Protein AF-A0A931WTR2-F1 (afdb_monomer_lite)

Secondary structure (DSSP, 8-state):
------TTSB-TTSPBPPPP---PPPEEEEEES--HHHHHHHHHHHHTTPPPPP-EEEEES-HHHHHHHHHHHHTT-EEEEEE-----------EEEEETTEEEEEPPPHHHHHHHS---TTTHHHHHHHHHHHHHHHHHHEEEEEEEEEEE-TTTHHHHHHHHHHHH-GGGEEEEEEEE-TT----S-SS----EEEEEEEESSSS------EEEEEEEEEEE-EEEETTTTEEEE-B-TTSPBPEEEEEEEE--SEEE-PPPPTT-SSS--S-TTPPPHHHHHHHHHHH--TTPEEEESS-TTTHHHHHHHHTT-EEEEEES-HHHHHHHHHHHHHTTPPSEEEEE-HHHHHHHHHHHHH-S-HHHHHHHHHHHHHHHTT-EE--S-SS--EEETTEEEEE--SSSPBPHHHHHHHHHHHHHHTT-STT--SSSEEEEEES-B-TTTTTHHHHHHHHTT-EEEEEEPPGGGG-HHHHHTT----EEPPEEEEEEEEETTEEEEEEEEEE--GGGS-HHHHHH--SGGGTEEEEEEESS--SSSEE--EEEE--SS--SPP-EEEEE-SS-EEEEEEEEEEETTS-EEEEEEEEEE-

Sequence (598 aa):
MAELVWDGKYDKEGKKVAPLRVALPFQTVETVNESAQERQMGLDAWARGRTTEWRNRLIWGDKKYVLPSLLPEFAGKVDLIYIDPPFDTGADFSFQVQVDGEGFTKEPSIIEQKAYRDTWGGGLDSYLHWFYETAVILREMLAETGSIYVHLDWHVGHYAKTVLDEVFGTSSFTNEIIWYYYNKFQGNINRFASNHDVILYYRKSGDFTFYRQKQQREAPTRQLKRAWDKEVGRIVNAKDAEGHVMYQDVVDQTVDDVWRIPMLQPADQTENVRYPTQKREAILERIVNASSNEDDLVLDCFVGSGTTAAVAERLGRRWIACDLGRFAIHTTRKRLLAIGAKPFIVQNLGKYERQLWQAAEFGDEATAKVQAYRSFILELYHATPISGYAWLHGVKAGRMVHVGAVDSPVSPGDITQIAAEFRRAVGTGKDAPTTNGVDVLGWDFAFELNEVAKQHAEQANINLRFLRIPREVLEKKAVEQGDIRFFELAALSVDVATKGRAVTLTLTDFVIPPDDVPEDVRQAIKHWAQWVDYWAVDWDNKGDTFHNQWQAYRTRKSPDLQKSIAHTYDAPGEYAVVVKVIDILGNDTTKTLKVTVR

Radius of gyration: 27.95 Å; chains: 1; bounding box: 72×60×105 Å

Foldseek 3Di:
DDADDFPQCADPVRHGDAADQDAFDWAFFEWPPDDPVLVVVQVVCVVVVHDRPDFFEEEADACSHVLSNCLVPQFQAAAEEEEEFAAQPQDFQWFFFDFPNDTDTHGDDVLRCVRHHPPVVSRPRVVLVVLLNVLLSVLRRHHQQHKYKYWYAPRCVVVSVSSNCVRQNPVQWDDKAWAFAPPDDDPDDPDDDPRTTIITMGHNHPHYFFDFDKDFDPDWDKDFDWDQDPVVRGIDGDADPVGHTDIDTDGMDTDDSYHHDHADDPPDLDQDQRQPPDDDLVVLLNRCVTGHDAQREYEYQDCQQQSNVLSCQVRRYRYYYYDNALVSSVNNVVSCVVSVGDIHTYIYSQLPLLVVLLCVPQNDDVPSSVLVVLVLLCVLVVFAADDPADAFGTDDPLATEGEDDSRDAAELVSLVRVLVRLVVQDPDDPRRRPDLEYEYETCHHQQACQPPSCVVSVVSVHHYFYWYQDPCSSPPVCVVVSVGDIFTAKHWDWDWDADAQKIKIFTDAIGGGPVSDDPVRVVSDPGRCSFFAKKFKDWADPSGHHYGPDMWGAGSVRRDTDGMDMDGDPDFDKGWMKMWTATSSSDIDIHIDIDGHD

Structure (mmCIF, N/CA/C/O backbone):
data_AF-A0A931WTR2-F1
#
_entry.id   AF-A0A931WTR2-F1
#
loop_
_atom_site.group_PDB
_atom_site.id
_atom_site.type_symbol
_atom_site.label_atom_id
_atom_site.label_alt_id
_atom_site.label_comp_id
_atom_site.label_asym_id
_atom_site.label_entity_id
_atom_site.label_seq_id
_atom_site.pdbx_PDB_ins_code
_atom_site.Cartn_x
_atom_site.Cartn_y
_atom_site.Cartn_z
_atom_site.occupancy
_atom_site.B_iso_or_equiv
_atom_site.auth_seq_id
_atom_site.auth_comp_id
_atom_site.auth_asym_id
_atom_site.auth_atom_id
_atom_site.pdbx_PDB_model_num
ATOM 1 N N . MET A 1 1 ? 37.438 6.885 -7.683 1.00 66.88 1 MET A N 1
ATOM 2 C CA . MET A 1 1 ? 36.033 6.550 -7.994 1.00 66.88 1 MET A CA 1
ATOM 3 C C . MET A 1 1 ? 35.225 7.794 -7.675 1.00 66.88 1 MET A C 1
ATOM 5 O O . MET A 1 1 ? 35.498 8.383 -6.638 1.00 66.88 1 MET A O 1
ATOM 9 N N . ALA A 1 2 ? 34.371 8.266 -8.582 1.00 84.88 2 ALA A N 1
ATOM 10 C CA . ALA A 1 2 ? 33.496 9.402 -8.288 1.00 84.88 2 ALA A CA 1
ATOM 11 C C . ALA A 1 2 ? 32.339 8.923 -7.400 1.00 84.88 2 ALA A C 1
ATOM 13 O O . ALA A 1 2 ? 31.869 7.802 -7.584 1.00 84.88 2 ALA A O 1
ATOM 14 N N . GLU A 1 3 ? 31.910 9.743 -6.446 1.00 89.06 3 GLU A N 1
ATOM 15 C CA . GLU A 1 3 ? 30.839 9.416 -5.504 1.00 89.06 3 GLU A CA 1
ATOM 16 C C . GLU A 1 3 ? 29.974 10.657 -5.256 1.00 89.06 3 GLU A C 1
ATOM 18 O O . GLU A 1 3 ? 30.503 11.760 -5.106 1.00 89.06 3 GLU A O 1
ATOM 23 N N . LEU A 1 4 ? 28.653 10.469 -5.205 1.00 92.06 4 LEU A N 1
ATOM 24 C CA . LEU A 1 4 ? 27.715 11.483 -4.730 1.00 92.06 4 LEU A CA 1
ATOM 25 C C . LEU A 1 4 ? 27.678 11.452 -3.196 1.00 92.06 4 LEU A C 1
ATOM 27 O O . LEU A 1 4 ? 27.449 10.395 -2.609 1.00 92.06 4 LEU A O 1
ATOM 31 N N . VAL A 1 5 ? 27.896 12.593 -2.545 1.00 93.06 5 VAL A N 1
ATOM 32 C CA . VAL A 1 5 ? 27.898 12.721 -1.079 1.00 93.06 5 VAL A CA 1
ATOM 33 C C . VAL A 1 5 ? 26.745 13.626 -0.654 1.00 93.06 5 VAL A C 1
ATOM 35 O O . VAL A 1 5 ? 26.520 14.651 -1.290 1.00 93.06 5 VAL A O 1
ATOM 38 N N . TRP A 1 6 ? 26.047 13.235 0.410 1.00 91.19 6 TRP A N 1
ATOM 39 C CA . TRP A 1 6 ? 24.958 13.981 1.046 1.00 91.19 6 TRP A CA 1
ATOM 40 C C . TRP A 1 6 ? 25.107 13.929 2.570 1.00 91.19 6 TRP A C 1
ATOM 42 O O . TRP A 1 6 ? 25.829 13.069 3.100 1.00 91.19 6 TRP A O 1
ATOM 52 N N . ASP A 1 7 ? 24.440 14.839 3.277 1.00 87.88 7 ASP A N 1
ATOM 53 C CA . ASP A 1 7 ? 24.462 14.844 4.742 1.00 87.88 7 ASP A CA 1
ATOM 54 C C . ASP A 1 7 ? 23.820 13.570 5.323 1.00 87.88 7 ASP A C 1
ATOM 56 O O . ASP A 1 7 ? 22.790 13.088 4.857 1.00 87.88 7 ASP A O 1
ATOM 60 N N . GLY A 1 8 ? 24.461 12.972 6.326 1.00 84.81 8 GLY A N 1
ATOM 61 C CA . GLY A 1 8 ? 24.034 11.690 6.898 1.00 84.81 8 GLY A CA 1
ATOM 62 C C . GLY A 1 8 ? 24.365 10.447 6.060 1.00 84.81 8 GLY A C 1
ATOM 63 O O . GLY A 1 8 ? 23.975 9.343 6.443 1.00 84.81 8 GLY A O 1
ATOM 64 N N . LYS A 1 9 ? 25.103 10.562 4.944 1.00 91.56 9 LYS A N 1
ATOM 65 C CA . LYS A 1 9 ? 25.630 9.380 4.229 1.00 91.56 9 LYS A CA 1
ATOM 66 C C . LYS A 1 9 ? 26.661 8.610 5.060 1.00 91.56 9 LYS A C 1
ATOM 68 O O . LYS A 1 9 ? 26.718 7.380 5.008 1.00 91.56 9 LYS A O 1
ATOM 73 N N . TYR A 1 10 ? 27.474 9.343 5.814 1.00 93.50 10 TYR A N 1
ATOM 74 C CA . TYR A 1 10 ? 28.551 8.820 6.645 1.00 93.50 10 TYR A CA 1
ATOM 75 C C . TYR A 1 10 ? 28.323 9.180 8.115 1.00 93.50 10 TYR A C 1
ATOM 77 O O . TYR A 1 10 ? 27.848 10.271 8.426 1.00 93.50 10 TYR A O 1
ATOM 85 N N . ASP A 1 11 ? 28.667 8.267 9.019 1.00 90.81 11 ASP A N 1
ATOM 86 C CA . ASP A 1 11 ? 28.675 8.530 10.455 1.00 90.81 11 ASP A CA 1
ATOM 87 C C . ASP A 1 11 ? 29.903 9.363 10.879 1.00 90.81 11 ASP A C 1
ATOM 89 O O . ASP A 1 11 ? 30.776 9.709 10.079 1.00 90.81 11 ASP A O 1
ATOM 93 N N . LYS A 1 12 ? 29.991 9.681 12.176 1.00 89.44 12 LYS A N 1
ATOM 94 C CA . LYS A 1 12 ? 31.110 10.456 12.745 1.00 89.44 12 LYS A CA 1
ATOM 95 C C . LYS A 1 12 ? 32.468 9.752 12.620 1.00 89.44 12 LYS A C 1
ATOM 97 O O . LYS A 1 12 ? 33.496 10.405 12.776 1.00 89.44 12 LYS A O 1
ATOM 102 N N . GLU A 1 13 ? 32.477 8.444 12.369 1.00 90.56 13 GLU A N 1
ATOM 103 C CA . GLU A 1 13 ? 33.674 7.622 12.172 1.00 90.56 13 GLU A CA 1
ATOM 104 C C . GLU A 1 13 ? 34.041 7.487 10.682 1.00 90.56 13 GLU A C 1
ATOM 106 O O . GLU A 1 13 ? 35.031 6.833 10.348 1.00 90.56 13 GLU A O 1
ATOM 111 N N . GLY A 1 14 ? 33.265 8.099 9.780 1.00 89.44 14 GLY A N 1
ATOM 112 C CA . GLY A 1 14 ? 33.463 8.028 8.335 1.00 89.44 14 GLY A CA 1
ATOM 113 C C . GLY A 1 14 ? 32.987 6.718 7.703 1.00 89.44 14 GLY A C 1
ATOM 114 O O . GLY A 1 14 ? 33.374 6.416 6.572 1.00 89.44 14 GLY A O 1
ATOM 115 N N . LYS A 1 15 ? 32.162 5.919 8.391 1.00 90.88 15 LYS A N 1
ATOM 116 C CA . LYS A 1 15 ? 31.548 4.706 7.826 1.00 90.88 15 LYS A CA 1
ATOM 117 C C . LYS A 1 15 ? 30.199 5.038 7.204 1.00 90.88 15 LYS A C 1
ATOM 119 O O . LYS A 1 15 ? 29.470 5.884 7.710 1.00 90.88 15 LYS A O 1
ATOM 124 N N . LYS A 1 16 ? 29.853 4.358 6.106 1.00 89.94 16 LYS A N 1
ATOM 125 C CA . LYS A 1 16 ? 28.534 4.512 5.477 1.00 89.94 16 LYS A CA 1
ATOM 126 C C . LYS A 1 16 ? 27.443 4.105 6.459 1.00 89.94 16 LYS A C 1
ATOM 128 O O . LYS A 1 16 ? 27.517 3.020 7.039 1.00 89.94 16 LYS A O 1
ATOM 133 N N . VAL A 1 17 ? 26.434 4.953 6.607 1.00 88.31 17 VAL A N 1
ATOM 134 C CA . VAL A 1 17 ? 25.268 4.649 7.435 1.00 88.31 17 VAL A CA 1
ATOM 135 C C . VAL A 1 17 ? 24.504 3.498 6.782 1.00 88.31 17 VAL A C 1
ATOM 137 O O . VAL A 1 17 ? 24.154 3.548 5.601 1.00 88.31 17 VAL A O 1
ATOM 140 N N . ALA A 1 18 ? 24.309 2.418 7.536 1.00 86.31 18 ALA A N 1
ATOM 141 C CA . ALA A 1 18 ? 23.549 1.265 7.078 1.00 86.31 18 ALA A CA 1
ATOM 142 C C . ALA A 1 18 ? 22.043 1.541 7.209 1.00 86.31 18 ALA A C 1
ATOM 144 O O . ALA A 1 18 ? 21.641 2.187 8.179 1.00 86.31 18 ALA A O 1
ATOM 145 N N . PRO A 1 19 ? 21.211 1.011 6.293 1.00 87.31 19 PRO A N 1
ATOM 146 C CA . PRO A 1 19 ? 19.769 1.130 6.428 1.00 87.31 19 PRO A CA 1
ATOM 147 C C . PRO A 1 19 ? 19.277 0.462 7.712 1.00 87.31 19 PRO A C 1
ATOM 149 O O . PRO A 1 19 ? 19.888 -0.493 8.209 1.00 87.31 19 PRO A O 1
ATOM 152 N N . LEU A 1 20 ? 18.128 0.913 8.214 1.00 82.56 20 LEU A N 1
ATOM 153 C CA . LEU A 1 20 ? 17.436 0.229 9.304 1.00 82.56 20 LEU A CA 1
ATOM 154 C C . LEU A 1 20 ? 17.168 -1.244 8.938 1.00 82.56 20 LEU A C 1
ATOM 156 O O . LEU A 1 20 ? 16.583 -1.544 7.901 1.00 82.56 20 LEU A O 1
ATOM 160 N N . ARG A 1 21 ? 17.555 -2.175 9.817 1.00 86.06 21 ARG A N 1
ATOM 161 C CA . ARG A 1 21 ? 17.393 -3.628 9.619 1.00 86.06 21 ARG A CA 1
ATOM 162 C C . ARG A 1 21 ? 16.623 -4.275 10.762 1.00 86.06 21 ARG A C 1
ATOM 164 O O . ARG A 1 21 ? 17.132 -5.157 11.449 1.00 86.06 21 ARG A O 1
ATOM 171 N N . VAL A 1 22 ? 15.399 -3.813 10.990 1.00 82.81 22 VAL A N 1
ATOM 172 C CA . VAL A 1 22 ? 14.548 -4.368 12.045 1.00 82.81 22 VAL A CA 1
ATOM 173 C C . VAL A 1 22 ? 13.460 -5.236 11.430 1.00 82.81 22 VAL A C 1
ATOM 175 O O . VAL A 1 22 ? 12.597 -4.736 10.715 1.00 82.81 22 VAL A O 1
ATOM 178 N N . ALA A 1 23 ? 13.515 -6.539 11.710 1.00 84.88 23 ALA A N 1
ATOM 179 C CA . ALA A 1 23 ? 12.517 -7.495 11.254 1.00 84.88 23 ALA A CA 1
ATOM 180 C C . ALA A 1 23 ? 11.332 -7.519 12.226 1.00 84.88 23 ALA A C 1
ATOM 182 O O . ALA A 1 23 ? 11.404 -8.117 13.301 1.00 84.88 23 ALA A O 1
ATOM 183 N N . LEU A 1 24 ? 10.252 -6.844 11.846 1.00 84.88 24 LEU A N 1
ATOM 184 C CA . LEU A 1 24 ? 8.995 -6.852 12.577 1.00 84.88 24 LEU A CA 1
ATOM 185 C C . LEU A 1 24 ? 8.076 -7.950 12.033 1.00 84.88 24 LEU A C 1
ATOM 187 O O . LEU A 1 24 ? 8.029 -8.180 10.826 1.00 84.88 24 LEU A O 1
ATOM 191 N N . PRO A 1 25 ? 7.319 -8.645 12.891 1.00 83.62 25 PRO A N 1
ATOM 192 C CA . PRO A 1 25 ? 6.360 -9.628 12.415 1.00 83.62 25 PRO A CA 1
ATOM 193 C C . PRO A 1 25 ? 5.152 -8.934 11.769 1.00 83.62 25 PRO A C 1
ATOM 195 O O . PRO A 1 25 ? 4.669 -7.901 12.240 1.00 83.62 25 PRO A O 1
ATOM 198 N N . PHE A 1 26 ? 4.641 -9.539 10.699 1.00 85.56 26 PHE A N 1
ATOM 199 C CA . PHE A 1 26 ? 3.415 -9.096 10.045 1.00 85.56 26 PHE A CA 1
ATOM 200 C C . PHE A 1 26 ? 2.188 -9.639 10.768 1.00 85.56 26 PHE A C 1
ATOM 202 O O . PHE A 1 26 ? 2.088 -10.838 11.032 1.00 85.56 26 PHE A O 1
ATOM 209 N N . GLN A 1 27 ? 1.217 -8.768 11.018 1.00 84.44 27 GLN A N 1
ATOM 210 C CA . GLN A 1 27 ? -0.112 -9.166 11.453 1.00 84.44 27 GLN A CA 1
ATOM 211 C C . GLN A 1 27 ? -1.042 -9.218 10.240 1.00 84.44 27 GLN A C 1
ATOM 213 O O . GLN A 1 27 ? -1.235 -8.212 9.557 1.00 84.44 27 GLN A O 1
ATOM 218 N N . THR A 1 28 ? -1.649 -10.377 9.985 1.00 86.81 28 THR A N 1
ATOM 219 C CA . THR A 1 28 ? -2.718 -10.497 8.987 1.00 86.81 28 THR A CA 1
ATOM 220 C C . THR A 1 28 ? -4.022 -9.973 9.576 1.00 86.81 28 THR A C 1
ATOM 222 O O . THR A 1 28 ? -4.573 -10.554 10.513 1.00 86.81 28 THR A O 1
ATOM 225 N N . VAL A 1 29 ? -4.512 -8.865 9.023 1.00 85.69 29 VAL A N 1
ATOM 226 C CA . VAL A 1 29 ? -5.722 -8.177 9.500 1.00 85.69 29 VAL A CA 1
ATOM 227 C C . VAL A 1 29 ? -6.965 -8.530 8.696 1.00 85.69 29 VAL A C 1
ATOM 229 O O . VAL A 1 29 ? -8.080 -8.283 9.153 1.00 85.69 29 VAL A O 1
ATOM 232 N N . GLU A 1 30 ? -6.791 -9.075 7.494 1.00 88.62 30 GLU A N 1
ATOM 233 C CA . GLU A 1 30 ? -7.886 -9.508 6.634 1.00 88.62 30 GLU A CA 1
ATOM 234 C C . GLU A 1 30 ? -7.406 -10.582 5.649 1.00 88.62 30 GLU A C 1
ATOM 236 O O . GLU A 1 30 ? -6.326 -10.466 5.065 1.00 88.62 30 GLU A O 1
ATOM 241 N N . THR A 1 31 ? -8.226 -11.611 5.450 1.00 91.38 31 THR A N 1
ATOM 242 C CA . THR A 1 31 ? -8.127 -12.534 4.306 1.00 91.38 31 THR A CA 1
ATOM 243 C C . THR A 1 31 ? -9.225 -12.178 3.313 1.00 91.38 31 THR A C 1
ATOM 245 O O . THR A 1 31 ? -10.358 -11.936 3.729 1.00 91.38 31 THR A O 1
ATOM 248 N N . VAL A 1 32 ? -8.901 -12.101 2.021 1.00 91.00 32 VAL A N 1
ATOM 249 C CA . VAL A 1 32 ? -9.824 -11.678 0.956 1.00 91.00 32 VAL A CA 1
ATOM 250 C C . VAL A 1 32 ? -9.973 -12.785 -0.080 1.00 91.00 32 VAL A C 1
ATOM 252 O O . VAL A 1 32 ? -8.982 -13.411 -0.450 1.00 91.00 32 VAL A O 1
ATOM 255 N N . ASN A 1 33 ? -11.204 -12.997 -0.563 1.00 86.19 33 ASN A N 1
ATOM 256 C CA . ASN A 1 33 ? -11.575 -14.020 -1.551 1.00 86.19 33 ASN A CA 1
ATOM 257 C C . ASN A 1 33 ? -11.227 -15.465 -1.142 1.00 86.19 33 ASN A C 1
ATOM 259 O O . ASN A 1 33 ? -11.201 -16.344 -1.994 1.00 86.19 33 ASN A O 1
ATOM 263 N N . GLU A 1 34 ? -10.983 -15.731 0.143 1.00 82.00 34 GLU A N 1
ATOM 264 C CA . GLU A 1 34 ? -10.706 -17.076 0.647 1.00 82.00 34 GLU A CA 1
ATOM 265 C C . GLU A 1 34 ? -12.005 -17.809 1.003 1.00 82.00 34 GLU A C 1
ATOM 267 O O . GLU A 1 34 ? -12.764 -17.383 1.882 1.00 82.00 34 GLU A O 1
ATOM 272 N N . SER A 1 35 ? -12.251 -18.945 0.353 1.00 74.94 35 SER A N 1
ATOM 273 C CA . SER A 1 35 ? -13.390 -19.804 0.675 1.00 74.94 35 SER A CA 1
ATOM 274 C C . SER A 1 35 ? -13.216 -20.510 2.026 1.00 74.94 35 SER A C 1
ATOM 276 O O . SER A 1 35 ? -12.105 -20.766 2.496 1.00 74.94 35 SER A O 1
ATOM 278 N N . ALA A 1 36 ? -14.333 -20.901 2.650 1.00 70.12 36 ALA A N 1
ATOM 279 C CA . ALA A 1 36 ? -14.305 -21.680 3.891 1.00 70.12 36 ALA A CA 1
ATOM 280 C C . ALA A 1 36 ? -13.540 -23.012 3.734 1.00 70.12 36 ALA A C 1
ATOM 282 O O . ALA A 1 36 ? -12.860 -23.451 4.659 1.00 70.12 36 ALA A O 1
ATOM 283 N N . GLN A 1 37 ? -13.606 -23.629 2.548 1.00 67.06 37 GLN A N 1
ATOM 284 C CA . GLN A 1 37 ? -12.888 -24.865 2.242 1.00 67.06 37 GLN A CA 1
ATOM 285 C C . GLN A 1 37 ? -11.373 -24.642 2.156 1.00 67.06 37 GLN A C 1
ATOM 287 O O . GLN A 1 37 ? -10.618 -25.395 2.768 1.00 67.06 37 GLN A O 1
ATOM 292 N N . GLU A 1 38 ? -10.921 -23.605 1.446 1.00 70.19 38 GLU A N 1
ATOM 293 C CA . GLU A 1 38 ? -9.494 -23.256 1.359 1.00 70.19 38 GLU A CA 1
ATOM 294 C C . GLU A 1 38 ? -8.912 -22.925 2.734 1.00 70.19 38 GLU A C 1
ATOM 296 O O . GLU A 1 38 ? -7.797 -23.340 3.048 1.00 70.19 38 GLU A O 1
ATOM 301 N N . ARG A 1 39 ? -9.689 -22.254 3.591 1.00 70.50 39 ARG A N 1
ATOM 302 C CA . ARG A 1 39 ? -9.302 -21.978 4.979 1.00 70.50 39 ARG A CA 1
ATOM 303 C C . ARG A 1 39 ? -9.120 -23.255 5.791 1.00 70.50 39 ARG A C 1
ATOM 305 O O . ARG A 1 39 ? -8.099 -23.411 6.456 1.00 70.50 39 ARG A O 1
ATOM 312 N N . GLN A 1 40 ? -10.075 -24.184 5.715 1.00 67.00 40 GLN A N 1
ATOM 313 C CA . GLN A 1 40 ? -9.972 -25.471 6.407 1.00 67.00 40 GLN A CA 1
ATOM 314 C C . GLN A 1 40 ? -8.761 -26.269 5.911 1.00 67.00 40 GLN A C 1
ATOM 316 O O . GLN A 1 40 ? -8.018 -26.826 6.713 1.00 67.00 40 GLN A O 1
ATOM 321 N N . MET A 1 41 ? -8.515 -26.270 4.598 1.00 66.12 41 MET A N 1
ATOM 322 C CA . MET A 1 41 ? -7.330 -26.899 4.011 1.00 66.12 41 MET A CA 1
ATOM 323 C C . MET A 1 41 ? -6.032 -26.243 4.498 1.00 66.12 41 MET A C 1
ATOM 325 O O . MET A 1 41 ? -5.070 -26.955 4.786 1.00 66.12 41 MET A O 1
ATOM 329 N N . GLY A 1 42 ? -6.005 -24.915 4.632 1.00 64.00 42 GLY A N 1
ATOM 330 C CA . GLY A 1 42 ? -4.877 -24.167 5.188 1.00 64.00 42 GLY A CA 1
ATOM 331 C C . GLY A 1 42 ? -4.604 -24.507 6.655 1.00 64.00 42 GLY A C 1
ATOM 332 O O . GLY A 1 42 ? -3.460 -24.797 7.010 1.00 64.00 42 GLY A O 1
ATOM 333 N N . LEU A 1 43 ? -5.646 -24.549 7.491 1.00 63.62 43 LEU A N 1
ATOM 334 C CA . LEU A 1 43 ? -5.555 -24.947 8.902 1.00 63.62 43 LEU A CA 1
ATOM 335 C C . LEU A 1 43 ? -5.076 -26.397 9.052 1.00 63.62 43 LEU A C 1
ATOM 337 O O . LEU A 1 43 ? -4.174 -26.670 9.845 1.00 63.62 43 LEU A O 1
ATOM 341 N N . ASP A 1 44 ? -5.615 -27.316 8.251 1.00 59.47 44 ASP A N 1
ATOM 342 C CA . ASP A 1 44 ? -5.209 -28.723 8.236 1.00 59.47 44 ASP A CA 1
ATOM 343 C C . ASP A 1 44 ? -3.757 -28.894 7.761 1.00 59.47 44 ASP A C 1
ATOM 345 O O . ASP A 1 44 ? -3.022 -29.735 8.286 1.00 59.47 44 ASP A O 1
ATOM 349 N N . ALA A 1 45 ? -3.323 -28.113 6.766 1.00 59.59 45 ALA A N 1
ATOM 350 C CA . ALA A 1 45 ? -1.945 -28.112 6.280 1.00 59.59 45 ALA A CA 1
ATOM 351 C C . ALA A 1 45 ? -0.979 -27.585 7.348 1.00 59.59 45 ALA A C 1
ATOM 353 O O . ALA A 1 45 ? 0.033 -28.239 7.617 1.00 59.59 45 ALA A O 1
ATOM 354 N N . TRP A 1 46 ? -1.326 -26.474 8.005 1.00 53.16 46 TRP A N 1
ATOM 355 C CA . TRP A 1 46 ? -0.561 -25.896 9.111 1.00 53.16 46 TRP A CA 1
ATOM 356 C C . TRP A 1 46 ? -0.443 -26.869 10.290 1.00 53.16 46 TRP A C 1
ATOM 358 O O . TRP A 1 46 ? 0.665 -27.155 10.744 1.00 53.16 46 TRP A O 1
ATOM 368 N N . ALA A 1 47 ? -1.555 -27.480 10.714 1.00 59.31 47 ALA A N 1
ATOM 369 C CA . ALA A 1 47 ? -1.578 -28.481 11.783 1.00 59.31 47 ALA A CA 1
ATOM 370 C C . ALA A 1 47 ? -0.739 -29.733 11.456 1.00 59.31 47 ALA A C 1
ATOM 372 O O . ALA A 1 47 ? -0.263 -30.421 12.358 1.00 59.31 47 ALA A O 1
ATOM 373 N N . ARG A 1 48 ? -0.533 -30.029 10.166 1.00 63.31 48 ARG A N 1
ATOM 374 C CA . ARG A 1 48 ? 0.301 -31.139 9.670 1.00 63.31 48 ARG A CA 1
ATOM 375 C C . ARG A 1 48 ? 1.729 -30.719 9.302 1.00 63.31 48 ARG A C 1
ATOM 377 O O . ARG A 1 48 ? 2.456 -31.534 8.735 1.00 63.31 48 ARG A O 1
ATOM 384 N N . GLY A 1 49 ? 2.130 -29.475 9.577 1.00 45.53 49 GLY A N 1
ATOM 385 C CA . GLY A 1 49 ? 3.467 -28.956 9.267 1.00 45.53 49 GLY A CA 1
ATOM 386 C C . GLY A 1 49 ? 3.783 -28.878 7.768 1.00 45.53 49 GLY A C 1
ATOM 387 O O . GLY A 1 49 ? 4.951 -28.905 7.386 1.00 45.53 49 GLY A O 1
ATOM 388 N N . ARG A 1 50 ? 2.761 -28.825 6.905 1.00 49.09 50 ARG A N 1
ATOM 389 C CA . ARG A 1 50 ? 2.919 -28.630 5.458 1.00 49.09 50 ARG A CA 1
ATOM 390 C C . ARG A 1 50 ? 2.904 -27.139 5.136 1.00 49.09 50 ARG A C 1
ATOM 392 O O . ARG A 1 50 ? 2.193 -26.371 5.777 1.00 49.09 50 ARG A O 1
ATOM 399 N N . THR A 1 51 ? 3.672 -26.738 4.126 1.00 49.31 51 THR A N 1
ATOM 400 C CA . THR A 1 51 ? 3.654 -25.365 3.610 1.00 49.31 51 THR A CA 1
ATOM 401 C C . THR A 1 51 ? 2.246 -25.023 3.135 1.00 49.31 51 THR A C 1
ATOM 403 O O . THR A 1 51 ? 1.697 -25.725 2.284 1.00 49.31 51 THR A O 1
ATOM 406 N N . THR A 1 52 ? 1.661 -23.964 3.689 1.00 56.06 52 THR A N 1
ATOM 407 C CA . THR A 1 52 ? 0.421 -23.380 3.173 1.00 56.06 52 THR A CA 1
ATOM 408 C C . THR A 1 52 ? 0.654 -22.893 1.744 1.00 56.06 52 THR A C 1
ATOM 410 O O . THR A 1 52 ? 1.752 -22.431 1.423 1.00 56.06 52 THR A O 1
ATOM 413 N N . GLU A 1 53 ? -0.358 -22.994 0.884 1.00 71.75 53 GLU A N 1
ATOM 414 C CA . GLU A 1 53 ? -0.304 -22.391 -0.450 1.00 71.75 53 GLU A CA 1
ATOM 415 C C . GLU A 1 53 ? 0.036 -20.895 -0.356 1.00 71.75 53 GLU A C 1
ATOM 417 O O . GLU A 1 53 ? -0.345 -20.210 0.597 1.00 71.75 53 GLU A O 1
ATOM 422 N N . TRP A 1 54 ? 0.786 -20.391 -1.339 1.00 85.69 54 TRP A N 1
ATOM 423 C CA . TRP A 1 54 ? 1.141 -18.978 -1.417 1.00 85.69 54 TRP A CA 1
ATOM 424 C C . TRP A 1 54 ? -0.113 -18.092 -1.433 1.00 85.69 54 TRP A C 1
ATOM 426 O O . TRP A 1 54 ? -1.086 -18.373 -2.135 1.00 85.69 54 TRP A O 1
ATOM 436 N N . ARG A 1 55 ? -0.052 -16.975 -0.704 1.00 89.94 55 ARG A N 1
ATOM 437 C CA . ARG A 1 55 ? -1.040 -15.896 -0.763 1.00 89.94 55 ARG A CA 1
ATOM 438 C C . ARG A 1 55 ? -0.330 -14.604 -1.125 1.00 89.94 55 ARG A C 1
ATOM 440 O O . ARG A 1 55 ? 0.656 -14.244 -0.479 1.00 89.94 55 ARG A O 1
ATOM 447 N N . ASN A 1 56 ? -0.862 -13.905 -2.124 1.00 96.75 56 ASN A N 1
ATOM 448 C CA . ASN A 1 56 ? -0.406 -12.561 -2.455 1.00 96.75 56 ASN A CA 1
ATOM 449 C C . ASN A 1 56 ? -0.610 -11.621 -1.253 1.00 96.75 56 ASN A C 1
ATOM 451 O O . ASN A 1 56 ? -1.535 -11.821 -0.458 1.00 96.75 56 ASN A O 1
ATOM 455 N N . ARG A 1 57 ? 0.267 -10.624 -1.090 1.00 97.38 57 ARG A N 1
ATOM 456 C CA . ARG A 1 57 ? 0.328 -9.801 0.133 1.00 97.38 57 ARG A CA 1
ATOM 457 C C . ARG A 1 57 ? 0.138 -8.327 -0.177 1.00 97.38 57 ARG A C 1
ATOM 459 O O . ARG A 1 57 ? 0.959 -7.738 -0.872 1.00 97.38 57 ARG A O 1
ATOM 466 N N . LEU A 1 58 ? -0.906 -7.728 0.388 1.00 97.81 58 LEU A N 1
ATOM 467 C CA . LEU A 1 58 ? -1.118 -6.283 0.401 1.00 97.81 58 LEU A CA 1
ATOM 468 C C . LEU A 1 58 ? -0.801 -5.744 1.800 1.00 97.81 58 LEU A C 1
ATOM 470 O O . LEU A 1 58 ? -1.492 -6.062 2.764 1.00 97.81 58 LEU A O 1
ATOM 474 N N . ILE A 1 59 ? 0.253 -4.949 1.932 1.00 95.38 59 ILE A N 1
ATOM 475 C CA . ILE A 1 59 ? 0.822 -4.568 3.225 1.00 95.38 59 ILE A CA 1
ATOM 476 C C . ILE A 1 59 ? 0.629 -3.072 3.456 1.00 95.38 59 ILE A C 1
ATOM 478 O O . ILE A 1 59 ? 1.091 -2.246 2.675 1.00 95.38 59 ILE A O 1
ATOM 482 N N . TRP A 1 60 ? -0.025 -2.720 4.559 1.00 90.19 60 TRP A N 1
ATOM 483 C CA . TRP A 1 60 ? -0.130 -1.343 5.019 1.00 90.19 60 TRP A CA 1
ATOM 484 C C . TRP A 1 60 ? 0.970 -1.024 6.038 1.00 90.19 60 TRP A C 1
ATOM 486 O O . TRP A 1 60 ? 0.975 -1.554 7.157 1.00 90.19 60 TRP A O 1
ATOM 496 N N . GLY A 1 61 ? 1.887 -0.132 5.673 1.00 85.31 61 GLY A N 1
ATOM 497 C CA . GLY A 1 61 ? 2.962 0.319 6.554 1.00 85.31 61 GLY A CA 1
ATOM 498 C C . GLY A 1 61 ? 4.041 1.103 5.816 1.00 85.31 61 GLY A C 1
ATOM 499 O O . GLY A 1 61 ? 4.083 1.126 4.588 1.00 85.31 61 GLY A O 1
ATOM 500 N N . ASP A 1 62 ? 4.938 1.741 6.568 1.00 82.44 62 ASP A N 1
ATOM 501 C CA . ASP A 1 62 ? 6.102 2.392 5.966 1.00 82.44 62 ASP A CA 1
ATOM 502 C C . ASP A 1 62 ? 7.079 1.324 5.458 1.00 82.44 62 ASP A C 1
ATOM 504 O O . ASP A 1 62 ? 7.504 0.438 6.210 1.00 82.44 62 ASP A O 1
ATOM 508 N N . LYS A 1 63 ? 7.488 1.431 4.189 1.00 87.31 63 LYS A N 1
ATOM 509 C CA . LYS A 1 63 ? 8.510 0.568 3.582 1.00 87.31 63 LYS A CA 1
ATOM 510 C C . LYS A 1 63 ? 9.799 0.501 4.413 1.00 87.31 63 LYS A C 1
ATOM 512 O O . LYS A 1 63 ? 10.463 -0.532 4.375 1.00 87.31 63 LYS A O 1
ATOM 517 N N . LYS A 1 64 ? 10.133 1.556 5.177 1.00 84.19 64 LYS A N 1
ATOM 518 C CA . LYS A 1 64 ? 11.289 1.589 6.091 1.00 84.19 64 LYS A CA 1
ATOM 519 C C . LYS A 1 64 ? 11.266 0.422 7.080 1.00 84.19 64 LYS A C 1
ATOM 521 O O . LYS A 1 64 ? 12.320 -0.091 7.438 1.00 84.19 64 LYS A O 1
ATOM 526 N N . TYR A 1 65 ? 10.077 -0.010 7.495 1.00 87.00 65 TYR A N 1
ATOM 527 C CA . TYR A 1 65 ? 9.889 -1.165 8.368 1.00 87.00 65 TYR A CA 1
ATOM 528 C C . TYR A 1 65 ? 9.416 -2.403 7.598 1.00 87.00 65 TYR A C 1
ATOM 530 O O . TYR A 1 65 ? 9.826 -3.515 7.928 1.00 87.00 65 TYR A O 1
ATOM 538 N N . VAL A 1 66 ? 8.599 -2.241 6.551 1.00 91.75 66 VAL A N 1
ATOM 539 C CA . VAL A 1 66 ? 8.076 -3.374 5.767 1.00 91.75 66 VAL A CA 1
ATOM 540 C C . VAL A 1 66 ? 9.188 -4.096 5.009 1.00 91.75 66 VAL A C 1
ATOM 542 O O . VAL A 1 66 ? 9.254 -5.321 5.078 1.00 91.75 66 VAL A O 1
ATOM 545 N N . LEU A 1 67 ? 10.090 -3.381 4.329 1.00 94.62 67 LEU A N 1
ATOM 546 C CA . LEU A 1 67 ? 11.141 -4.021 3.534 1.00 94.62 67 LEU A CA 1
ATOM 547 C C . LEU A 1 67 ? 12.107 -4.841 4.409 1.00 94.62 67 LEU A C 1
ATOM 549 O O . LEU A 1 67 ? 12.279 -6.023 4.115 1.00 94.62 67 LEU A O 1
ATOM 553 N N . PRO A 1 68 ? 12.674 -4.329 5.522 1.00 93.00 68 PRO A N 1
ATOM 554 C CA . PRO A 1 68 ? 13.482 -5.165 6.413 1.00 93.00 68 PRO A CA 1
ATOM 555 C C . PRO A 1 68 ? 12.733 -6.373 6.983 1.00 93.00 68 PRO A C 1
ATOM 557 O O . PRO A 1 68 ? 13.324 -7.435 7.158 1.00 93.00 68 PRO A O 1
ATOM 560 N N . SER A 1 69 ? 11.431 -6.231 7.235 1.00 93.50 69 SER A N 1
ATOM 561 C CA . SER A 1 69 ? 10.573 -7.307 7.749 1.00 93.50 69 SER A CA 1
ATOM 562 C C . SER A 1 69 ? 10.301 -8.408 6.724 1.00 93.50 69 SER A C 1
ATOM 564 O O . SER A 1 69 ? 10.049 -9.549 7.101 1.00 93.50 69 SER A O 1
ATOM 566 N N . LEU A 1 70 ? 10.392 -8.098 5.428 1.00 95.75 70 LEU A N 1
ATOM 567 C CA . LEU A 1 70 ? 10.282 -9.075 4.344 1.00 95.75 70 LEU A CA 1
ATOM 568 C C . LEU A 1 70 ? 11.595 -9.840 4.096 1.00 95.75 70 LEU A C 1
ATOM 570 O O . LEU A 1 70 ? 11.549 -10.954 3.576 1.00 95.75 70 LEU A O 1
ATOM 574 N N . LEU A 1 71 ? 12.760 -9.292 4.475 1.00 95.44 71 LEU A N 1
ATOM 575 C CA . LEU A 1 71 ? 14.070 -9.882 4.153 1.00 95.44 71 LEU A CA 1
ATOM 576 C C . LEU A 1 71 ? 14.231 -11.337 4.624 1.00 95.44 71 LEU A C 1
ATOM 578 O O . LEU A 1 71 ? 14.711 -12.141 3.823 1.00 95.44 71 LEU A O 1
ATOM 582 N N . PRO A 1 72 ? 13.821 -11.724 5.854 1.00 94.25 72 PRO A N 1
ATOM 583 C CA . PRO A 1 72 ? 13.968 -13.105 6.316 1.00 94.25 72 PRO A CA 1
ATOM 584 C C . PRO A 1 72 ? 13.284 -14.131 5.406 1.00 94.25 72 PRO A C 1
ATOM 586 O O . PRO A 1 72 ? 13.734 -15.271 5.309 1.00 94.25 72 PRO A O 1
ATOM 589 N N . GLU A 1 73 ? 12.201 -13.734 4.737 1.00 93.38 73 GLU A N 1
ATOM 590 C CA . GLU A 1 73 ? 11.432 -14.611 3.861 1.00 93.38 73 GLU A CA 1
ATOM 591 C C . GLU A 1 73 ? 11.838 -14.470 2.385 1.00 93.38 73 GLU A C 1
ATOM 593 O O . GLU A 1 73 ? 11.885 -15.485 1.683 1.00 93.38 73 GLU A O 1
ATOM 598 N N . PHE A 1 74 ? 12.172 -13.259 1.923 1.00 96.38 74 PHE A N 1
ATOM 599 C CA . PHE A 1 74 ? 12.248 -12.917 0.494 1.00 96.38 74 PHE A CA 1
ATOM 600 C C . PHE A 1 74 ? 13.606 -12.421 -0.013 1.00 96.38 74 PHE A C 1
ATOM 602 O O . PHE A 1 74 ? 13.720 -12.147 -1.207 1.00 96.38 74 PHE A O 1
ATOM 609 N N . ALA A 1 75 ? 14.639 -12.332 0.830 1.00 97.75 75 ALA A N 1
ATOM 610 C CA . ALA A 1 75 ? 15.981 -11.992 0.354 1.00 97.75 75 ALA A CA 1
ATOM 611 C C . ALA A 1 75 ? 16.428 -12.959 -0.760 1.00 97.75 75 ALA A C 1
ATOM 613 O O . ALA A 1 75 ? 16.392 -14.179 -0.583 1.00 97.75 75 ALA A O 1
ATOM 614 N N . GLY A 1 76 ? 16.833 -12.410 -1.907 1.00 98.25 76 GLY A N 1
ATOM 615 C CA . GLY A 1 76 ? 17.248 -13.173 -3.083 1.00 98.25 76 GLY A CA 1
ATOM 616 C C . GLY A 1 76 ? 16.130 -13.920 -3.821 1.00 98.25 76 GLY A C 1
ATOM 617 O O . GLY A 1 76 ? 16.441 -14.851 -4.561 1.00 98.25 76 GLY A O 1
ATOM 618 N N . LYS A 1 77 ? 14.848 -13.588 -3.601 1.00 98.19 77 LYS A N 1
ATOM 619 C CA . LYS A 1 77 ? 13.699 -14.344 -4.151 1.00 98.19 77 LYS A CA 1
ATOM 620 C C . LYS A 1 77 ? 12.707 -13.514 -4.964 1.00 98.19 77 LYS A C 1
ATOM 622 O O . LYS A 1 77 ? 11.718 -14.070 -5.430 1.00 98.19 77 LYS A O 1
ATOM 627 N N . VAL A 1 78 ? 12.907 -12.203 -5.075 1.00 98.62 78 VAL A N 1
ATOM 628 C CA . VAL A 1 78 ? 12.029 -11.328 -5.862 1.00 98.62 78 VAL A CA 1
ATOM 629 C C . VAL A 1 78 ? 12.544 -11.256 -7.295 1.00 98.62 78 VAL A C 1
ATOM 631 O O . VAL A 1 78 ? 13.670 -10.827 -7.528 1.00 98.62 78 VAL A O 1
ATOM 634 N N . ASP A 1 79 ? 11.728 -11.654 -8.261 1.00 98.75 79 ASP A N 1
ATOM 635 C CA . ASP A 1 79 ? 12.136 -11.740 -9.667 1.00 98.75 79 ASP A CA 1
ATOM 636 C C . ASP A 1 79 ? 12.031 -10.383 -10.376 1.00 98.75 79 ASP A C 1
ATOM 638 O O . ASP A 1 79 ? 12.848 -10.038 -11.231 1.00 98.75 79 ASP A O 1
ATOM 642 N N . LEU A 1 80 ? 11.048 -9.571 -9.987 1.00 98.88 80 LEU A N 1
ATOM 643 C CA . LEU A 1 80 ? 10.802 -8.275 -10.605 1.00 98.88 80 LEU A CA 1
ATOM 644 C C . LEU A 1 80 ? 10.371 -7.238 -9.572 1.00 98.88 80 LEU A C 1
ATOM 646 O O . LEU A 1 80 ? 9.453 -7.460 -8.786 1.00 98.88 80 LEU A O 1
ATOM 650 N N . ILE A 1 81 ? 11.001 -6.070 -9.616 1.00 98.81 81 ILE A N 1
ATOM 651 C CA . ILE A 1 81 ? 10.610 -4.905 -8.827 1.00 98.81 81 ILE A CA 1
ATOM 652 C C . ILE A 1 81 ? 10.206 -3.783 -9.779 1.00 98.81 81 ILE A C 1
ATOM 654 O O . ILE A 1 81 ? 10.962 -3.423 -10.682 1.00 98.81 81 ILE A O 1
ATOM 658 N N . TYR A 1 82 ? 9.036 -3.195 -9.555 1.00 98.56 82 TYR A N 1
ATOM 659 C CA . TYR A 1 82 ? 8.678 -1.897 -10.121 1.00 98.56 82 TYR A CA 1
ATOM 660 C C . TYR A 1 82 ? 8.408 -0.944 -8.967 1.00 98.56 82 TYR A C 1
ATOM 662 O O . TYR A 1 82 ? 7.657 -1.285 -8.055 1.00 98.56 82 TYR A O 1
ATOM 670 N N . ILE A 1 83 ? 9.022 0.235 -9.004 1.00 95.69 83 ILE A N 1
ATOM 671 C CA . ILE A 1 83 ? 8.753 1.292 -8.033 1.00 95.69 83 ILE A CA 1
ATOM 672 C C . ILE A 1 83 ? 8.549 2.633 -8.729 1.00 95.69 83 ILE A C 1
ATOM 674 O O . ILE A 1 83 ? 9.236 2.976 -9.692 1.00 95.69 83 ILE A O 1
ATOM 678 N N . ASP A 1 84 ? 7.614 3.397 -8.184 1.00 90.12 84 ASP A N 1
ATOM 679 C CA . ASP A 1 84 ? 7.265 4.759 -8.581 1.00 90.12 84 ASP A CA 1
ATOM 680 C C . ASP A 1 84 ? 7.332 5.646 -7.327 1.00 90.12 84 ASP A C 1
ATOM 682 O O . ASP A 1 84 ? 6.297 6.017 -6.768 1.00 90.12 84 ASP A O 1
ATOM 686 N N . PRO A 1 85 ? 8.543 5.866 -6.774 1.00 86.44 85 PRO A N 1
ATOM 687 C CA . PRO A 1 85 ? 8.698 6.625 -5.541 1.00 86.44 85 PRO A CA 1
ATOM 688 C C . PRO A 1 85 ? 8.271 8.094 -5.737 1.00 86.44 85 PRO A C 1
ATOM 690 O O . PRO A 1 85 ? 8.312 8.608 -6.855 1.00 86.44 85 PRO A O 1
ATOM 693 N N . PRO A 1 86 ? 7.905 8.806 -4.655 1.00 76.25 86 PRO A N 1
ATOM 694 C CA . PRO A 1 86 ? 7.626 10.240 -4.692 1.00 76.25 86 PRO A CA 1
ATOM 695 C C . PRO A 1 86 ? 8.739 11.047 -5.374 1.00 76.25 86 PRO A C 1
ATOM 697 O O . PRO A 1 86 ? 9.928 10.758 -5.231 1.00 76.25 86 PRO A O 1
ATOM 700 N N . PHE A 1 87 ? 8.321 12.089 -6.093 1.00 61.00 87 PHE A N 1
ATOM 701 C CA . PHE A 1 87 ? 9.152 12.838 -7.037 1.00 61.00 87 PHE A CA 1
ATOM 702 C C . PHE A 1 87 ? 9.767 14.138 -6.492 1.00 61.00 87 PHE A C 1
ATOM 704 O O . PHE A 1 87 ? 10.323 14.901 -7.269 1.00 61.00 87 PHE A O 1
ATOM 711 N N . ASP A 1 88 ? 9.633 14.440 -5.196 1.00 54.97 88 ASP A N 1
ATOM 712 C CA . ASP A 1 88 ? 10.086 15.728 -4.630 1.00 54.97 88 ASP A CA 1
ATOM 713 C C . ASP A 1 88 ? 9.561 16.957 -5.423 1.00 54.97 88 ASP A C 1
ATOM 715 O O . ASP A 1 88 ? 10.248 17.931 -5.715 1.00 54.97 88 ASP A O 1
ATOM 719 N N . THR A 1 89 ? 8.298 16.901 -5.857 1.00 47.59 89 THR A N 1
ATOM 720 C CA . THR A 1 89 ? 7.712 17.928 -6.744 1.00 47.59 89 THR A CA 1
ATOM 721 C C . THR A 1 89 ? 7.140 19.131 -5.995 1.00 47.59 89 THR A C 1
ATOM 723 O O . THR A 1 89 ? 6.637 20.061 -6.626 1.00 47.59 89 THR A O 1
ATOM 726 N N . GLY A 1 90 ? 7.134 19.105 -4.656 1.00 43.81 90 GLY A N 1
ATOM 727 C CA . GLY A 1 90 ? 6.482 20.116 -3.815 1.00 43.81 90 GLY A CA 1
ATOM 728 C C . GLY A 1 90 ? 4.963 20.263 -4.023 1.00 43.81 90 GLY A C 1
ATOM 729 O O . GLY A 1 90 ? 4.354 21.142 -3.418 1.00 43.81 90 GLY A O 1
ATOM 730 N N . ALA A 1 91 ? 4.338 19.430 -4.865 1.00 41.16 91 ALA A N 1
ATOM 731 C CA . ALA A 1 91 ? 2.933 19.541 -5.243 1.00 41.16 91 ALA A CA 1
ATOM 732 C C . ALA A 1 91 ? 1.985 19.009 -4.152 1.00 41.16 91 ALA A C 1
ATOM 734 O O . ALA A 1 91 ? 2.319 18.081 -3.412 1.00 41.16 91 ALA A O 1
ATOM 735 N N . ASP A 1 92 ? 0.787 19.594 -4.070 1.00 43.81 92 ASP A N 1
ATOM 736 C CA . ASP A 1 92 ? -0.280 19.172 -3.158 1.00 43.81 92 ASP A CA 1
ATOM 737 C C . ASP A 1 92 ? -0.887 17.849 -3.642 1.00 43.81 92 ASP A C 1
ATOM 739 O O . ASP A 1 92 ? -1.630 17.797 -4.624 1.00 43.81 92 ASP A O 1
ATOM 743 N N . PHE A 1 93 ? -0.529 16.752 -2.973 1.00 52.94 93 PHE A N 1
ATOM 744 C CA . PHE A 1 93 ? -1.053 15.417 -3.262 1.00 52.94 93 PHE A CA 1
ATOM 745 C C . PHE A 1 93 ? -2.452 15.243 -2.685 1.00 52.94 93 PHE A C 1
ATOM 747 O O . PHE A 1 93 ? -2.641 14.593 -1.667 1.00 52.94 93 PHE A O 1
ATOM 754 N N . SER A 1 94 ? -3.450 15.819 -3.334 1.00 55.53 94 SER A N 1
ATOM 755 C CA . SER A 1 94 ? -4.836 15.665 -2.919 1.00 55.53 94 SER A CA 1
ATOM 756 C C . SER A 1 94 ? -5.542 14.525 -3.654 1.00 55.53 94 SER A C 1
ATOM 758 O O . SER A 1 94 ? -5.329 14.275 -4.843 1.00 55.53 94 SER A O 1
ATOM 760 N N . PHE A 1 95 ? -6.387 13.789 -2.935 1.00 64.31 95 PHE A N 1
ATOM 761 C CA . PHE A 1 95 ? -7.150 12.672 -3.484 1.00 64.31 95 PHE A CA 1
ATOM 762 C C . PHE A 1 95 ? -8.515 13.151 -3.963 1.00 64.31 95 PHE A C 1
ATOM 764 O O . PHE A 1 95 ? -9.198 13.900 -3.273 1.00 64.31 95 PHE A O 1
ATOM 771 N N . GLN A 1 96 ? -8.949 12.686 -5.131 1.00 65.12 96 GLN A N 1
ATOM 772 C CA . GLN A 1 96 ? -10.295 12.965 -5.623 1.00 65.12 96 GLN A CA 1
ATOM 773 C C . GLN A 1 96 ? -11.277 11.952 -5.026 1.00 65.12 96 GLN A C 1
ATOM 775 O O . GLN A 1 96 ? -11.325 10.794 -5.446 1.00 65.12 96 GLN A O 1
ATOM 780 N N . VAL A 1 97 ? -12.071 12.391 -4.057 1.00 67.06 97 VAL A N 1
ATOM 781 C CA . VAL A 1 97 ? -13.177 11.623 -3.478 1.00 67.06 97 VAL A CA 1
ATOM 782 C C . VAL A 1 97 ? -14.449 11.943 -4.254 1.00 67.06 97 VAL A C 1
ATOM 784 O O . VAL A 1 97 ? -14.665 13.082 -4.650 1.00 67.06 97 VAL A O 1
ATOM 787 N N . GLN A 1 98 ? -15.299 10.950 -4.513 1.00 66.38 98 GLN A N 1
ATOM 788 C CA . GLN A 1 98 ? -16.570 11.176 -5.201 1.00 66.38 98 GLN A CA 1
ATOM 789 C C . GLN A 1 98 ? -17.760 10.853 -4.315 1.00 66.38 98 GLN A C 1
ATOM 791 O O . GLN A 1 98 ? -17.847 9.759 -3.761 1.00 66.38 98 GLN A O 1
ATOM 796 N N . VAL A 1 99 ? -18.700 11.792 -4.265 1.00 65.00 99 VAL A N 1
ATOM 797 C CA . VAL A 1 99 ? -19.967 11.684 -3.542 1.00 65.00 99 VAL A CA 1
ATOM 798 C C . VAL A 1 99 ? -21.077 12.071 -4.520 1.00 65.00 99 VAL A C 1
ATOM 800 O O . VAL A 1 99 ? -21.075 13.177 -5.044 1.00 65.00 99 VAL A O 1
ATOM 803 N N . ASP A 1 100 ? -21.981 11.139 -4.843 1.00 63.06 100 ASP A N 1
ATOM 804 C CA . ASP A 1 100 ? -23.103 11.328 -5.790 1.00 63.06 100 ASP A CA 1
ATOM 805 C C . ASP A 1 100 ? -22.733 11.956 -7.154 1.00 63.06 100 ASP A C 1
ATOM 807 O O . ASP A 1 100 ? -23.524 12.651 -7.787 1.00 63.06 100 ASP A O 1
ATOM 811 N N . GLY A 1 101 ? -21.523 11.677 -7.647 1.00 61.41 101 GLY A N 1
ATOM 812 C CA . GLY A 1 101 ? -21.029 12.178 -8.934 1.00 61.41 101 GLY A CA 1
ATOM 813 C C . GLY A 1 101 ? -20.306 13.525 -8.857 1.00 61.41 101 GLY A C 1
ATOM 814 O O . GLY A 1 101 ? -19.597 13.876 -9.806 1.00 61.41 101 GLY A O 1
ATOM 815 N N . GLU A 1 102 ? -20.389 14.226 -7.727 1.00 60.88 102 GLU A N 1
ATOM 816 C CA . GLU A 1 102 ? -19.560 15.393 -7.430 1.00 60.88 102 GLU A CA 1
ATOM 817 C C . GLU A 1 102 ? -18.176 14.936 -6.944 1.00 60.88 102 GLU A C 1
ATOM 819 O O . GLU A 1 102 ? -18.039 13.952 -6.213 1.00 60.88 102 GLU A O 1
ATOM 824 N N . GLY A 1 103 ? -17.129 15.593 -7.447 1.00 65.00 103 GLY A N 1
ATOM 825 C CA . GLY A 1 103 ? -15.741 15.322 -7.085 1.00 65.00 103 GLY A CA 1
ATOM 826 C C . GLY A 1 103 ? -15.254 16.332 -6.059 1.00 65.00 103 GLY A C 1
ATOM 827 O O . GLY A 1 103 ? -15.409 17.532 -6.265 1.00 65.00 103 GLY A O 1
ATOM 828 N N . PHE A 1 104 ? -14.643 15.831 -4.997 1.00 65.44 104 PHE A N 1
ATOM 829 C CA . PHE A 1 104 ? -14.080 16.608 -3.907 1.00 65.44 104 PHE A CA 1
ATOM 830 C C . PHE A 1 104 ? -12.606 16.297 -3.763 1.00 65.44 104 PHE A C 1
ATOM 832 O O . PHE A 1 104 ? -12.154 15.180 -4.016 1.00 65.44 104 PHE A O 1
ATOM 839 N N . THR A 1 105 ? -11.864 17.292 -3.317 1.00 64.81 105 THR A N 1
ATOM 840 C CA . THR A 1 105 ? -10.426 17.199 -3.138 1.00 64.81 105 THR A CA 1
ATOM 841 C C . THR A 1 105 ? -10.148 16.954 -1.658 1.00 64.81 105 THR A C 1
ATOM 843 O O . THR A 1 105 ? -10.258 17.862 -0.841 1.00 64.81 105 THR A O 1
ATOM 846 N N . LYS A 1 106 ? -9.825 15.712 -1.289 1.00 65.88 106 LYS A N 1
ATOM 847 C CA . LYS A 1 106 ? -9.328 15.372 0.047 1.00 65.88 106 LYS A CA 1
ATOM 848 C C . LYS A 1 106 ? -7.864 15.778 0.119 1.00 65.88 106 LYS A C 1
ATOM 850 O O . LYS A 1 106 ? -7.025 15.188 -0.563 1.00 65.88 106 LYS A O 1
ATOM 855 N N . GLU A 1 107 ? -7.564 16.742 0.974 1.00 61.91 107 GLU A N 1
ATOM 856 C CA . GLU A 1 107 ? -6.182 17.076 1.294 1.00 61.91 107 GLU A CA 1
ATOM 857 C C . GLU A 1 107 ? -5.479 15.880 1.963 1.00 61.91 107 GLU A C 1
ATOM 859 O O . GLU A 1 107 ? -6.086 15.179 2.782 1.00 61.91 107 GLU A O 1
ATOM 864 N N . PRO A 1 108 ? -4.214 15.609 1.612 1.00 56.81 108 PRO A N 1
ATOM 865 C CA . PRO A 1 108 ? -3.458 14.507 2.196 1.00 56.81 108 PRO A CA 1
ATOM 866 C C . PRO A 1 108 ? -3.254 14.728 3.698 1.00 56.81 108 PRO A C 1
ATOM 868 O O . PRO A 1 108 ? -2.929 15.844 4.123 1.00 56.81 108 PRO A O 1
ATOM 871 N N . SER A 1 109 ? -3.368 13.661 4.501 1.00 56.72 109 SER A N 1
ATOM 872 C CA . SER A 1 109 ? -2.901 13.691 5.900 1.00 56.72 109 SER A CA 1
ATOM 873 C C . SER A 1 109 ? -1.398 13.973 5.943 1.00 56.72 109 SER A C 1
ATOM 875 O O . SER A 1 109 ? -0.719 13.788 4.943 1.00 56.72 109 SER A O 1
ATOM 877 N N . ILE A 1 110 ? -0.818 14.380 7.071 1.00 52.66 110 ILE A N 1
ATOM 878 C CA . ILE A 1 110 ? 0.628 14.681 7.108 1.00 52.66 110 ILE A CA 1
ATOM 879 C C . ILE A 1 110 ? 1.496 13.458 6.849 1.00 52.66 110 ILE A C 1
ATOM 881 O O . ILE A 1 110 ? 2.564 13.580 6.260 1.00 52.66 110 ILE A O 1
ATOM 885 N N . ILE A 1 111 ? 1.033 12.269 7.223 1.00 55.31 111 ILE A N 1
ATOM 886 C CA . ILE A 1 111 ? 1.704 11.026 6.843 1.00 55.31 111 ILE A CA 1
ATOM 887 C C . ILE A 1 111 ? 1.659 10.833 5.326 1.00 55.31 111 ILE A C 1
ATOM 889 O O . ILE A 1 111 ? 2.672 10.481 4.726 1.00 55.31 111 ILE A O 1
ATOM 893 N N . GLU A 1 112 ? 0.513 11.094 4.696 1.00 58.06 112 GLU A N 1
ATOM 894 C CA . GLU A 1 112 ? 0.379 11.053 3.237 1.00 58.06 112 GLU A CA 1
ATOM 895 C C . GLU A 1 112 ? 1.245 12.160 2.601 1.00 58.06 112 GLU A C 1
ATOM 897 O O . GLU A 1 112 ? 2.027 11.889 1.697 1.00 58.06 112 GLU A O 1
ATOM 902 N N . GLN A 1 113 ? 1.249 13.378 3.144 1.00 55.22 113 GLN A N 1
ATOM 903 C CA . GLN A 1 113 ? 2.149 14.454 2.733 1.00 55.22 113 GLN A CA 1
ATOM 904 C C . GLN A 1 113 ? 3.608 14.069 2.917 1.00 55.22 113 GLN A C 1
ATOM 906 O O . GLN A 1 113 ? 4.396 14.420 2.069 1.00 55.22 113 GLN A O 1
ATOM 911 N N . LYS A 1 114 ? 4.016 13.337 3.950 1.00 51.81 114 LYS A N 1
ATOM 912 C CA . LYS A 1 114 ? 5.404 12.879 4.099 1.00 51.81 114 LYS A CA 1
ATOM 913 C C . LYS A 1 114 ? 5.744 11.750 3.121 1.00 51.81 114 LYS A C 1
ATOM 915 O O . LYS A 1 114 ? 6.883 11.649 2.671 1.00 51.81 114 LYS A O 1
ATOM 920 N N . ALA A 1 115 ? 4.768 10.907 2.773 1.00 50.00 115 ALA A N 1
ATOM 921 C CA . ALA A 1 115 ? 4.922 9.903 1.722 1.00 50.00 115 ALA A CA 1
ATOM 922 C C . ALA A 1 115 ? 5.106 10.536 0.335 1.00 50.00 115 ALA A C 1
ATOM 924 O O . ALA A 1 115 ? 5.750 9.922 -0.510 1.00 50.00 115 ALA A O 1
ATOM 925 N N . TYR A 1 116 ? 4.541 11.728 0.105 1.00 48.81 116 TYR A N 1
ATOM 926 C CA . TYR A 1 116 ? 4.431 12.335 -1.226 1.00 48.81 116 TYR A CA 1
ATOM 927 C C . TYR A 1 116 ? 5.193 13.662 -1.426 1.00 48.81 116 TYR A C 1
ATOM 929 O O . TYR A 1 116 ? 5.650 13.944 -2.533 1.00 48.81 116 TYR A O 1
ATOM 937 N N . ARG A 1 117 ? 5.371 14.461 -0.373 1.00 49.56 117 ARG A N 1
ATOM 938 C CA . ARG A 1 117 ? 6.212 15.664 -0.295 1.00 49.56 117 ARG A CA 1
ATOM 939 C C . ARG A 1 117 ? 7.512 15.345 0.429 1.00 49.56 117 ARG A C 1
ATOM 941 O O . ARG A 1 117 ? 7.520 14.719 1.492 1.00 49.56 117 ARG A O 1
ATOM 948 N N . ASP A 1 118 ? 8.592 15.916 -0.086 1.00 48.34 118 ASP A N 1
ATOM 949 C CA . ASP A 1 118 ? 9.838 16.082 0.646 1.00 48.34 118 ASP A CA 1
ATOM 950 C C . ASP A 1 118 ? 9.644 17.094 1.787 1.00 48.34 118 ASP A C 1
ATOM 952 O O . ASP A 1 118 ? 9.986 18.271 1.723 1.00 48.34 118 ASP A O 1
ATOM 956 N N . THR A 1 119 ? 9.002 16.649 2.862 1.00 43.56 119 THR A N 1
ATOM 957 C CA . THR A 1 119 ? 8.958 17.394 4.127 1.00 43.56 119 THR A CA 1
ATOM 958 C C . THR A 1 119 ? 10.187 17.104 4.974 1.00 43.56 119 THR A C 1
ATOM 960 O O . THR A 1 119 ? 10.284 17.563 6.117 1.00 43.56 119 THR A O 1
ATOM 963 N N . TRP A 1 120 ? 11.183 16.392 4.446 1.00 49.19 120 TRP A N 1
ATOM 964 C CA . TRP A 1 120 ? 12.460 16.227 5.102 1.00 49.19 120 TRP A CA 1
ATOM 965 C C . TRP A 1 120 ? 13.238 17.528 4.903 1.00 49.19 120 TRP A C 1
ATOM 967 O O . TRP A 1 120 ? 14.024 17.644 3.995 1.00 49.19 120 TRP A O 1
ATOM 977 N N . GLY A 1 121 ? 12.995 18.552 5.724 1.00 48.16 121 GLY A N 1
ATOM 978 C CA . GLY A 1 121 ? 13.666 19.865 5.720 1.00 48.16 121 GLY A CA 1
ATOM 979 C C . GLY A 1 121 ? 15.206 19.938 5.596 1.00 48.16 121 GLY A C 1
ATOM 980 O O . GLY A 1 121 ? 15.734 21.032 5.750 1.00 48.16 121 GLY A O 1
ATOM 981 N N . GLY A 1 122 ? 15.913 18.834 5.327 1.00 59.12 122 GLY A N 1
ATOM 982 C CA . GLY A 1 122 ? 17.222 18.803 4.667 1.00 59.12 122 GLY A CA 1
ATOM 983 C C . GLY A 1 122 ? 17.174 18.746 3.122 1.00 59.12 122 GLY A C 1
ATOM 984 O O . GLY A 1 122 ? 18.225 18.632 2.504 1.00 59.12 122 GLY A O 1
ATOM 985 N N . GLY A 1 123 ? 15.995 18.808 2.489 1.00 74.75 123 GLY A N 1
ATOM 986 C CA . GLY A 1 123 ? 15.810 18.764 1.036 1.00 74.75 123 GLY A CA 1
ATOM 987 C C . GLY A 1 123 ? 16.380 17.494 0.397 1.00 74.75 123 GLY A C 1
ATOM 988 O O . GLY A 1 123 ? 16.324 16.400 0.968 1.00 74.75 123 GLY A O 1
ATOM 989 N N . LEU A 1 124 ? 17.042 17.676 -0.749 1.00 80.44 124 LEU A N 1
ATOM 990 C CA . LEU A 1 124 ? 17.667 16.614 -1.537 1.00 80.44 124 LEU A CA 1
ATOM 991 C C . LEU A 1 124 ? 18.518 15.634 -0.706 1.00 80.44 124 LEU A C 1
ATOM 993 O O . LEU A 1 124 ? 18.467 14.436 -0.969 1.00 80.44 124 LEU A O 1
ATOM 997 N N . ASP A 1 125 ? 19.264 16.087 0.310 1.00 84.38 125 ASP A N 1
ATOM 998 C CA . ASP A 1 125 ? 20.096 15.199 1.141 1.00 84.38 125 ASP A CA 1
ATOM 999 C C . ASP A 1 125 ? 19.266 14.106 1.831 1.00 84.38 125 ASP A C 1
ATOM 1001 O O . ASP A 1 125 ? 19.645 12.931 1.873 1.00 84.38 125 ASP A O 1
ATOM 1005 N N . SER A 1 126 ? 18.093 14.481 2.339 1.00 79.25 126 SER A N 1
ATOM 1006 C CA . SER A 1 126 ? 17.196 13.552 3.020 1.00 79.25 126 SER A CA 1
ATOM 1007 C C . SER A 1 126 ? 16.515 12.598 2.045 1.00 79.25 126 SER A C 1
ATOM 1009 O O . SER A 1 126 ? 16.405 11.406 2.344 1.00 79.25 126 SER A O 1
ATOM 1011 N N . TYR A 1 127 ? 16.120 13.088 0.865 1.00 83.12 127 TYR A N 1
ATOM 1012 C CA . TYR A 1 127 ? 15.614 12.235 -0.209 1.00 83.12 127 TYR A CA 1
ATOM 1013 C C . TYR A 1 127 ? 16.658 11.196 -0.634 1.00 83.12 127 TYR A C 1
ATOM 1015 O O . TYR A 1 127 ? 16.342 10.011 -0.755 1.00 83.12 127 TYR A O 1
ATOM 1023 N N . LEU A 1 128 ? 17.917 11.610 -0.813 1.00 88.44 128 LEU A N 1
ATOM 1024 C CA . LEU A 1 128 ? 19.002 10.710 -1.206 1.00 88.44 128 LEU A CA 1
ATOM 1025 C C . LEU A 1 128 ? 19.293 9.663 -0.143 1.00 88.44 128 LEU A C 1
ATOM 1027 O O . LEU A 1 128 ? 19.444 8.492 -0.487 1.00 88.44 128 LEU A O 1
ATOM 1031 N N . HIS A 1 129 ? 19.314 10.052 1.132 1.00 88.38 129 HIS A N 1
ATOM 1032 C CA . HIS A 1 129 ? 19.463 9.103 2.230 1.00 88.38 129 HIS A CA 1
ATOM 1033 C C . HIS A 1 129 ? 18.336 8.061 2.218 1.00 88.38 129 HIS A C 1
ATOM 1035 O O . HIS A 1 129 ? 18.594 6.859 2.173 1.00 88.38 129 HIS A O 1
ATOM 1041 N N . TRP A 1 130 ? 17.088 8.520 2.157 1.00 86.00 130 TRP A N 1
ATOM 1042 C CA . TRP A 1 130 ? 15.896 7.675 2.118 1.00 86.00 130 TRP A CA 1
ATOM 1043 C C . TRP A 1 130 ? 15.859 6.731 0.903 1.00 86.00 130 TRP A C 1
ATOM 1045 O O . TRP A 1 130 ? 15.508 5.549 1.022 1.00 86.00 130 TRP A O 1
ATOM 1055 N N . PHE A 1 131 ? 16.239 7.229 -0.277 1.00 91.56 131 PHE A N 1
ATOM 1056 C CA . PHE A 1 131 ? 16.245 6.440 -1.505 1.00 91.56 131 PHE A CA 1
ATOM 1057 C C . PHE A 1 131 ? 17.397 5.434 -1.504 1.00 91.56 131 PHE A C 1
ATOM 1059 O O . PHE A 1 131 ? 17.197 4.286 -1.897 1.00 91.56 131 PHE A O 1
ATOM 1066 N N . TYR A 1 132 ? 18.572 5.818 -0.997 1.00 93.94 132 TYR A N 1
ATOM 1067 C CA . TYR A 1 132 ? 19.708 4.917 -0.804 1.00 93.94 132 TYR A CA 1
ATOM 1068 C C . TYR A 1 132 ? 19.353 3.753 0.125 1.00 93.94 132 TYR A C 1
ATOM 1070 O O . TYR A 1 132 ? 19.549 2.598 -0.259 1.00 93.94 132 TYR A O 1
ATOM 1078 N N . GLU A 1 133 ? 18.767 4.025 1.297 1.00 92.38 133 GLU A N 1
ATOM 1079 C CA . GLU A 1 133 ? 18.329 2.971 2.225 1.00 92.38 133 GLU A CA 1
ATOM 1080 C C . GLU A 1 133 ? 17.359 1.992 1.545 1.00 92.38 133 GLU A C 1
ATOM 1082 O O . GLU A 1 133 ? 17.494 0.771 1.667 1.00 92.38 133 GLU A O 1
ATOM 1087 N N . THR A 1 134 ? 16.413 2.534 0.773 1.00 94.00 134 THR A N 1
ATOM 1088 C CA . THR A 1 134 ? 15.433 1.751 0.014 1.00 94.00 134 THR A CA 1
ATOM 1089 C C . THR A 1 134 ? 16.117 0.894 -1.058 1.00 94.00 134 THR A C 1
ATOM 1091 O O . THR A 1 134 ? 15.889 -0.314 -1.119 1.00 94.00 134 THR A O 1
ATOM 1094 N N . ALA A 1 135 ? 16.991 1.484 -1.876 1.00 96.75 135 ALA A N 1
ATOM 1095 C CA . ALA A 1 135 ? 17.691 0.802 -2.962 1.00 96.75 135 ALA A CA 1
ATOM 1096 C C . ALA A 1 135 ? 18.571 -0.351 -2.456 1.00 96.75 135 ALA A C 1
ATOM 1098 O O . ALA A 1 135 ? 18.594 -1.414 -3.082 1.00 96.75 135 ALA A O 1
ATOM 1099 N N . VAL A 1 136 ? 19.255 -0.176 -1.317 1.00 97.19 136 VAL A N 1
ATOM 1100 C CA . VAL A 1 136 ? 20.073 -1.231 -0.692 1.00 97.19 136 VAL A CA 1
ATOM 1101 C C . VAL A 1 136 ? 19.219 -2.457 -0.372 1.00 97.19 136 VAL A C 1
ATOM 1103 O O . VAL A 1 136 ? 19.570 -3.569 -0.772 1.00 97.19 136 VAL A O 1
ATOM 1106 N N . ILE A 1 137 ? 18.069 -2.266 0.281 1.00 97.62 137 ILE A N 1
ATOM 1107 C CA . ILE A 1 137 ? 17.193 -3.383 0.653 1.00 97.62 137 ILE A CA 1
ATOM 1108 C C . ILE A 1 137 ? 16.543 -4.012 -0.588 1.00 97.62 137 ILE A C 1
ATOM 1110 O O . ILE A 1 137 ? 16.502 -5.236 -0.694 1.00 97.62 137 ILE A O 1
ATOM 1114 N N . LEU A 1 138 ? 16.086 -3.216 -1.563 1.00 98.12 138 LEU A N 1
ATOM 1115 C CA . LEU A 1 138 ? 15.508 -3.748 -2.807 1.00 98.12 138 LEU A CA 1
ATOM 1116 C C . LEU A 1 138 ? 16.523 -4.579 -3.599 1.00 98.12 138 LEU A C 1
ATOM 1118 O O . LEU A 1 138 ? 16.175 -5.633 -4.131 1.00 98.12 138 LEU A O 1
ATOM 1122 N N . ARG A 1 139 ? 17.797 -4.170 -3.623 1.00 98.19 139 ARG A N 1
ATOM 1123 C CA . ARG A 1 139 ? 18.862 -4.987 -4.207 1.00 98.19 139 ARG A CA 1
ATOM 1124 C C . ARG A 1 139 ? 19.002 -6.328 -3.488 1.00 98.19 139 ARG A C 1
ATOM 1126 O O . ARG A 1 139 ? 19.261 -7.323 -4.155 1.00 98.19 139 ARG A O 1
ATOM 1133 N N . GLU A 1 140 ? 18.886 -6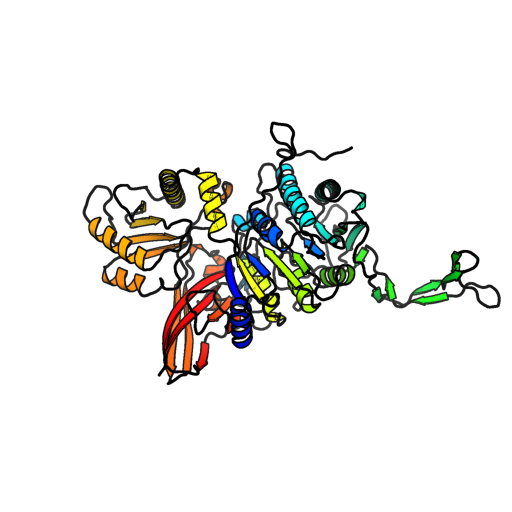.378 -2.165 1.00 97.50 140 GLU A N 1
ATOM 1134 C CA . GLU A 1 140 ? 18.947 -7.631 -1.391 1.00 97.50 140 GLU A CA 1
ATOM 1135 C C . GLU A 1 140 ? 17.726 -8.535 -1.604 1.00 97.50 140 GLU A C 1
ATOM 1137 O O . GLU A 1 140 ? 17.857 -9.755 -1.544 1.00 97.50 140 GLU A O 1
ATOM 1142 N N . MET A 1 141 ? 16.557 -7.959 -1.888 1.00 98.06 141 MET A N 1
ATOM 1143 C CA . MET A 1 141 ? 15.340 -8.713 -2.213 1.00 98.06 141 MET A CA 1
ATOM 1144 C C . MET A 1 141 ? 15.428 -9.432 -3.558 1.00 98.06 141 MET A C 1
ATOM 1146 O O . MET A 1 141 ? 14.918 -10.544 -3.690 1.00 98.06 141 MET A O 1
ATOM 1150 N N . LEU A 1 142 ? 16.056 -8.800 -4.553 1.00 98.50 142 LEU A N 1
ATOM 1151 C CA . LEU A 1 142 ? 16.118 -9.339 -5.909 1.00 98.50 142 LEU A CA 1
ATOM 1152 C C . LEU A 1 142 ? 16.841 -10.683 -5.969 1.00 98.50 142 LEU A C 1
ATOM 1154 O O . LEU A 1 142 ? 17.960 -10.815 -5.469 1.00 98.50 142 LEU A O 1
ATOM 1158 N N . ALA A 1 143 ? 16.224 -11.636 -6.662 1.00 98.31 143 ALA A N 1
ATOM 1159 C CA . ALA A 1 143 ? 16.891 -12.823 -7.169 1.00 98.31 143 ALA A CA 1
ATOM 1160 C C . ALA A 1 143 ? 18.042 -12.434 -8.108 1.00 98.31 143 ALA A C 1
ATOM 1162 O O . ALA A 1 143 ? 18.042 -11.354 -8.703 1.00 98.31 143 ALA A O 1
ATOM 1163 N N . GLU A 1 144 ? 19.025 -13.320 -8.276 1.00 97.75 144 GLU A N 1
ATOM 1164 C CA . GLU A 1 144 ? 20.193 -13.044 -9.128 1.00 97.75 144 GLU A CA 1
ATOM 1165 C C . GLU A 1 144 ? 19.817 -12.792 -10.598 1.00 97.75 144 GLU A C 1
ATOM 1167 O O . GLU A 1 144 ? 20.469 -11.985 -11.261 1.00 97.75 144 GLU A O 1
ATOM 1172 N N . THR A 1 145 ? 18.729 -13.409 -11.072 1.00 98.00 145 THR A N 1
ATOM 1173 C CA . THR A 1 145 ? 18.132 -13.204 -12.405 1.00 98.00 145 THR A CA 1
ATOM 1174 C C . THR A 1 145 ? 17.178 -12.006 -12.478 1.00 98.00 145 THR A C 1
ATOM 1176 O O . THR A 1 145 ? 16.617 -11.716 -13.541 1.00 98.00 145 THR A O 1
ATOM 1179 N N . GLY A 1 146 ? 16.966 -11.325 -11.352 1.00 98.31 146 GLY A N 1
ATOM 1180 C CA . GLY A 1 146 ? 15.915 -10.339 -11.179 1.00 98.31 146 GLY A CA 1
ATOM 1181 C C . GLY A 1 146 ? 16.234 -8.962 -11.755 1.00 98.31 146 GLY A C 1
ATOM 1182 O O . GLY A 1 146 ? 17.390 -8.579 -11.976 1.00 98.31 146 GLY A O 1
ATOM 1183 N N . SER A 1 147 ? 15.172 -8.197 -11.985 1.00 98.56 147 SER A N 1
ATOM 1184 C CA . SER A 1 147 ? 15.208 -6.867 -12.597 1.00 98.56 147 SER A CA 1
ATOM 1185 C C . SER A 1 147 ? 14.462 -5.834 -11.754 1.00 98.56 147 SER A C 1
ATOM 1187 O O . SER A 1 147 ? 13.456 -6.150 -11.123 1.00 98.56 147 SER A O 1
ATOM 1189 N N . ILE A 1 148 ? 14.926 -4.583 -11.771 1.00 98.75 148 ILE A N 1
ATOM 1190 C CA . ILE A 1 148 ? 14.236 -3.444 -11.156 1.00 98.75 148 ILE A CA 1
ATOM 1191 C C . ILE A 1 148 ? 14.014 -2.320 -12.167 1.00 98.75 148 ILE A C 1
ATOM 1193 O O . ILE A 1 148 ? 14.923 -1.926 -12.902 1.00 98.75 148 ILE A O 1
ATOM 1197 N N . TYR A 1 149 ? 12.793 -1.793 -12.155 1.00 98.62 149 TYR A N 1
ATOM 1198 C CA . TYR A 1 149 ? 12.358 -0.626 -12.907 1.00 98.62 149 TYR A CA 1
ATOM 1199 C C . TYR A 1 149 ? 12.013 0.492 -11.929 1.00 98.62 149 TYR A C 1
ATOM 1201 O O . TYR A 1 149 ? 11.175 0.308 -11.045 1.00 98.62 149 TYR A O 1
ATOM 1209 N N . VAL A 1 150 ? 12.662 1.643 -12.084 1.00 97.56 150 VAL A N 1
ATOM 1210 C CA . VAL A 1 150 ? 12.467 2.805 -11.208 1.00 97.56 150 VAL A CA 1
ATOM 1211 C C . VAL A 1 150 ? 11.944 3.965 -12.043 1.00 97.56 150 VAL A C 1
ATOM 1213 O O . VAL A 1 150 ? 12.661 4.492 -12.893 1.00 97.56 150 VAL A O 1
ATOM 1216 N N . HIS A 1 151 ? 10.687 4.335 -11.822 1.00 93.25 151 HIS A N 1
ATOM 1217 C CA . HIS A 1 151 ? 10.036 5.448 -12.502 1.00 93.25 151 HIS A CA 1
ATOM 1218 C C . HIS A 1 151 ? 10.314 6.738 -11.735 1.00 93.25 151 HIS A C 1
ATOM 1220 O O . HIS A 1 151 ? 9.948 6.850 -10.569 1.00 93.25 151 HIS A O 1
ATOM 1226 N N . LEU A 1 152 ? 10.980 7.700 -12.374 1.00 84.50 152 LEU A N 1
ATOM 1227 C CA . LEU A 1 152 ? 11.341 8.978 -11.760 1.00 84.50 152 LEU A CA 1
ATOM 1228 C C . LEU A 1 152 ? 11.065 10.135 -12.709 1.00 84.50 152 LEU A C 1
ATOM 1230 O O . LEU A 1 152 ? 11.125 9.988 -13.931 1.00 84.50 152 LEU A O 1
ATOM 1234 N N . ASP A 1 153 ? 10.803 11.301 -12.132 1.00 76.88 153 ASP A N 1
ATOM 1235 C CA . ASP A 1 153 ? 10.758 12.540 -12.888 1.00 76.88 153 ASP A CA 1
ATOM 1236 C C . ASP A 1 153 ? 12.139 13.222 -12.937 1.00 76.88 153 ASP A C 1
ATOM 1238 O O . ASP A 1 153 ? 13.153 12.725 -12.434 1.00 76.88 153 ASP A O 1
ATOM 1242 N N . TRP A 1 154 ? 12.180 14.382 -13.586 1.00 71.06 154 TRP A N 1
ATOM 1243 C CA . TRP A 1 154 ? 13.407 15.129 -13.833 1.00 71.06 154 TRP A CA 1
ATOM 1244 C C . TRP A 1 154 ? 14.002 15.808 -12.586 1.00 71.06 154 TRP A C 1
ATOM 1246 O O . TRP A 1 154 ? 15.169 16.195 -12.648 1.00 71.06 154 TRP A O 1
ATOM 1256 N N . HIS A 1 155 ? 13.259 15.964 -11.481 1.00 75.19 155 HIS A N 1
ATOM 1257 C CA . HIS A 1 155 ? 13.773 16.626 -10.274 1.00 75.19 155 HIS A CA 1
ATOM 1258 C C . HIS A 1 155 ? 14.830 15.755 -9.586 1.00 75.19 155 HIS A C 1
ATOM 1260 O O . HIS A 1 155 ? 15.899 16.240 -9.216 1.00 75.19 155 HIS A O 1
ATOM 1266 N N . VAL A 1 156 ? 14.559 14.450 -9.476 1.00 83.19 156 VAL A N 1
ATOM 1267 C CA . VAL A 1 156 ? 15.382 13.505 -8.701 1.00 83.19 156 VAL A CA 1
ATOM 1268 C C . VAL A 1 156 ? 15.997 12.374 -9.531 1.00 83.19 156 VAL A C 1
ATOM 1270 O O . VAL A 1 156 ? 16.937 11.722 -9.068 1.00 83.19 156 VAL A O 1
ATOM 1273 N N . GLY A 1 157 ? 15.540 12.160 -10.772 1.00 86.00 157 GLY A N 1
ATOM 1274 C CA . GLY A 1 157 ? 15.937 11.029 -11.622 1.00 86.00 157 GLY A CA 1
ATOM 1275 C C . GLY A 1 157 ? 17.448 10.852 -11.789 1.00 86.00 157 GLY A C 1
ATOM 1276 O O . GLY A 1 157 ? 17.970 9.745 -11.648 1.00 86.00 157 GLY A O 1
ATOM 1277 N N . HIS A 1 158 ? 18.181 11.946 -12.008 1.00 89.25 158 HIS A N 1
ATOM 1278 C CA . HIS A 1 158 ? 19.637 11.899 -12.177 1.00 89.25 158 HIS A CA 1
ATOM 1279 C C . HIS A 1 158 ? 20.377 11.526 -10.885 1.00 89.25 158 HIS A C 1
ATOM 1281 O O . HIS A 1 158 ? 21.369 10.795 -10.924 1.00 89.25 158 HIS A O 1
ATOM 1287 N N . TYR A 1 159 ? 19.893 11.986 -9.730 1.00 91.50 159 TYR A N 1
ATOM 1288 C CA . TYR A 1 159 ? 20.510 11.666 -8.446 1.00 91.50 159 TYR A CA 1
ATOM 1289 C C . TYR A 1 159 ? 20.190 10.233 -8.017 1.00 91.50 159 TYR A C 1
ATOM 1291 O O . TYR A 1 159 ? 21.081 9.490 -7.615 1.00 91.50 159 TYR A O 1
ATOM 1299 N N . ALA A 1 160 ? 18.951 9.788 -8.208 1.00 91.94 160 ALA A N 1
ATOM 1300 C CA . ALA A 1 160 ? 18.573 8.403 -7.968 1.00 91.94 160 ALA A CA 1
ATOM 1301 C C . ALA A 1 160 ? 19.361 7.423 -8.853 1.00 91.94 160 ALA A C 1
ATOM 1303 O O . ALA A 1 160 ? 19.787 6.373 -8.377 1.00 91.94 160 ALA A O 1
ATOM 1304 N N . LYS A 1 161 ? 19.633 7.777 -10.116 1.00 95.19 161 LYS A N 1
ATOM 1305 C CA . LYS A 1 161 ? 20.488 6.984 -11.013 1.00 95.19 161 LYS A CA 1
ATOM 1306 C C . LYS A 1 161 ? 21.896 6.788 -10.450 1.00 95.19 161 LYS A C 1
ATOM 1308 O O . LYS A 1 161 ? 22.428 5.684 -10.523 1.00 95.19 161 LYS A O 1
ATOM 1313 N N . THR A 1 162 ? 22.501 7.827 -9.868 1.00 95.44 162 THR A N 1
ATOM 1314 C CA . THR A 1 162 ? 23.843 7.702 -9.263 1.00 95.44 162 THR A CA 1
ATOM 1315 C C . THR A 1 162 ? 23.821 6.871 -7.979 1.00 95.44 162 THR A C 1
ATOM 1317 O O . THR A 1 162 ? 24.725 6.065 -7.768 1.00 95.44 162 THR A O 1
ATOM 1320 N N . VAL A 1 163 ? 22.759 6.974 -7.174 1.00 95.69 163 VAL A N 1
ATOM 1321 C CA . VAL A 1 163 ? 22.524 6.091 -6.019 1.00 95.69 163 VAL A CA 1
ATOM 1322 C C . VAL A 1 163 ? 22.365 4.629 -6.460 1.00 95.69 163 VAL A C 1
ATOM 1324 O O . VAL A 1 163 ? 22.980 3.737 -5.878 1.00 95.69 163 VAL A O 1
ATOM 1327 N N . LEU A 1 164 ? 21.594 4.362 -7.519 1.00 97.12 164 LEU A N 1
ATOM 1328 C CA . LEU A 1 164 ? 21.441 3.015 -8.075 1.00 97.12 164 LEU A CA 1
ATOM 1329 C C . LEU A 1 164 ? 22.759 2.478 -8.639 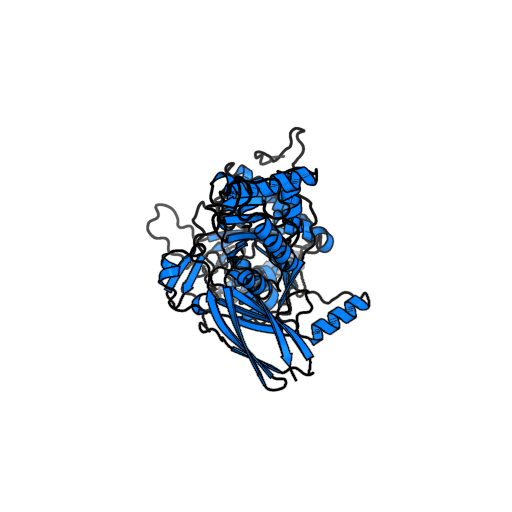1.00 97.12 164 LEU A C 1
ATOM 1331 O O . LEU A 1 164 ? 23.072 1.317 -8.403 1.00 97.12 164 LEU A O 1
ATOM 1335 N N . ASP A 1 165 ? 23.560 3.298 -9.322 1.00 97.12 165 ASP A N 1
ATOM 1336 C CA . ASP A 1 165 ? 24.894 2.900 -9.789 1.00 97.12 165 ASP A CA 1
ATOM 1337 C C . ASP A 1 165 ? 25.823 2.507 -8.639 1.00 97.12 165 ASP A C 1
ATOM 1339 O O . ASP A 1 165 ? 26.590 1.555 -8.770 1.00 97.12 165 ASP A O 1
ATOM 1343 N N . GLU A 1 166 ? 25.753 3.216 -7.513 1.00 95.94 166 GLU A N 1
ATOM 1344 C CA . GLU A 1 166 ? 26.521 2.887 -6.315 1.00 95.94 166 GLU A CA 1
ATOM 1345 C C . GLU A 1 166 ? 26.061 1.566 -5.684 1.00 95.94 166 GLU A C 1
ATOM 1347 O O . GLU A 1 166 ? 26.891 0.741 -5.300 1.00 95.94 166 GLU A O 1
ATOM 1352 N N . VAL A 1 167 ? 24.747 1.343 -5.597 1.00 96.62 167 VAL A N 1
ATOM 1353 C CA . VAL A 1 167 ? 24.167 0.165 -4.936 1.00 96.62 167 VAL A CA 1
ATOM 1354 C C . VAL A 1 167 ? 24.249 -1.087 -5.815 1.00 96.62 167 VAL A C 1
ATOM 1356 O O . VAL A 1 167 ? 24.636 -2.158 -5.343 1.00 96.62 167 VAL A O 1
ATOM 1359 N N . PHE A 1 168 ? 23.877 -0.982 -7.090 1.00 96.81 168 PHE A N 1
ATOM 1360 C CA . PHE A 1 168 ? 23.811 -2.095 -8.041 1.00 96.81 168 PHE A CA 1
ATOM 1361 C C . PHE A 1 168 ? 25.104 -2.305 -8.827 1.00 96.81 168 PHE A C 1
ATOM 1363 O O . PHE A 1 168 ? 25.333 -3.414 -9.313 1.00 96.81 168 PHE A O 1
ATOM 1370 N N . GLY A 1 169 ? 25.942 -1.276 -8.941 1.00 95.38 169 GLY A N 1
ATOM 1371 C CA . GLY A 1 169 ? 27.080 -1.235 -9.853 1.00 95.38 169 GLY A CA 1
ATOM 1372 C C . GLY A 1 169 ? 26.686 -0.694 -11.230 1.00 95.38 169 GLY A C 1
ATOM 1373 O O . GLY A 1 169 ? 25.634 -1.018 -11.775 1.00 95.38 169 GLY A O 1
ATOM 1374 N N . THR A 1 170 ? 27.568 0.089 -11.848 1.00 94.12 170 THR A N 1
ATOM 1375 C CA . THR A 1 170 ? 27.321 0.714 -13.161 1.00 94.12 170 THR A CA 1
ATOM 1376 C C . THR A 1 170 ? 27.097 -0.296 -14.292 1.00 94.12 170 THR A C 1
ATOM 1378 O O . THR A 1 170 ? 26.381 -0.003 -15.242 1.00 94.12 170 THR A O 1
ATOM 1381 N N . SER A 1 171 ? 27.662 -1.505 -14.195 1.00 95.00 171 SER A N 1
ATOM 1382 C CA . SER A 1 171 ? 27.469 -2.605 -15.161 1.00 95.00 171 SER A CA 1
ATOM 1383 C C . SER A 1 171 ? 26.072 -3.238 -15.131 1.00 95.00 171 SER A C 1
ATOM 1385 O O . SER A 1 171 ? 25.708 -4.001 -16.034 1.00 95.00 171 SER A O 1
ATOM 1387 N N . SER A 1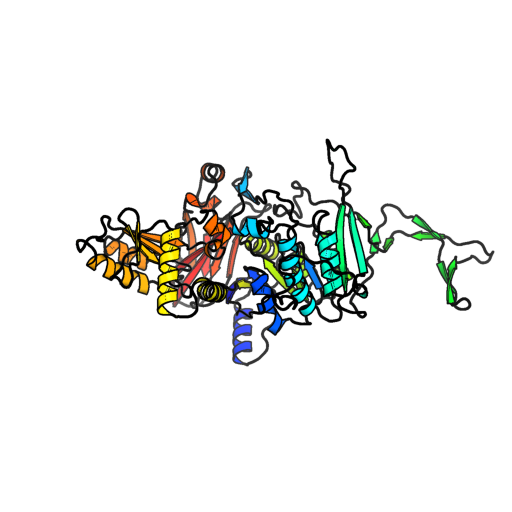 172 ? 25.327 -2.971 -14.060 1.00 96.94 172 SER A N 1
ATOM 1388 C CA . SER A 1 172 ? 23.970 -3.461 -13.823 1.00 96.94 172 SER A CA 1
ATOM 1389 C C . SER A 1 172 ? 22.916 -2.557 -14.461 1.00 96.94 172 SER A C 1
ATOM 1391 O O . SER A 1 172 ? 21.787 -2.991 -14.689 1.00 96.94 172 SER A O 1
ATOM 1393 N N . PHE A 1 173 ? 23.283 -1.315 -14.783 1.00 97.75 173 PHE A N 1
ATOM 1394 C CA . PHE A 1 173 ? 22.444 -0.420 -15.564 1.00 97.75 173 PHE A CA 1
ATOM 1395 C C . PHE A 1 173 ? 22.281 -0.962 -16.988 1.00 97.75 173 PHE A C 1
ATOM 1397 O O . PHE A 1 173 ? 23.272 -1.264 -17.656 1.00 97.75 173 PHE A O 1
ATOM 1404 N N . THR A 1 174 ? 21.036 -1.092 -17.448 1.00 96.69 174 THR A N 1
ATOM 1405 C CA . THR A 1 174 ? 20.736 -1.615 -18.786 1.00 96.69 174 THR A CA 1
ATOM 1406 C C . THR A 1 174 ? 20.469 -0.477 -19.764 1.00 96.69 174 THR A C 1
ATOM 1408 O O . THR A 1 174 ? 21.211 -0.333 -20.735 1.00 96.69 174 THR A O 1
ATOM 1411 N N . ASN A 1 175 ? 19.448 0.344 -19.510 1.00 94.62 175 ASN A N 1
ATOM 1412 C CA . ASN A 1 175 ? 19.122 1.535 -20.297 1.00 94.62 175 ASN A CA 1
ATOM 1413 C C . ASN A 1 175 ? 18.095 2.438 -19.584 1.00 94.62 175 ASN A C 1
ATOM 1415 O O . ASN A 1 175 ? 17.530 2.081 -18.547 1.00 94.62 175 ASN A O 1
ATOM 1419 N N . GLU A 1 176 ? 17.866 3.619 -20.163 1.00 95.94 176 GLU A N 1
ATOM 1420 C CA . GLU A 1 176 ? 16.763 4.521 -19.817 1.00 95.94 176 GLU A CA 1
ATOM 1421 C C . GLU A 1 176 ? 15.607 4.266 -20.780 1.00 95.94 176 GLU A C 1
ATOM 1423 O O . GLU A 1 176 ? 15.793 4.290 -21.995 1.00 95.94 176 GLU A O 1
ATOM 1428 N N . ILE A 1 177 ? 14.416 4.025 -20.247 1.00 97.12 177 ILE A N 1
ATOM 1429 C CA . ILE A 1 177 ? 13.201 3.872 -21.039 1.00 97.12 177 ILE A CA 1
ATOM 1430 C C . ILE A 1 177 ? 12.456 5.202 -21.017 1.00 97.12 177 ILE A C 1
ATOM 1432 O O . ILE A 1 177 ? 12.067 5.693 -19.958 1.00 97.12 177 ILE A O 1
ATOM 1436 N N . ILE A 1 178 ? 12.231 5.768 -22.197 1.00 95.94 178 ILE A N 1
ATOM 1437 C CA . ILE A 1 178 ? 11.497 7.012 -22.395 1.00 95.94 178 ILE A CA 1
ATOM 1438 C C . ILE A 1 178 ? 10.033 6.679 -22.644 1.00 95.94 178 ILE A C 1
ATOM 1440 O O . ILE A 1 178 ? 9.659 6.211 -23.721 1.00 95.94 178 ILE A O 1
ATOM 1444 N N . TRP A 1 179 ? 9.175 6.956 -21.670 1.00 94.94 179 TRP A N 1
ATOM 1445 C CA . TRP A 1 179 ? 7.735 6.852 -21.860 1.00 94.94 179 TRP A CA 1
ATOM 1446 C C . TRP A 1 179 ? 7.194 8.149 -22.460 1.00 94.94 179 TRP A C 1
ATOM 1448 O O . TRP A 1 179 ? 6.941 9.116 -21.752 1.00 94.94 179 TRP A O 1
ATOM 1458 N N . TYR A 1 180 ? 6.994 8.165 -23.777 1.00 93.44 180 TYR A N 1
ATOM 1459 C CA . TYR A 1 180 ? 6.442 9.301 -24.509 1.00 93.44 180 TYR A CA 1
ATOM 1460 C C . TYR A 1 180 ? 4.912 9.230 -24.612 1.00 93.44 180 TYR A C 1
ATOM 1462 O O . TYR A 1 180 ? 4.352 8.345 -25.273 1.00 93.44 180 TYR A O 1
ATOM 1470 N N . TYR A 1 181 ? 4.233 10.224 -24.038 1.00 90.75 181 TYR A N 1
ATOM 1471 C CA . TYR A 1 181 ? 2.782 10.380 -24.117 1.00 90.75 181 TYR A CA 1
ATOM 1472 C C . TYR A 1 181 ? 2.378 11.436 -25.153 1.00 90.75 181 TYR A C 1
ATOM 1474 O O . TYR A 1 181 ? 2.446 12.646 -24.944 1.00 90.75 181 TYR A O 1
ATOM 1482 N N . TYR A 1 182 ? 1.868 10.961 -26.289 1.00 88.69 182 TYR A N 1
ATOM 1483 C CA . TYR A 1 182 ? 1.480 11.800 -27.430 1.00 88.69 182 TYR A CA 1
ATOM 1484 C C . TYR A 1 182 ? 0.164 12.577 -27.237 1.00 88.69 182 TYR A C 1
ATOM 1486 O O . TYR A 1 182 ? -0.199 13.387 -28.084 1.00 88.69 182 TYR A O 1
ATOM 1494 N N . ASN A 1 183 ? -0.573 12.317 -26.154 1.00 90.31 183 ASN A N 1
ATOM 1495 C CA . ASN A 1 183 ? -1.884 12.908 -25.864 1.00 90.31 183 ASN A CA 1
ATOM 1496 C C . ASN A 1 183 ? -1.850 13.960 -24.737 1.00 90.31 183 ASN A C 1
ATOM 1498 O O . ASN A 1 183 ? -2.911 14.337 -24.236 1.00 90.31 183 ASN A O 1
ATOM 1502 N N . LYS A 1 184 ? -0.667 14.428 -24.317 1.00 85.81 184 LYS A N 1
ATOM 1503 C CA . LYS A 1 184 ? -0.542 15.567 -23.398 1.00 85.81 184 LYS A CA 1
ATOM 1504 C C . LYS A 1 184 ? -0.440 16.865 -24.182 1.00 85.81 184 LYS A C 1
ATOM 1506 O O . LYS A 1 184 ? 0.409 17.018 -25.055 1.00 85.81 184 LYS A O 1
ATOM 1511 N N . PHE A 1 185 ? -1.294 17.814 -23.824 1.00 81.31 185 PHE A N 1
ATOM 1512 C CA . PHE A 1 185 ? -1.230 19.176 -24.325 1.00 81.31 185 PHE A CA 1
ATOM 1513 C C . PHE A 1 185 ? -0.762 20.095 -23.196 1.00 81.31 185 PHE A C 1
ATOM 1515 O O . PHE A 1 185 ? -1.417 20.182 -22.160 1.00 81.31 185 PHE A O 1
ATOM 1522 N N . GLN A 1 186 ? 0.375 20.767 -23.383 1.00 79.12 186 GLN A N 1
ATOM 1523 C CA . GLN A 1 186 ? 0.873 21.787 -22.459 1.00 79.12 186 GLN A CA 1
ATOM 1524 C C . GLN A 1 186 ? 0.745 23.159 -23.124 1.00 79.12 186 GLN A C 1
ATOM 1526 O O . GLN A 1 186 ? 1.565 23.529 -23.962 1.00 79.12 186 GLN A O 1
ATOM 1531 N N . GLY A 1 187 ? -0.313 23.895 -22.778 1.00 77.50 187 GLY A N 1
ATOM 1532 C CA . GLY A 1 187 ? -0.474 25.291 -23.187 1.00 77.50 187 GLY A CA 1
ATOM 1533 C C . GLY A 1 187 ? 0.389 26.233 -22.341 1.00 77.50 187 GLY A C 1
ATOM 1534 O O . GLY A 1 187 ? 0.722 25.908 -21.206 1.00 77.50 187 GLY A O 1
ATOM 1535 N N . ASN A 1 188 ? 0.712 27.413 -22.880 1.00 79.19 188 ASN A N 1
ATOM 1536 C CA . ASN A 1 188 ? 1.365 28.520 -22.162 1.00 79.19 188 ASN A CA 1
ATOM 1537 C C . ASN A 1 188 ? 2.683 28.161 -21.447 1.00 79.19 188 ASN A C 1
ATOM 1539 O O . ASN A 1 188 ? 2.845 28.419 -20.256 1.00 79.19 188 ASN A O 1
ATOM 1543 N N . ILE A 1 189 ? 3.651 27.604 -22.180 1.00 83.12 189 ILE A N 1
ATOM 1544 C CA . ILE A 1 189 ? 5.007 27.351 -21.670 1.00 83.12 189 ILE A CA 1
ATOM 1545 C C . ILE A 1 189 ? 6.063 28.067 -22.520 1.00 83.12 189 ILE A C 1
ATOM 1547 O O . ILE A 1 189 ? 6.018 28.030 -23.745 1.00 83.12 189 ILE A O 1
ATOM 1551 N N . ASN A 1 190 ? 7.054 28.679 -21.865 1.00 88.38 190 ASN A N 1
ATOM 1552 C CA . ASN A 1 190 ? 8.203 29.336 -22.513 1.00 88.38 190 ASN A CA 1
ATOM 1553 C C . ASN A 1 190 ? 9.413 28.386 -22.636 1.00 88.38 190 ASN A C 1
ATOM 1555 O O . ASN A 1 190 ? 10.563 28.798 -22.506 1.00 88.38 190 ASN A O 1
ATOM 1559 N N . ARG A 1 191 ? 9.146 27.089 -22.821 1.00 88.75 191 ARG A N 1
ATOM 1560 C CA . ARG A 1 191 ? 10.132 26.006 -22.955 1.00 88.75 191 ARG A CA 1
ATOM 1561 C C . ARG A 1 191 ? 9.553 24.869 -23.797 1.00 88.75 191 ARG A C 1
ATOM 1563 O O . ARG A 1 191 ? 8.362 24.874 -24.095 1.00 88.75 191 ARG A O 1
ATOM 1570 N N . PHE A 1 192 ? 10.369 23.873 -24.143 1.00 86.94 192 PHE A N 1
ATOM 1571 C CA . PHE A 1 192 ? 9.864 22.650 -24.770 1.00 86.94 192 PHE A CA 1
ATOM 1572 C C . PHE A 1 192 ? 8.902 21.904 -23.840 1.00 86.94 192 PHE A C 1
ATOM 1574 O O . PHE A 1 192 ? 9.143 21.804 -22.636 1.00 86.94 192 PHE A O 1
ATOM 1581 N N . ALA A 1 193 ? 7.824 21.371 -24.416 1.00 85.75 193 ALA A N 1
ATOM 1582 C CA . ALA A 1 193 ? 6.846 20.589 -23.678 1.00 85.75 193 ALA A CA 1
ATOM 1583 C C . ALA A 1 193 ? 7.477 19.309 -23.115 1.00 85.75 193 ALA A C 1
ATOM 1585 O O . ALA A 1 193 ? 8.074 18.513 -23.843 1.00 85.75 193 ALA A O 1
ATOM 1586 N N . SER A 1 194 ? 7.311 19.102 -21.812 1.00 84.38 194 SER A N 1
ATOM 1587 C CA . SER A 1 194 ? 7.689 17.875 -21.117 1.00 84.38 194 SER A CA 1
ATOM 1588 C C . SER A 1 194 ? 6.619 16.816 -21.382 1.00 84.38 194 SER A C 1
ATOM 1590 O O . SER A 1 194 ? 5.616 16.728 -20.663 1.00 84.38 194 SER A O 1
ATOM 1592 N N . ASN A 1 195 ? 6.831 16.060 -22.461 1.00 88.56 195 ASN A N 1
ATOM 1593 C CA . ASN A 1 195 ? 5.905 15.049 -22.976 1.00 88.56 195 ASN A CA 1
ATOM 1594 C C . ASN A 1 195 ? 6.356 13.598 -22.737 1.00 88.56 195 ASN A C 1
ATOM 1596 O O . ASN A 1 195 ? 5.860 12.686 -23.397 1.00 88.56 195 ASN A O 1
ATOM 1600 N N . HIS A 1 196 ? 7.311 13.382 -21.836 1.00 91.00 196 HIS A N 1
ATOM 1601 C CA . HIS A 1 196 ? 7.751 12.046 -21.468 1.00 91.00 196 HIS A CA 1
ATOM 1602 C C . HIS A 1 196 ? 8.174 11.973 -20.006 1.00 91.00 196 HIS A C 1
ATOM 1604 O O . HIS A 1 196 ? 8.567 12.992 -19.435 1.00 91.00 196 HIS A O 1
ATOM 1610 N N . ASP A 1 197 ? 8.156 10.754 -19.477 1.00 90.25 197 ASP A N 1
ATOM 1611 C CA . ASP A 1 197 ? 8.783 10.391 -18.207 1.00 90.25 197 ASP A CA 1
ATOM 1612 C C . ASP A 1 197 ? 9.897 9.358 -18.465 1.00 90.25 197 ASP A C 1
ATOM 1614 O O . ASP A 1 197 ? 9.947 8.742 -19.540 1.00 90.25 197 ASP A O 1
ATOM 1618 N N . VAL A 1 198 ? 10.804 9.181 -17.500 1.00 93.06 198 VAL A N 1
ATOM 1619 C CA . VAL A 1 198 ? 11.953 8.270 -17.610 1.00 93.06 198 VAL A CA 1
ATOM 1620 C C . VAL A 1 198 ? 11.805 7.117 -16.622 1.00 93.06 198 VAL A C 1
ATOM 1622 O O . VAL A 1 198 ? 11.522 7.313 -15.440 1.00 93.06 198 VAL A O 1
ATOM 1625 N N . ILE A 1 199 ? 12.033 5.898 -17.105 1.00 97.00 199 ILE A N 1
ATOM 1626 C CA . ILE A 1 199 ? 12.077 4.687 -16.288 1.00 97.00 199 ILE A CA 1
ATOM 1627 C C . ILE A 1 199 ? 13.485 4.104 -16.388 1.00 97.00 199 ILE A C 1
ATOM 1629 O O . ILE A 1 199 ? 13.939 3.717 -17.465 1.00 97.00 199 ILE A O 1
ATOM 1633 N N . LEU A 1 200 ? 14.189 4.039 -15.262 1.00 97.94 200 LEU A N 1
ATOM 1634 C CA . LEU A 1 200 ? 15.518 3.443 -15.186 1.00 97.94 200 LEU A CA 1
ATOM 1635 C C . LEU A 1 200 ? 15.393 1.923 -15.085 1.00 97.94 200 LEU A C 1
ATOM 1637 O O . LEU A 1 200 ? 14.679 1.430 -14.210 1.00 97.94 200 LEU A O 1
ATOM 1641 N N . TYR A 1 201 ? 16.109 1.190 -15.939 1.00 98.19 201 TYR A N 1
ATOM 1642 C CA . TYR A 1 201 ? 16.136 -0.271 -15.918 1.00 98.19 201 TYR A CA 1
ATOM 1643 C C . TYR A 1 201 ? 17.499 -0.797 -15.448 1.00 98.19 201 TYR A C 1
ATOM 1645 O O . TYR A 1 201 ? 18.528 -0.595 -16.103 1.00 98.19 201 TYR A O 1
ATOM 1653 N N . TYR A 1 202 ? 17.498 -1.510 -14.320 1.00 98.62 202 TYR A N 1
ATOM 1654 C CA . TYR A 1 202 ? 18.654 -2.228 -13.787 1.00 98.62 202 TYR A CA 1
ATOM 1655 C C . TYR A 1 202 ? 18.364 -3.727 -13.674 1.00 98.62 202 TYR A C 1
ATOM 1657 O O . TYR A 1 202 ? 17.257 -4.147 -13.341 1.00 98.62 202 TYR A O 1
ATOM 1665 N N . ARG A 1 203 ? 19.397 -4.537 -13.889 1.00 97.94 203 ARG A N 1
ATOM 1666 C CA . ARG A 1 203 ? 19.407 -5.977 -13.589 1.00 97.94 203 ARG A CA 1
ATOM 1667 C C . ARG A 1 203 ? 20.257 -6.243 -12.354 1.00 97.94 203 ARG A C 1
ATOM 1669 O O . ARG A 1 203 ? 21.177 -5.482 -12.066 1.00 97.94 203 ARG A O 1
ATOM 1676 N N . LYS A 1 204 ? 19.980 -7.313 -11.615 1.00 97.62 204 LYS A N 1
ATOM 1677 C CA . LYS A 1 204 ? 20.765 -7.663 -10.424 1.00 97.62 204 LYS A CA 1
ATOM 1678 C C . LYS A 1 204 ? 22.174 -8.155 -10.774 1.00 97.62 204 LYS A C 1
ATOM 1680 O O . LYS A 1 204 ? 23.133 -7.760 -10.106 1.00 97.62 204 LYS A O 1
ATOM 1685 N N . SER A 1 205 ? 22.289 -9.001 -11.797 1.00 96.12 205 SER A N 1
ATOM 1686 C CA . SER A 1 205 ? 23.540 -9.638 -12.217 1.00 96.12 205 SER A CA 1
ATOM 1687 C C . SER A 1 205 ? 23.676 -9.677 -13.750 1.00 96.12 205 SER A C 1
ATOM 1689 O O . SER A 1 205 ? 22.882 -9.076 -14.471 1.00 96.12 205 SER A O 1
ATOM 1691 N N . GLY A 1 206 ? 24.723 -10.331 -14.266 1.00 93.75 206 GLY A N 1
ATOM 1692 C CA . GLY A 1 206 ? 24.906 -10.540 -15.709 1.00 93.75 206 GLY A CA 1
ATOM 1693 C C . GLY A 1 206 ? 23.970 -11.592 -16.317 1.00 93.75 206 GLY A C 1
ATOM 1694 O O . GLY A 1 206 ? 23.781 -11.583 -17.533 1.00 93.75 206 GLY A O 1
ATOM 1695 N N . ASP A 1 207 ? 23.387 -12.460 -15.489 1.00 93.25 207 ASP A N 1
ATOM 1696 C CA . ASP A 1 207 ? 22.336 -13.407 -15.863 1.00 93.25 207 ASP A CA 1
ATOM 1697 C C . ASP A 1 207 ? 20.982 -12.826 -15.436 1.00 93.25 207 ASP A C 1
ATOM 1699 O O . ASP A 1 207 ? 20.847 -12.369 -14.303 1.00 93.25 207 ASP A O 1
ATOM 1703 N N . PHE A 1 208 ? 20.009 -12.745 -16.345 1.00 95.94 208 PHE A N 1
ATOM 1704 C CA . PHE A 1 208 ? 18.733 -12.078 -16.069 1.00 95.94 208 PHE A CA 1
ATOM 1705 C C . PHE A 1 208 ? 17.611 -12.505 -17.015 1.00 95.94 208 PHE A C 1
ATOM 1707 O O . PHE A 1 208 ? 17.833 -12.806 -18.191 1.00 95.94 208 PHE A O 1
ATOM 1714 N N . THR A 1 209 ? 16.381 -12.466 -16.504 1.00 97.44 209 THR A N 1
ATOM 1715 C CA . THR A 1 209 ? 15.172 -12.743 -17.287 1.00 97.44 209 THR A CA 1
ATOM 1716 C C . THR A 1 209 ? 14.841 -11.548 -18.184 1.00 97.44 209 THR A C 1
ATOM 1718 O O . THR A 1 209 ? 14.547 -10.454 -17.695 1.00 97.44 209 THR A O 1
ATOM 1721 N N . PHE A 1 210 ? 14.866 -11.753 -19.506 1.00 97.56 210 PHE A N 1
ATOM 1722 C CA . PHE A 1 210 ? 14.387 -10.763 -20.473 1.00 97.56 210 PHE A CA 1
ATOM 1723 C C . PHE A 1 210 ? 13.802 -11.392 -21.746 1.00 97.56 210 PHE A C 1
ATOM 1725 O O . PHE A 1 210 ? 14.500 -12.043 -22.528 1.00 97.56 210 PHE A O 1
ATOM 1732 N N . TYR A 1 211 ? 12.532 -11.107 -22.013 1.00 97.31 211 TYR A N 1
ATOM 1733 C CA . TYR A 1 211 ? 11.805 -11.495 -23.212 1.00 97.31 211 TYR A CA 1
ATOM 1734 C C . TYR A 1 211 ? 11.603 -10.295 -24.124 1.00 97.31 211 TYR A C 1
ATOM 1736 O O . TYR A 1 211 ? 11.034 -9.267 -23.751 1.00 97.31 211 TYR A O 1
ATOM 1744 N N . ARG A 1 212 ? 12.051 -10.443 -25.370 1.00 95.38 212 ARG A N 1
ATOM 1745 C CA . ARG A 1 212 ? 11.972 -9.382 -26.369 1.00 95.38 212 ARG A CA 1
ATOM 1746 C C . ARG A 1 212 ? 10.512 -9.133 -26.757 1.00 95.38 212 ARG A C 1
ATOM 1748 O O . ARG A 1 212 ? 9.880 -9.988 -27.372 1.00 95.38 212 ARG A O 1
ATOM 1755 N N . GLN A 1 213 ? 10.001 -7.950 -26.431 1.00 95.69 213 GLN A N 1
ATOM 1756 C CA . GLN A 1 213 ? 8.617 -7.581 -26.719 1.00 95.69 213 GLN A CA 1
ATOM 1757 C C . GLN A 1 213 ? 8.454 -7.140 -28.178 1.00 95.69 213 GLN A C 1
ATOM 1759 O O . GLN A 1 213 ? 9.352 -6.531 -28.770 1.00 95.69 213 GLN A O 1
ATOM 1764 N N . LYS A 1 214 ? 7.292 -7.434 -28.764 1.00 93.38 214 LYS A N 1
ATOM 1765 C CA . LYS A 1 214 ? 6.909 -7.006 -30.113 1.00 93.38 214 LYS A CA 1
ATOM 1766 C C . LYS A 1 214 ? 5.623 -6.194 -30.058 1.00 93.38 214 LYS A C 1
ATOM 1768 O O . LYS A 1 214 ? 4.753 -6.466 -29.241 1.00 93.38 214 LYS A O 1
ATOM 1773 N N . GLN A 1 215 ? 5.491 -5.228 -30.957 1.00 91.50 215 GLN A N 1
ATOM 1774 C CA . GLN A 1 215 ? 4.263 -4.463 -31.147 1.00 91.50 215 GLN A CA 1
ATOM 1775 C C . GLN A 1 215 ? 3.950 -4.310 -32.633 1.00 91.50 215 GLN A C 1
ATOM 1777 O O . GLN A 1 215 ? 4.849 -4.328 -33.475 1.00 91.50 215 GLN A O 1
ATOM 1782 N N . GLN A 1 216 ? 2.673 -4.142 -32.959 1.00 90.12 216 GLN A N 1
ATOM 1783 C CA . GLN A 1 216 ? 2.246 -3.876 -34.327 1.00 90.12 216 GLN A CA 1
ATOM 1784 C C . GLN A 1 216 ? 2.684 -2.470 -34.765 1.00 90.12 216 GLN A C 1
ATOM 1786 O O . GLN A 1 216 ? 2.716 -1.533 -33.963 1.00 90.12 216 GLN A O 1
ATOM 1791 N N . ARG A 1 217 ? 3.038 -2.319 -36.042 1.00 86.19 217 ARG A N 1
ATOM 1792 C CA . ARG A 1 217 ? 3.298 -1.014 -36.659 1.00 86.19 217 ARG A CA 1
ATOM 1793 C C . ARG A 1 217 ? 1.984 -0.347 -37.056 1.00 86.19 217 ARG A C 1
ATOM 1795 O O . ARG A 1 217 ? 1.048 -1.026 -37.461 1.00 86.19 217 ARG A O 1
ATOM 1802 N N . GLU A 1 218 ? 1.952 0.985 -37.028 1.00 84.75 218 GLU A N 1
ATOM 1803 C CA . GLU A 1 218 ? 0.811 1.760 -37.547 1.00 84.75 218 GLU A CA 1
ATOM 1804 C C . GLU A 1 218 ? 0.564 1.484 -39.039 1.00 84.75 218 GLU A C 1
ATOM 1806 O O . GLU A 1 218 ? -0.579 1.431 -39.483 1.00 84.75 218 GLU A O 1
ATOM 1811 N N . ALA A 1 219 ? 1.638 1.256 -39.802 1.00 86.50 219 ALA A N 1
ATOM 1812 C CA . ALA A 1 219 ? 1.578 0.824 -41.191 1.00 86.50 219 ALA A CA 1
ATOM 1813 C C . ALA A 1 219 ? 2.709 -0.175 -41.504 1.00 86.50 219 ALA A C 1
ATOM 1815 O O . ALA A 1 219 ? 3.813 -0.045 -40.952 1.00 86.50 219 ALA A O 1
ATOM 1816 N N . PRO A 1 220 ? 2.478 -1.149 -42.409 1.00 88.06 220 PRO A N 1
ATOM 1817 C CA . PRO A 1 220 ? 3.533 -2.026 -42.901 1.00 88.06 220 PRO A CA 1
ATOM 1818 C C . PRO A 1 220 ? 4.708 -1.209 -43.435 1.00 88.06 220 PRO A C 1
ATOM 1820 O O . PRO A 1 220 ? 4.528 -0.230 -44.158 1.00 88.06 220 PRO A O 1
ATOM 1823 N N . THR A 1 221 ? 5.924 -1.594 -43.062 1.00 88.75 221 THR A N 1
ATOM 1824 C CA . THR A 1 221 ? 7.140 -0.922 -43.527 1.00 88.75 221 THR A CA 1
ATOM 1825 C C . THR A 1 221 ? 7.956 -1.882 -44.375 1.00 88.75 221 THR A C 1
ATOM 1827 O O . THR A 1 221 ? 8.289 -2.981 -43.926 1.00 88.75 221 THR A O 1
ATOM 1830 N N . ARG A 1 222 ? 8.330 -1.445 -45.579 1.00 89.94 222 ARG A N 1
ATOM 1831 C CA . ARG A 1 222 ? 9.215 -2.202 -46.463 1.00 89.94 222 ARG A CA 1
ATOM 1832 C C . ARG A 1 222 ? 10.652 -2.105 -45.956 1.00 89.94 222 ARG A C 1
ATOM 1834 O O . ARG A 1 222 ? 11.229 -1.020 -45.913 1.00 89.94 222 ARG A O 1
ATOM 1841 N N . GLN A 1 223 ? 11.237 -3.231 -45.569 1.00 89.31 223 GLN A N 1
ATOM 1842 C CA . GLN A 1 223 ? 12.603 -3.307 -45.046 1.00 89.31 223 GLN A CA 1
ATOM 1843 C C . GLN A 1 223 ? 13.455 -4.265 -45.869 1.00 89.31 223 GLN A C 1
ATOM 1845 O O . GLN A 1 223 ? 12.941 -5.195 -46.485 1.00 89.31 223 GLN A O 1
ATOM 1850 N N . LEU A 1 224 ? 14.772 -4.049 -45.873 1.00 90.69 224 LEU A N 1
ATOM 1851 C CA . LEU A 1 224 ? 15.714 -4.989 -46.476 1.00 90.69 224 LEU A CA 1
ATOM 1852 C C . LEU A 1 224 ? 15.610 -6.339 -45.763 1.00 90.69 224 LEU A C 1
ATOM 1854 O O . LEU A 1 224 ? 15.754 -6.417 -44.540 1.00 90.69 224 LEU A O 1
ATOM 1858 N N . LYS A 1 225 ? 15.394 -7.407 -46.529 1.00 90.00 225 LYS A N 1
ATOM 1859 C CA . LYS A 1 225 ? 15.430 -8.766 -46.001 1.00 90.00 225 LYS A CA 1
ATOM 1860 C C . LYS A 1 225 ? 16.873 -9.084 -45.629 1.00 90.00 225 LYS A C 1
ATOM 1862 O O . LYS A 1 225 ? 17.782 -8.935 -46.442 1.00 90.00 225 LYS A O 1
ATOM 1867 N N . ARG A 1 226 ? 17.087 -9.512 -44.390 1.00 89.38 226 ARG A N 1
ATOM 1868 C CA . ARG A 1 226 ? 18.404 -9.874 -43.867 1.00 89.38 226 ARG A CA 1
ATOM 1869 C C . ARG A 1 226 ? 18.461 -11.371 -43.584 1.00 89.38 226 ARG A C 1
ATOM 1871 O O . ARG A 1 226 ? 17.486 -11.933 -43.092 1.00 89.38 226 ARG A O 1
ATOM 1878 N N . ALA A 1 227 ? 19.585 -12.006 -43.894 1.00 86.81 227 ALA A N 1
ATOM 1879 C CA . ALA A 1 227 ? 19.816 -13.428 -43.657 1.00 86.81 227 ALA A CA 1
ATOM 1880 C C . ALA A 1 227 ? 21.163 -13.635 -42.956 1.00 86.81 227 ALA A C 1
ATOM 1882 O O . ALA A 1 227 ? 22.102 -12.866 -43.165 1.00 86.81 227 ALA A O 1
ATOM 1883 N N . TRP A 1 228 ? 21.244 -14.656 -42.101 1.00 88.19 228 TRP A N 1
ATOM 1884 C CA . TRP A 1 228 ? 22.512 -15.069 -41.507 1.00 88.19 228 TRP A CA 1
ATOM 1885 C C . TRP A 1 228 ? 23.377 -15.738 -42.573 1.00 88.19 228 TRP A C 1
ATOM 1887 O O . TRP A 1 228 ? 22.986 -16.763 -43.132 1.00 88.19 228 TRP A O 1
ATOM 1897 N N . ASP A 1 229 ? 24.546 -15.168 -42.835 1.00 87.75 229 ASP A N 1
ATOM 1898 C CA . ASP A 1 229 ? 25.543 -15.752 -43.718 1.00 87.75 229 ASP A CA 1
ATOM 1899 C C . ASP A 1 229 ? 26.497 -16.618 -42.888 1.00 87.75 229 ASP A C 1
ATOM 1901 O O . ASP A 1 229 ? 27.200 -16.118 -42.005 1.00 87.75 229 ASP A O 1
ATOM 1905 N N . LYS A 1 230 ? 26.493 -17.933 -43.138 1.00 87.00 230 LYS A N 1
ATOM 1906 C CA . LYS A 1 230 ? 27.332 -18.887 -42.399 1.00 87.00 230 LYS A CA 1
ATOM 1907 C C . LYS A 1 230 ? 28.819 -18.755 -42.733 1.00 87.00 230 LYS A C 1
ATOM 1909 O O . LYS A 1 230 ? 29.628 -19.089 -41.875 1.00 87.00 230 LYS A O 1
ATOM 1914 N N . GLU A 1 231 ? 29.173 -18.283 -43.926 1.00 85.81 231 GLU A N 1
ATOM 1915 C CA . GLU A 1 231 ? 30.570 -18.136 -44.351 1.00 85.81 231 GLU A CA 1
ATOM 1916 C C . GLU A 1 231 ? 31.193 -16.876 -43.752 1.00 85.81 231 GLU A C 1
ATOM 1918 O O . GLU A 1 231 ? 32.339 -16.890 -43.308 1.00 85.81 231 GLU A O 1
ATOM 1923 N N . VAL A 1 232 ? 30.416 -15.793 -43.685 1.00 84.50 232 VAL A N 1
ATOM 1924 C CA . VAL A 1 232 ? 30.875 -14.506 -43.135 1.00 84.50 232 VAL A CA 1
ATOM 1925 C C . VAL A 1 232 ? 30.617 -14.397 -41.624 1.00 84.50 232 VAL A C 1
ATOM 1927 O O . VAL A 1 232 ? 31.143 -13.501 -40.966 1.00 84.50 232 VAL A O 1
ATOM 1930 N N . GLY A 1 233 ? 29.798 -15.285 -41.053 1.00 87.44 233 GLY A N 1
ATOM 1931 C CA . GLY A 1 233 ? 29.487 -15.316 -39.620 1.00 87.44 233 GLY A CA 1
ATOM 1932 C C . GLY A 1 233 ? 28.711 -14.090 -39.129 1.00 87.44 233 GLY A C 1
ATOM 1933 O O . GLY A 1 233 ? 28.829 -13.708 -37.965 1.00 87.44 233 GLY A O 1
ATOM 1934 N N . ARG A 1 234 ? 27.952 -13.431 -40.013 1.00 88.75 234 ARG A N 1
ATOM 1935 C CA . ARG A 1 234 ? 27.167 -12.231 -39.689 1.00 88.75 234 ARG A CA 1
ATOM 1936 C C . ARG A 1 234 ? 25.890 -12.148 -40.512 1.00 88.75 234 ARG A C 1
ATOM 1938 O O . ARG A 1 234 ? 25.722 -12.820 -41.524 1.00 88.75 234 ARG A O 1
ATOM 1945 N N . ILE A 1 235 ? 24.999 -11.256 -40.100 1.00 88.44 235 ILE A N 1
ATOM 1946 C CA . ILE A 1 235 ? 23.783 -10.942 -40.846 1.00 88.44 235 ILE A CA 1
ATOM 1947 C C . ILE A 1 235 ? 24.132 -10.045 -42.045 1.00 88.44 235 ILE A C 1
ATOM 1949 O O . ILE A 1 235 ? 24.717 -8.976 -41.868 1.00 88.44 235 ILE A O 1
ATOM 1953 N N . VAL A 1 236 ? 23.737 -10.454 -43.252 1.00 89.94 236 VAL A N 1
ATOM 1954 C CA . VAL A 1 236 ? 23.904 -9.690 -44.503 1.00 89.94 236 VAL A CA 1
ATOM 1955 C C . VAL A 1 236 ? 22.553 -9.422 -45.167 1.00 89.94 236 VAL A C 1
ATOM 1957 O O . VAL A 1 236 ? 21.543 -10.046 -44.834 1.00 89.94 236 VAL A O 1
ATOM 1960 N N . ASN A 1 237 ? 22.516 -8.478 -46.110 1.00 92.06 237 ASN A N 1
ATOM 1961 C CA . ASN A 1 237 ? 21.328 -8.259 -46.934 1.00 92.06 237 ASN A CA 1
ATOM 1962 C C . ASN A 1 237 ? 21.132 -9.465 -47.855 1.00 92.06 237 ASN A C 1
ATOM 1964 O O . ASN A 1 237 ? 22.036 -9.825 -48.608 1.00 92.06 237 ASN A O 1
ATOM 1968 N N . ALA A 1 238 ? 19.953 -10.072 -47.791 1.00 88.38 238 ALA A N 1
ATOM 1969 C CA . ALA A 1 238 ? 19.598 -11.194 -48.633 1.00 88.38 238 ALA A CA 1
ATOM 1970 C C . ALA A 1 238 ? 19.448 -10.711 -50.078 1.00 88.38 238 ALA A C 1
ATOM 1972 O O . ALA A 1 238 ? 18.845 -9.663 -50.326 1.00 88.38 238 ALA A O 1
ATOM 1973 N N . LYS A 1 239 ? 20.008 -11.474 -51.013 1.00 88.94 239 LYS A N 1
ATOM 1974 C CA . LYS A 1 239 ? 19.957 -11.182 -52.442 1.00 88.94 239 LYS A CA 1
ATOM 1975 C C . LYS A 1 239 ? 19.148 -12.244 -53.182 1.00 88.94 239 LYS A C 1
ATOM 1977 O O . LYS A 1 239 ? 19.109 -13.387 -52.726 1.00 88.94 239 LYS A O 1
ATOM 1982 N N . ASP A 1 240 ? 18.476 -11.857 -54.259 1.00 88.12 240 ASP A N 1
ATOM 1983 C CA . ASP A 1 240 ? 17.828 -12.795 -55.184 1.00 88.12 240 ASP A CA 1
ATOM 1984 C C . ASP A 1 240 ? 18.861 -13.522 -56.069 1.00 88.12 240 ASP A C 1
ATOM 1986 O O . ASP A 1 240 ? 20.073 -13.346 -55.900 1.00 88.12 240 ASP A O 1
ATOM 1990 N N . ALA A 1 241 ? 18.390 -14.382 -56.978 1.00 85.00 241 ALA A N 1
ATOM 1991 C CA . ALA A 1 241 ? 19.253 -15.175 -57.858 1.00 85.00 241 ALA A CA 1
ATOM 1992 C C . ALA A 1 241 ? 20.097 -14.298 -58.804 1.00 85.00 241 ALA A C 1
ATOM 1994 O O . ALA A 1 241 ? 21.170 -14.709 -59.246 1.00 85.00 241 ALA A O 1
ATOM 1995 N N . GLU A 1 242 ? 19.645 -13.074 -59.060 1.00 86.06 242 GLU A N 1
ATOM 1996 C CA . GLU A 1 242 ? 20.274 -12.072 -59.914 1.00 86.06 242 GLU A CA 1
ATOM 1997 C C . GLU A 1 242 ? 21.202 -11.120 -59.132 1.00 86.06 242 GLU A C 1
ATOM 1999 O O . GLU A 1 242 ? 21.893 -10.291 -59.725 1.00 86.06 242 GLU A O 1
ATOM 2004 N N . GLY A 1 243 ? 21.268 -11.249 -57.802 1.00 83.19 243 GLY A N 1
ATOM 2005 C CA . GLY A 1 243 ? 22.165 -10.486 -56.935 1.00 83.19 243 GLY A CA 1
ATOM 2006 C C . GLY A 1 243 ? 21.602 -9.159 -56.409 1.00 83.19 243 GLY A C 1
ATOM 2007 O O . GLY A 1 243 ? 22.344 -8.413 -55.752 1.00 83.19 243 GLY A O 1
ATOM 2008 N N . HIS A 1 244 ? 20.321 -8.854 -56.634 1.00 88.31 244 HIS A N 1
ATOM 2009 C CA . HIS A 1 244 ? 19.661 -7.660 -56.104 1.00 88.31 244 HIS A CA 1
ATOM 2010 C C . HIS A 1 244 ? 19.196 -7.865 -54.667 1.00 88.31 244 HIS A C 1
ATOM 2012 O O . HIS A 1 244 ? 18.792 -8.953 -54.269 1.00 88.31 244 HIS A O 1
ATOM 2018 N N . VAL A 1 245 ? 19.226 -6.797 -53.866 1.00 90.31 245 VAL A N 1
ATOM 2019 C CA . VAL A 1 245 ? 18.770 -6.856 -52.473 1.00 90.31 245 VAL A CA 1
ATOM 2020 C C . VAL A 1 245 ? 17.261 -7.074 -52.393 1.00 90.31 245 VAL A C 1
ATOM 2022 O O . VAL A 1 245 ? 16.468 -6.345 -52.988 1.00 90.31 245 VAL A O 1
ATOM 2025 N N . MET A 1 246 ? 16.862 -8.070 -51.611 1.00 90.44 246 MET A N 1
ATOM 2026 C CA . MET A 1 246 ? 15.460 -8.383 -51.380 1.00 90.44 246 MET A CA 1
ATOM 2027 C C . MET A 1 246 ? 14.868 -7.481 -50.298 1.00 90.44 246 MET A C 1
ATOM 2029 O O . MET A 1 246 ? 15.538 -7.093 -49.338 1.00 90.44 246 MET A O 1
ATOM 2033 N N . TYR A 1 247 ? 13.570 -7.216 -50.417 1.00 90.25 247 TYR A N 1
ATOM 2034 C CA . TYR A 1 247 ? 12.784 -6.501 -49.418 1.00 90.25 247 TYR A CA 1
ATOM 2035 C C . TYR A 1 247 ? 11.680 -7.400 -48.867 1.00 90.25 247 TYR A C 1
ATOM 2037 O O . TYR A 1 247 ? 11.223 -8.319 -49.544 1.00 90.25 247 TYR A O 1
ATOM 2045 N N . GLN A 1 248 ? 11.245 -7.112 -47.650 1.00 90.25 248 GLN A N 1
ATOM 2046 C CA . GLN A 1 248 ? 10.094 -7.731 -47.008 1.00 90.25 248 GLN A CA 1
ATOM 2047 C C . GLN A 1 248 ? 9.220 -6.649 -46.378 1.00 90.25 248 GLN A C 1
ATOM 2049 O O . GLN A 1 248 ? 9.740 -5.655 -45.861 1.00 90.25 248 GLN A O 1
ATOM 2054 N N . ASP A 1 249 ? 7.910 -6.859 -46.398 1.00 89.50 249 ASP A N 1
ATOM 2055 C CA . ASP A 1 249 ? 6.980 -6.022 -45.652 1.00 89.50 249 ASP A CA 1
ATOM 2056 C C . ASP A 1 249 ? 6.887 -6.549 -44.225 1.00 89.50 249 ASP A C 1
ATOM 2058 O O . ASP A 1 249 ? 6.566 -7.715 -43.990 1.00 89.50 249 ASP A O 1
ATOM 2062 N N . VAL A 1 250 ? 7.220 -5.689 -43.267 1.00 89.12 250 VAL A N 1
ATOM 2063 C CA . VAL A 1 250 ? 7.188 -6.020 -41.843 1.00 89.12 250 VAL A CA 1
ATOM 2064 C C . VAL A 1 250 ? 6.014 -5.285 -41.212 1.00 89.12 250 VAL A C 1
ATOM 2066 O O . VAL A 1 250 ? 5.890 -4.065 -41.351 1.00 89.12 250 VAL A O 1
ATOM 2069 N N . VAL A 1 251 ? 5.145 -6.037 -40.539 1.00 90.94 251 VAL A N 1
ATOM 2070 C CA . VAL A 1 251 ? 3.922 -5.527 -39.891 1.00 90.94 251 VAL A CA 1
ATOM 2071 C C . VAL A 1 251 ? 4.089 -5.334 -38.384 1.00 90.94 251 VAL A C 1
ATOM 2073 O O . VAL A 1 251 ? 3.325 -4.598 -37.765 1.00 90.94 251 VAL A O 1
ATOM 2076 N N . ASP A 1 252 ? 5.106 -5.956 -37.796 1.00 90.62 252 ASP A N 1
ATOM 2077 C CA . ASP A 1 252 ? 5.490 -5.842 -36.398 1.00 90.62 252 ASP A CA 1
ATOM 2078 C C . ASP A 1 252 ? 6.846 -5.136 -36.239 1.00 90.62 252 ASP A C 1
ATOM 2080 O O . ASP A 1 252 ? 7.613 -4.901 -37.179 1.00 90.62 252 ASP A O 1
ATOM 2084 N N . GLN A 1 253 ? 7.143 -4.726 -35.017 1.00 89.44 253 GLN A N 1
ATOM 2085 C CA . GLN A 1 253 ? 8.461 -4.257 -34.636 1.00 89.44 253 GLN A CA 1
ATOM 2086 C C . GLN A 1 253 ? 8.801 -4.727 -33.237 1.00 89.44 253 GLN A C 1
ATOM 2088 O O . GLN A 1 253 ? 7.932 -4.823 -32.371 1.00 89.44 253 GLN A O 1
ATOM 2093 N N . THR A 1 254 ? 10.082 -4.998 -33.021 1.00 92.44 254 THR A N 1
ATOM 2094 C CA . THR A 1 254 ? 10.617 -5.131 -31.672 1.00 92.44 254 THR A CA 1
ATOM 2095 C C . THR A 1 254 ? 10.422 -3.807 -30.947 1.00 92.44 254 THR A C 1
ATOM 2097 O O . THR A 1 254 ? 10.711 -2.753 -31.511 1.00 92.44 254 THR A O 1
ATOM 2100 N N . VAL A 1 255 ? 9.919 -3.873 -29.721 1.00 94.00 255 VAL A N 1
ATOM 2101 C CA . VAL A 1 255 ? 9.810 -2.715 -28.837 1.00 94.00 255 VAL A CA 1
ATOM 2102 C C . VAL A 1 255 ? 11.216 -2.234 -28.477 1.00 94.00 255 VAL A C 1
ATOM 2104 O O . VAL A 1 255 ? 12.055 -3.037 -28.069 1.00 94.00 255 VAL A O 1
ATOM 2107 N N . ASP A 1 256 ? 11.464 -0.943 -28.658 1.00 94.12 256 ASP A N 1
ATOM 2108 C CA . ASP A 1 256 ? 12.695 -0.260 -28.262 1.00 94.12 256 ASP A CA 1
ATOM 2109 C C . ASP A 1 256 ? 12.528 0.404 -26.882 1.00 94.12 256 ASP A C 1
ATOM 2111 O O . ASP A 1 256 ? 11.618 0.070 -26.118 1.00 94.12 256 ASP A O 1
ATOM 2115 N N . ASP A 1 257 ? 13.436 1.306 -26.530 1.00 95.38 257 ASP A N 1
ATOM 2116 C CA . ASP A 1 257 ? 13.427 2.065 -25.283 1.00 95.38 257 ASP A CA 1
ATOM 2117 C C . ASP A 1 257 ? 12.606 3.361 -25.354 1.00 95.38 257 ASP A C 1
ATOM 2119 O O . ASP A 1 257 ? 12.521 4.072 -24.358 1.00 95.38 257 ASP A O 1
ATOM 2123 N N . VAL A 1 258 ? 11.922 3.647 -26.470 1.00 95.94 258 VAL A N 1
ATOM 2124 C CA . VAL A 1 258 ? 11.032 4.807 -26.610 1.00 95.94 258 VAL A CA 1
ATOM 2125 C C . VAL A 1 258 ? 9.584 4.339 -26.709 1.00 95.94 258 VAL A C 1
ATOM 2127 O O . VAL A 1 258 ? 9.024 4.032 -27.765 1.00 95.94 258 VAL A O 1
ATOM 2130 N N . TRP A 1 259 ? 8.923 4.292 -25.561 1.00 95.50 259 TRP A N 1
ATOM 2131 C CA . TRP A 1 259 ? 7.579 3.753 -25.442 1.00 95.50 259 TRP A CA 1
ATOM 2132 C C . TRP A 1 259 ? 6.537 4.813 -25.739 1.00 95.50 259 TRP A C 1
ATOM 2134 O O . TRP A 1 259 ? 6.264 5.697 -24.933 1.00 95.50 259 TRP A O 1
ATOM 2144 N N . ARG A 1 260 ? 5.892 4.678 -26.896 1.00 93.94 260 ARG A N 1
ATOM 2145 C CA . ARG A 1 260 ? 4.767 5.526 -27.287 1.00 93.94 260 ARG A CA 1
ATOM 2146 C C . ARG A 1 260 ? 3.460 4.987 -26.708 1.00 93.94 260 ARG A C 1
ATOM 2148 O O . ARG A 1 260 ? 2.760 4.212 -27.355 1.00 93.94 260 ARG A O 1
ATOM 2155 N N . ILE A 1 261 ? 3.149 5.390 -25.479 1.00 93.56 261 ILE A N 1
ATOM 2156 C CA . ILE A 1 261 ? 1.950 4.984 -24.729 1.00 93.56 261 ILE A CA 1
ATOM 2157 C C . ILE A 1 261 ? 1.259 6.266 -24.235 1.00 93.56 261 ILE A C 1
ATOM 2159 O O . ILE A 1 261 ? 1.934 7.127 -23.676 1.00 93.56 261 ILE A O 1
ATOM 2163 N N . PRO A 1 262 ? -0.058 6.455 -24.428 1.00 92.50 262 PRO A N 1
ATOM 2164 C CA . PRO A 1 262 ? -0.725 7.680 -23.989 1.00 92.50 262 PRO A CA 1
ATOM 2165 C C . PRO A 1 262 ? -0.712 7.809 -22.461 1.00 92.50 262 PRO A C 1
ATOM 2167 O O . PRO A 1 262 ? -0.792 6.808 -21.752 1.00 92.50 262 PRO A O 1
ATOM 2170 N N . MET A 1 263 ? -0.725 9.032 -21.932 1.00 89.94 263 MET A N 1
ATOM 2171 C CA . MET A 1 263 ? -0.987 9.239 -20.507 1.00 89.94 263 MET A CA 1
ATOM 2172 C C . MET A 1 263 ? -2.419 8.819 -20.162 1.00 89.94 263 MET A C 1
ATOM 2174 O O . MET A 1 263 ? -3.322 8.847 -21.018 1.00 89.94 263 MET A O 1
ATOM 2178 N N . LEU A 1 264 ? -2.626 8.395 -18.917 1.00 90.19 264 LEU A N 1
ATOM 2179 C CA . LEU A 1 264 ? -3.958 8.110 -18.404 1.00 90.19 264 LEU A CA 1
ATOM 2180 C C . LEU A 1 264 ? -4.730 9.423 -18.259 1.00 90.19 264 LEU A C 1
ATOM 2182 O O . LEU A 1 264 ? -4.242 10.374 -17.660 1.00 90.19 264 LEU A O 1
ATOM 2186 N N . GLN A 1 265 ? -5.924 9.489 -18.844 1.00 87.19 265 GLN A N 1
ATOM 2187 C CA . GLN A 1 265 ? -6.754 10.692 -18.798 1.00 87.19 265 GLN A CA 1
ATOM 2188 C C . GLN A 1 265 ? -7.782 10.576 -17.665 1.00 87.19 265 GLN A C 1
ATOM 2190 O O . GLN A 1 265 ? -8.343 9.493 -17.476 1.00 87.19 265 GLN A O 1
ATOM 2195 N N . PRO A 1 266 ? -8.129 11.672 -16.965 1.00 82.75 266 PRO A N 1
ATOM 2196 C CA . PRO A 1 266 ? -9.223 11.674 -15.985 1.00 82.75 266 PRO A CA 1
ATOM 2197 C C . PRO A 1 266 ? -10.560 11.165 -16.558 1.00 82.75 266 PRO A C 1
ATOM 2199 O O . PRO A 1 266 ? -11.363 10.537 -15.866 1.00 82.75 266 PRO A O 1
ATOM 2202 N N . ALA A 1 267 ? -10.784 11.399 -17.855 1.00 83.56 267 ALA A N 1
ATOM 2203 C CA . ALA A 1 267 ? -11.984 10.980 -18.572 1.00 83.56 267 ALA A CA 1
ATOM 2204 C C . ALA A 1 267 ? -12.024 9.481 -18.938 1.00 83.56 267 ALA A C 1
ATOM 2206 O O . ALA A 1 267 ? -13.082 8.999 -19.347 1.00 83.56 267 ALA A O 1
ATOM 2207 N N . ASP A 1 268 ? -10.917 8.744 -18.799 1.00 86.56 268 ASP A N 1
ATOM 2208 C CA . ASP A 1 268 ? -10.847 7.314 -19.116 1.00 86.56 268 ASP A CA 1
ATOM 2209 C C . ASP A 1 268 ? -11.796 6.525 -18.194 1.00 86.56 268 ASP A C 1
ATOM 2211 O O . ASP A 1 268 ? -11.654 6.548 -16.975 1.00 86.56 268 ASP A O 1
ATOM 2215 N N . GLN A 1 269 ? -12.813 5.873 -18.765 1.00 83.94 269 GLN A N 1
ATOM 2216 C CA . GLN A 1 269 ? -13.831 5.121 -18.011 1.00 83.94 269 GLN A CA 1
ATOM 2217 C C . GLN A 1 269 ? -13.443 3.652 -17.796 1.00 83.94 269 GLN A C 1
ATOM 2219 O O . GLN A 1 269 ? -14.177 2.916 -17.134 1.00 83.94 269 GLN A O 1
ATOM 2224 N N . THR A 1 270 ? -12.353 3.207 -18.422 1.00 85.62 270 THR A N 1
ATOM 2225 C CA . THR A 1 270 ? -11.989 1.792 -18.513 1.00 85.62 270 THR A CA 1
ATOM 2226 C C . THR A 1 270 ? -10.953 1.410 -17.474 1.00 85.62 270 THR A C 1
ATOM 2228 O O . THR A 1 270 ? -11.157 0.440 -16.750 1.00 85.62 270 THR A O 1
ATOM 2231 N N . GLU A 1 271 ? -9.887 2.199 -17.371 1.00 90.62 271 GLU A N 1
ATOM 2232 C CA . GLU A 1 271 ? -8.711 1.869 -16.568 1.00 90.62 271 GLU A CA 1
ATOM 2233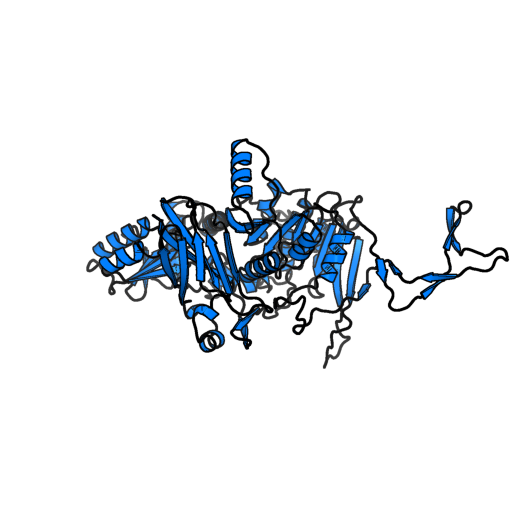 C C . GLU A 1 271 ? -8.589 2.751 -15.316 1.00 90.62 271 GLU A C 1
ATOM 2235 O O . GLU A 1 271 ? -8.094 2.315 -14.279 1.00 90.62 271 GLU A O 1
ATOM 2240 N N . ASN A 1 272 ? -9.033 4.007 -15.399 1.00 89.44 272 ASN A N 1
ATOM 2241 C CA . ASN A 1 272 ? -8.802 5.001 -14.354 1.00 89.44 272 ASN A CA 1
ATOM 2242 C C . ASN A 1 272 ? -9.679 4.756 -13.114 1.00 89.44 272 ASN A C 1
ATOM 2244 O O . ASN A 1 272 ? -10.909 4.863 -13.180 1.00 89.44 272 ASN A O 1
ATOM 2248 N N . VAL A 1 273 ? -9.032 4.500 -11.972 1.00 87.94 273 VAL A N 1
ATOM 2249 C CA . VAL A 1 273 ? -9.673 4.320 -10.656 1.00 87.94 273 VAL A CA 1
ATOM 2250 C C . VAL A 1 273 ? -9.738 5.612 -9.832 1.00 87.94 273 VAL A C 1
ATOM 2252 O O . VAL A 1 273 ? -10.105 5.575 -8.663 1.00 87.94 273 VAL A O 1
ATOM 2255 N N . ARG A 1 274 ? -9.425 6.758 -10.451 1.00 82.62 274 ARG A N 1
ATOM 2256 C CA . ARG A 1 274 ? -9.378 8.118 -9.878 1.00 82.62 274 ARG A CA 1
ATOM 2257 C C . ARG A 1 274 ? -8.323 8.315 -8.795 1.00 82.62 274 ARG A C 1
ATOM 2259 O O . ARG A 1 274 ? -8.431 9.209 -7.963 1.00 82.62 274 ARG A O 1
ATOM 2266 N N . TYR A 1 275 ? -7.265 7.519 -8.861 1.00 84.38 275 TYR A N 1
ATOM 2267 C CA . TYR A 1 275 ? -6.073 7.747 -8.064 1.00 84.38 275 TYR A CA 1
ATOM 2268 C C . TYR A 1 275 ? -5.148 8.739 -8.801 1.00 84.38 275 TYR A C 1
ATOM 2270 O O . TYR A 1 275 ? -4.782 8.450 -9.945 1.00 84.38 275 TYR A O 1
ATOM 2278 N N . PRO A 1 276 ? -4.767 9.887 -8.203 1.00 77.00 276 PRO A N 1
ATOM 2279 C CA . PRO A 1 276 ? -4.111 10.995 -8.913 1.00 77.00 276 PRO A CA 1
ATOM 2280 C C . PRO A 1 276 ? -2.862 10.618 -9.719 1.00 77.00 276 PRO A C 1
ATOM 2282 O O . PRO A 1 276 ? -2.670 11.106 -10.829 1.00 77.00 276 PRO A O 1
ATOM 2285 N N . THR A 1 277 ? -2.030 9.721 -9.191 1.00 81.88 277 THR A N 1
ATOM 2286 C CA . THR A 1 277 ? -0.756 9.317 -9.807 1.00 81.88 277 THR A CA 1
ATOM 2287 C C . THR A 1 277 ? -0.793 7.937 -10.457 1.00 81.88 277 THR A C 1
ATOM 2289 O O . THR A 1 277 ? 0.259 7.349 -10.715 1.00 81.88 277 THR A O 1
ATOM 2292 N N . GLN A 1 278 ? -1.988 7.412 -10.758 1.00 90.38 278 GLN A N 1
ATOM 2293 C CA . GLN A 1 278 ? -2.136 6.108 -11.401 1.00 90.38 278 GLN A CA 1
ATOM 2294 C C . GLN A 1 278 ? -1.324 6.022 -12.702 1.00 90.38 278 GLN A C 1
ATOM 2296 O O . GLN A 1 278 ? -1.530 6.784 -13.649 1.00 90.38 278 GLN A O 1
ATOM 2301 N N . LYS A 1 279 ? -0.448 5.018 -12.771 1.00 91.81 279 LYS A N 1
ATOM 2302 C CA . LYS A 1 279 ? 0.274 4.647 -13.991 1.00 91.81 279 LYS A CA 1
ATOM 2303 C C . LYS A 1 279 ? -0.574 3.733 -14.872 1.00 91.81 279 LYS A C 1
ATOM 2305 O O . LYS A 1 279 ? -1.395 2.968 -14.357 1.00 91.81 279 LYS A O 1
ATOM 2310 N N . ARG A 1 280 ? -0.354 3.823 -16.192 1.00 94.19 280 ARG A N 1
ATOM 2311 C CA . ARG A 1 280 ? -1.080 3.018 -17.180 1.00 94.19 280 ARG A CA 1
ATOM 2312 C C . ARG A 1 280 ? -0.712 1.543 -17.104 1.00 94.19 280 ARG A C 1
ATOM 2314 O O . ARG A 1 280 ? 0.471 1.210 -17.107 1.00 94.19 280 ARG A O 1
ATOM 2321 N N . GLU A 1 281 ? -1.710 0.670 -17.161 1.00 96.69 281 GLU A N 1
ATOM 2322 C CA . GLU A 1 281 ? -1.539 -0.788 -17.167 1.00 96.69 281 GLU A CA 1
ATOM 2323 C C . GLU A 1 281 ? -0.611 -1.260 -18.287 1.00 96.69 281 GLU A C 1
ATOM 2325 O O . GLU A 1 281 ? 0.281 -2.057 -18.026 1.00 96.69 281 GLU A O 1
ATOM 2330 N N . ALA A 1 282 ? -0.717 -0.685 -19.489 1.00 96.31 282 ALA A N 1
ATOM 2331 C CA . ALA A 1 282 ? 0.115 -1.052 -20.641 1.00 96.31 282 ALA A CA 1
ATOM 2332 C C . ALA A 1 282 ? 1.635 -0.921 -20.395 1.00 96.31 282 ALA A C 1
ATOM 2334 O O . ALA A 1 282 ? 2.429 -1.625 -21.021 1.00 96.31 282 ALA A O 1
ATOM 2335 N N . ILE A 1 283 ? 2.055 -0.020 -19.498 1.00 96.88 283 ILE A N 1
ATOM 2336 C CA . ILE A 1 283 ? 3.467 0.133 -19.111 1.00 96.88 283 ILE A CA 1
ATOM 2337 C C . ILE A 1 283 ? 3.893 -1.081 -18.285 1.00 96.88 283 ILE A C 1
ATOM 2339 O O . ILE A 1 283 ? 4.895 -1.727 -18.589 1.00 96.88 283 ILE A O 1
ATOM 2343 N N . LEU A 1 284 ? 3.102 -1.413 -17.264 1.00 98.00 284 LEU A N 1
ATOM 2344 C CA . LEU A 1 284 ? 3.379 -2.520 -16.356 1.00 98.00 284 LEU A CA 1
ATOM 2345 C C . LEU A 1 284 ? 3.237 -3.867 -17.071 1.00 98.00 284 LEU A C 1
ATOM 2347 O O . LEU A 1 284 ? 4.051 -4.751 -16.844 1.00 98.00 284 LEU A O 1
ATOM 2351 N N . GLU A 1 285 ? 2.280 -4.023 -17.987 1.00 98.12 285 GLU A N 1
ATOM 2352 C CA . GLU A 1 285 ? 2.124 -5.241 -18.795 1.00 98.12 285 GLU A CA 1
ATOM 2353 C C . GLU A 1 285 ? 3.378 -5.515 -19.620 1.00 98.12 285 GLU A C 1
ATOM 2355 O O . GLU A 1 285 ? 3.846 -6.651 -19.697 1.00 98.12 285 GLU A O 1
ATOM 2360 N N . ARG A 1 286 ? 3.955 -4.467 -20.214 1.00 98.06 286 ARG A N 1
ATOM 2361 C CA . ARG A 1 286 ? 5.197 -4.567 -20.979 1.00 98.06 286 ARG A CA 1
ATOM 2362 C C . ARG A 1 286 ? 6.378 -4.944 -20.089 1.00 98.06 286 ARG A C 1
ATOM 2364 O O . ARG A 1 286 ? 7.152 -5.813 -20.476 1.00 98.06 286 ARG A O 1
ATOM 2371 N N . ILE A 1 287 ? 6.501 -4.318 -18.918 1.00 98.44 287 ILE A N 1
ATOM 2372 C CA . ILE A 1 287 ? 7.568 -4.596 -17.945 1.00 98.44 287 ILE A CA 1
ATOM 2373 C C . ILE A 1 287 ? 7.473 -6.035 -17.419 1.00 98.44 287 ILE A C 1
ATOM 2375 O O . ILE A 1 287 ? 8.446 -6.783 -17.489 1.00 98.44 287 ILE A O 1
ATOM 2379 N N . VAL A 1 288 ? 6.293 -6.454 -16.956 1.00 98.69 288 VAL A N 1
ATOM 2380 C CA . VAL A 1 288 ? 6.063 -7.788 -16.380 1.00 98.69 288 VAL A CA 1
ATOM 2381 C C . VAL A 1 288 ? 6.291 -8.881 -17.423 1.00 98.69 288 VAL A C 1
ATOM 2383 O O . VAL A 1 288 ? 6.992 -9.849 -17.138 1.00 98.69 288 VAL A O 1
ATOM 2386 N N . ASN A 1 289 ? 5.792 -8.720 -18.652 1.00 98.44 289 ASN A N 1
ATOM 2387 C CA . ASN A 1 289 ? 6.042 -9.694 -19.721 1.00 98.44 289 ASN A CA 1
ATOM 2388 C C . ASN A 1 289 ? 7.497 -9.714 -20.203 1.00 98.44 289 ASN A C 1
ATOM 2390 O O . ASN A 1 289 ? 7.951 -10.739 -20.708 1.00 98.44 289 ASN A O 1
ATOM 2394 N N . ALA A 1 290 ? 8.227 -8.600 -20.094 1.00 98.19 290 ALA A N 1
ATOM 2395 C CA . ALA A 1 290 ? 9.635 -8.560 -20.461 1.00 98.19 290 ALA A CA 1
ATOM 2396 C C . ALA A 1 290 ? 10.506 -9.249 -19.411 1.00 98.19 290 ALA A C 1
ATOM 2398 O O . ALA A 1 290 ? 11.374 -10.020 -19.790 1.00 98.19 290 ALA A O 1
ATOM 2399 N N . SER A 1 291 ? 10.275 -9.022 -18.121 1.00 98.25 291 SER A N 1
ATOM 2400 C CA . SER A 1 291 ? 11.257 -9.360 -17.080 1.00 98.25 291 SER A CA 1
ATOM 2401 C C . SER A 1 291 ? 10.765 -10.336 -16.015 1.00 98.25 291 SER A C 1
ATOM 2403 O O . SER A 1 291 ? 11.337 -10.387 -14.932 1.00 98.25 291 SER A O 1
ATOM 2405 N N . SER A 1 292 ? 9.723 -11.117 -16.307 1.00 98.50 292 SER A N 1
ATOM 2406 C CA . SER A 1 292 ? 9.254 -12.190 -15.422 1.00 98.50 292 SER A CA 1
ATOM 2407 C C . SER A 1 292 ? 8.549 -13.313 -16.187 1.00 98.50 292 SER A C 1
ATOM 2409 O O . SER A 1 292 ? 8.008 -13.102 -17.277 1.00 98.50 292 SER A O 1
ATOM 2411 N N . ASN A 1 293 ? 8.497 -14.489 -15.580 1.00 98.25 293 ASN A N 1
ATOM 2412 C CA . ASN A 1 293 ? 7.714 -15.653 -15.982 1.00 98.25 293 ASN A CA 1
ATOM 2413 C C . ASN A 1 293 ? 6.388 -15.715 -15.212 1.00 98.25 293 ASN A C 1
ATOM 2415 O O . ASN A 1 293 ? 6.153 -14.945 -14.285 1.00 98.25 293 ASN A O 1
ATOM 2419 N N . GLU A 1 294 ? 5.499 -16.627 -15.599 1.00 96.31 294 GLU A N 1
ATOM 2420 C CA . GLU A 1 294 ? 4.380 -17.007 -14.728 1.00 96.31 294 GLU A CA 1
ATOM 2421 C C . GLU A 1 294 ? 4.912 -17.546 -13.390 1.00 96.31 294 GLU A C 1
ATOM 2423 O O . GLU A 1 294 ? 6.005 -18.105 -13.339 1.00 96.31 294 GLU A O 1
ATOM 2428 N N . ASP A 1 295 ? 4.162 -17.334 -12.307 1.00 96.06 295 ASP A N 1
ATOM 2429 C CA . ASP A 1 295 ? 4.533 -17.660 -10.921 1.00 96.06 295 ASP A CA 1
ATOM 2430 C C . ASP A 1 295 ? 5.772 -16.941 -10.342 1.00 96.06 295 ASP A C 1
ATOM 2432 O O . ASP A 1 295 ? 6.043 -17.070 -9.141 1.00 96.06 295 ASP A O 1
ATOM 2436 N N . ASP A 1 296 ? 6.478 -16.113 -11.111 1.00 98.25 296 ASP A N 1
ATOM 2437 C CA . ASP A 1 296 ? 7.517 -15.223 -10.577 1.00 98.25 296 ASP A CA 1
ATOM 2438 C C . ASP A 1 296 ? 6.921 -14.220 -9.571 1.00 98.25 296 ASP A C 1
ATOM 2440 O O . ASP A 1 296 ? 5.731 -13.877 -9.614 1.00 98.25 296 ASP A O 1
ATOM 2444 N N . LEU A 1 297 ? 7.750 -13.760 -8.635 1.00 98.69 297 LEU A N 1
ATOM 2445 C CA . LEU A 1 297 ? 7.375 -12.825 -7.582 1.00 98.69 297 LEU A CA 1
ATOM 2446 C C . LEU A 1 297 ? 7.671 -11.376 -7.985 1.00 98.69 297 LEU A C 1
ATOM 2448 O O . LEU A 1 297 ? 8.827 -10.974 -8.126 1.00 98.69 297 LEU A O 1
ATOM 2452 N N . VAL A 1 298 ? 6.609 -10.576 -8.082 1.00 98.81 298 VAL A N 1
ATOM 2453 C CA . VAL A 1 298 ? 6.661 -9.134 -8.346 1.00 98.81 298 VAL A CA 1
ATOM 2454 C C . VAL A 1 298 ? 6.510 -8.346 -7.041 1.00 98.81 298 VAL A C 1
ATOM 2456 O O . VAL A 1 298 ? 5.596 -8.602 -6.256 1.00 98.81 298 VAL A O 1
ATOM 2459 N N . LEU A 1 299 ? 7.373 -7.362 -6.806 1.00 98.81 299 LEU A N 1
ATOM 2460 C CA . LEU A 1 299 ? 7.293 -6.463 -5.651 1.00 98.81 299 LEU A CA 1
ATOM 2461 C C . LEU A 1 299 ? 7.086 -5.013 -6.099 1.00 98.81 299 LEU A C 1
ATOM 2463 O O . LEU A 1 299 ? 7.812 -4.505 -6.952 1.00 98.81 299 LEU A O 1
ATOM 2467 N N . ASP A 1 300 ? 6.141 -4.341 -5.446 1.00 98.38 300 ASP A N 1
ATOM 2468 C CA . ASP A 1 300 ? 5.940 -2.895 -5.529 1.00 98.38 300 ASP A CA 1
ATOM 2469 C C . ASP A 1 300 ? 5.751 -2.322 -4.118 1.00 98.38 300 ASP A C 1
ATOM 2471 O O . ASP A 1 300 ? 4.759 -2.607 -3.444 1.00 98.38 300 ASP A O 1
ATOM 2475 N N . CYS A 1 301 ? 6.720 -1.541 -3.638 1.00 95.25 301 CYS A N 1
ATOM 2476 C CA . CYS A 1 301 ? 6.665 -0.918 -2.312 1.00 95.25 301 CYS A CA 1
ATOM 2477 C C . CYS A 1 301 ? 6.138 0.528 -2.310 1.00 95.25 301 CYS A C 1
ATOM 2479 O O . CYS A 1 301 ? 6.260 1.211 -1.290 1.00 95.25 301 CYS A O 1
ATOM 2481 N N . PHE A 1 302 ? 5.547 0.962 -3.429 1.00 92.94 302 PHE A N 1
ATOM 2482 C CA . PHE A 1 302 ? 4.856 2.239 -3.623 1.00 92.94 302 PHE A CA 1
ATOM 2483 C C . PHE A 1 302 ? 3.584 2.023 -4.454 1.00 92.94 302 PHE A C 1
ATOM 2485 O O . PHE A 1 302 ? 3.360 2.678 -5.474 1.00 92.94 302 PHE A O 1
ATOM 2492 N N . VAL A 1 303 ? 2.766 1.047 -4.052 1.00 94.50 303 VAL A N 1
ATOM 2493 C CA . VAL A 1 303 ? 1.752 0.478 -4.950 1.00 94.50 303 VAL A CA 1
ATOM 2494 C C . VAL A 1 303 ? 0.665 1.479 -5.370 1.00 94.50 303 VAL A C 1
ATOM 2496 O O . VAL A 1 303 ? 0.080 1.336 -6.454 1.00 94.50 303 VAL A O 1
ATOM 2499 N N . GLY A 1 304 ? 0.364 2.488 -4.543 1.00 91.81 304 GLY A N 1
ATOM 2500 C CA . GLY A 1 304 ? -0.601 3.543 -4.841 1.00 91.81 304 GLY A CA 1
ATOM 2501 C C . GLY A 1 304 ? -1.954 2.997 -5.309 1.00 91.81 304 GLY A C 1
ATOM 2502 O O . GLY A 1 304 ? -2.727 2.410 -4.555 1.00 91.81 304 GLY A O 1
ATOM 2503 N N . SER A 1 305 ? -2.236 3.180 -6.600 1.00 92.62 305 SER A N 1
ATOM 2504 C CA . SER A 1 305 ? -3.477 2.745 -7.259 1.00 92.62 305 SER A CA 1
ATOM 2505 C C . SER A 1 305 ? -3.608 1.234 -7.517 1.00 92.62 305 SER A C 1
ATOM 2507 O O . SER A 1 305 ? -4.624 0.799 -8.073 1.00 92.62 305 SER A O 1
ATOM 2509 N N . GLY A 1 306 ? -2.587 0.427 -7.223 1.00 96.38 306 GLY A N 1
ATOM 2510 C CA . GLY A 1 306 ? -2.650 -1.019 -7.448 1.00 96.38 306 GLY A CA 1
ATOM 2511 C C . GLY A 1 306 ? -2.290 -1.482 -8.855 1.00 96.38 306 GLY A C 1
ATOM 2512 O O . GLY A 1 306 ? -2.545 -2.644 -9.155 1.00 96.38 306 GLY A O 1
ATOM 2513 N N . THR A 1 307 ? -1.751 -0.625 -9.736 1.00 97.56 307 THR A N 1
ATOM 2514 C CA . THR A 1 307 ? -1.514 -0.996 -11.149 1.00 97.56 307 THR A CA 1
ATOM 2515 C C . THR A 1 307 ? -0.586 -2.205 -11.268 1.00 97.56 307 THR A C 1
ATOM 2517 O O . THR A 1 307 ? -0.939 -3.164 -11.952 1.00 97.56 307 THR A O 1
ATOM 2520 N N . THR A 1 308 ? 0.554 -2.200 -10.572 1.00 98.38 308 THR A N 1
ATOM 2521 C CA . THR A 1 308 ? 1.529 -3.301 -10.625 1.00 98.38 308 THR A CA 1
ATOM 2522 C C . THR A 1 308 ? 0.923 -4.613 -10.134 1.00 98.38 308 THR A C 1
ATOM 2524 O O . THR A 1 308 ? 0.988 -5.615 -10.841 1.00 98.38 308 THR A O 1
ATOM 2527 N N . ALA A 1 309 ? 0.259 -4.600 -8.973 1.00 98.31 309 ALA A N 1
ATOM 2528 C CA . ALA A 1 309 ? -0.388 -5.784 -8.405 1.00 98.31 309 ALA A CA 1
ATOM 2529 C C . ALA A 1 309 ? -1.511 -6.323 -9.309 1.00 98.31 309 ALA A C 1
ATOM 2531 O O . ALA A 1 309 ? -1.585 -7.523 -9.554 1.00 98.31 309 ALA A O 1
ATOM 2532 N N . ALA A 1 310 ? -2.355 -5.443 -9.860 1.00 98.12 310 ALA A N 1
ATOM 2533 C CA . ALA A 1 310 ? -3.453 -5.836 -10.742 1.00 98.12 310 ALA A CA 1
ATOM 2534 C C . ALA A 1 310 ? -2.965 -6.460 -12.061 1.00 98.12 310 ALA A C 1
ATOM 2536 O O . ALA A 1 310 ? -3.572 -7.414 -12.551 1.00 98.12 310 ALA A O 1
ATOM 2537 N N . VAL A 1 311 ? -1.879 -5.932 -12.635 1.00 98.56 311 VAL A N 1
ATOM 2538 C CA . VAL A 1 311 ? -1.260 -6.483 -13.847 1.00 98.56 311 VAL A CA 1
ATOM 2539 C C . VAL A 1 311 ? -0.549 -7.802 -13.548 1.00 98.56 311 VAL A C 1
ATOM 2541 O O . VAL A 1 311 ? -0.747 -8.769 -14.282 1.00 98.56 311 VAL A O 1
ATOM 2544 N N . ALA A 1 312 ? 0.225 -7.873 -12.461 1.00 98.56 312 ALA A N 1
ATOM 2545 C CA . ALA A 1 312 ? 0.887 -9.104 -12.030 1.00 98.56 312 ALA A CA 1
ATOM 2546 C C . ALA A 1 312 ? -0.131 -10.234 -11.802 1.00 98.56 312 ALA A C 1
ATOM 2548 O O . ALA A 1 312 ? 0.043 -11.323 -12.342 1.00 98.56 312 ALA A O 1
ATOM 2549 N N . GLU A 1 313 ? -1.235 -9.952 -11.102 1.00 97.69 313 GLU A N 1
ATOM 2550 C CA . GLU A 1 313 ? -2.334 -10.898 -10.872 1.00 97.69 313 GLU A CA 1
ATOM 2551 C C . GLU A 1 313 ? -2.912 -11.441 -12.188 1.00 97.69 313 GLU A C 1
ATOM 2553 O O . GLU A 1 313 ? -2.992 -12.655 -12.376 1.00 97.69 313 GLU A O 1
ATOM 2558 N N . ARG A 1 314 ? -3.273 -10.558 -13.132 1.00 97.62 314 ARG A N 1
ATOM 2559 C CA . ARG A 1 314 ? -3.850 -10.964 -14.428 1.00 97.62 314 ARG A CA 1
ATOM 2560 C C . ARG A 1 314 ? -2.897 -11.785 -15.279 1.00 97.62 314 ARG A C 1
ATOM 2562 O O . ARG A 1 314 ? -3.342 -12.668 -16.005 1.00 97.62 314 ARG A O 1
ATOM 2569 N N . LEU A 1 315 ? -1.608 -11.477 -15.203 1.00 97.75 315 LEU A N 1
ATOM 2570 C CA . LEU A 1 315 ? -0.567 -12.208 -15.911 1.00 97.75 315 LEU A CA 1
ATOM 2571 C C . LEU A 1 315 ? -0.132 -13.474 -15.151 1.00 97.75 315 LEU A C 1
ATOM 2573 O O . LEU A 1 315 ? 0.787 -14.147 -15.594 1.00 97.75 315 LEU A O 1
ATOM 2577 N N . GLY A 1 316 ? -0.754 -13.832 -14.025 1.00 96.50 316 GLY A N 1
ATOM 2578 C CA . GLY A 1 316 ? -0.433 -15.069 -13.307 1.00 96.50 316 GLY A CA 1
ATOM 2579 C C . GLY A 1 316 ? 0.892 -15.024 -12.543 1.00 96.50 316 GLY A C 1
ATOM 2580 O O . GLY A 1 316 ? 1.524 -16.059 -12.356 1.00 96.50 316 GLY A O 1
ATOM 2581 N N . ARG A 1 317 ? 1.335 -13.840 -12.113 1.00 97.75 317 ARG A N 1
ATOM 2582 C CA . ARG A 1 317 ? 2.496 -13.660 -11.230 1.00 97.75 317 ARG A CA 1
ATOM 2583 C C . ARG A 1 317 ? 2.048 -13.589 -9.773 1.00 97.75 317 ARG A C 1
ATOM 2585 O O . ARG A 1 317 ? 0.941 -13.141 -9.459 1.00 97.75 317 ARG A O 1
ATOM 2592 N N . ARG A 1 318 ? 2.938 -13.991 -8.871 1.00 98.06 318 ARG A N 1
ATOM 2593 C CA . ARG A 1 318 ? 2.796 -13.721 -7.437 1.00 98.06 318 ARG A CA 1
ATOM 2594 C C . ARG A 1 318 ? 3.161 -12.266 -7.175 1.00 98.06 318 ARG A C 1
ATOM 2596 O O . ARG A 1 318 ? 4.023 -11.719 -7.859 1.00 98.06 318 ARG A O 1
ATOM 2603 N N . TRP A 1 319 ? 2.551 -11.635 -6.178 1.00 98.50 319 TRP A N 1
ATOM 2604 C CA . TRP A 1 319 ? 2.868 -10.249 -5.853 1.00 98.50 319 TRP A CA 1
ATOM 2605 C C . TRP A 1 319 ? 2.882 -9.938 -4.357 1.00 98.50 319 TRP A C 1
ATOM 2607 O O . TRP A 1 319 ? 2.116 -10.482 -3.554 1.00 98.50 319 TRP A O 1
ATOM 2617 N N . ILE A 1 320 ? 3.772 -9.011 -4.009 1.00 98.62 320 ILE A N 1
ATOM 2618 C CA . ILE A 1 320 ? 3.790 -8.282 -2.743 1.00 98.62 320 ILE A CA 1
ATOM 2619 C C . ILE A 1 320 ? 3.659 -6.799 -3.084 1.00 98.62 320 ILE A C 1
ATOM 2621 O O . ILE A 1 320 ? 4.442 -6.254 -3.858 1.00 98.62 320 ILE A O 1
ATOM 2625 N N . ALA A 1 321 ? 2.666 -6.149 -2.498 1.00 98.06 321 ALA A N 1
ATOM 2626 C CA . ALA A 1 321 ? 2.378 -4.740 -2.692 1.00 98.06 321 ALA A CA 1
ATOM 2627 C C . ALA A 1 321 ? 2.336 -4.029 -1.340 1.00 98.06 321 ALA A C 1
ATOM 2629 O O . ALA A 1 321 ? 1.722 -4.539 -0.403 1.00 98.06 321 ALA A O 1
ATOM 2630 N N . CYS A 1 322 ? 2.957 -2.859 -1.229 1.00 95.25 322 CYS A N 1
ATOM 2631 C CA . CYS A 1 322 ? 2.985 -2.081 0.006 1.00 95.25 322 CYS A CA 1
ATOM 2632 C C . CYS A 1 322 ? 2.733 -0.597 -0.255 1.00 95.25 322 CYS A C 1
ATOM 2634 O O . CYS A 1 322 ? 3.220 -0.050 -1.242 1.00 95.25 322 CYS A O 1
ATOM 2636 N N . ASP A 1 323 ? 2.008 0.047 0.660 1.00 91.12 323 ASP A N 1
ATOM 2637 C CA . ASP A 1 323 ? 1.848 1.501 0.704 1.00 91.12 323 ASP A CA 1
ATOM 2638 C C . ASP A 1 323 ? 1.707 1.996 2.150 1.00 91.12 323 ASP A C 1
ATOM 2640 O O . ASP A 1 323 ? 1.211 1.280 3.029 1.00 91.12 323 ASP A O 1
ATOM 2644 N N . LEU A 1 324 ? 2.098 3.249 2.383 1.00 82.75 324 LEU A N 1
ATOM 2645 C CA . LEU A 1 324 ? 1.892 3.926 3.662 1.00 82.75 324 LEU A CA 1
ATOM 2646 C C . LEU A 1 324 ? 0.455 4.464 3.791 1.00 82.75 324 LEU A C 1
ATOM 2648 O O . LEU A 1 324 ? -0.103 4.492 4.893 1.00 82.75 324 LEU A O 1
ATOM 2652 N N . GLY A 1 325 ? -0.159 4.871 2.676 1.00 78.38 325 GLY A N 1
ATOM 2653 C CA . GLY A 1 325 ? -1.481 5.486 2.634 1.00 78.38 325 GLY A CA 1
ATOM 2654 C C . GLY A 1 325 ? -2.614 4.466 2.743 1.00 78.38 325 GLY A C 1
ATOM 2655 O O . GLY A 1 325 ? -2.747 3.564 1.916 1.00 78.38 325 GLY A O 1
ATOM 2656 N N . ARG A 1 326 ? -3.514 4.647 3.718 1.00 78.94 326 ARG A N 1
ATOM 2657 C CA . ARG A 1 326 ? -4.720 3.803 3.862 1.00 78.94 326 ARG A CA 1
ATOM 2658 C C . ARG A 1 326 ? -5.589 3.839 2.605 1.00 78.94 326 ARG A C 1
ATOM 2660 O O . ARG A 1 326 ? -6.103 2.805 2.178 1.00 78.94 326 ARG A O 1
ATOM 2667 N N . PHE A 1 327 ? -5.709 5.015 1.989 1.00 82.00 327 PHE A N 1
ATOM 2668 C CA . PHE A 1 327 ? -6.472 5.196 0.758 1.00 82.00 327 PHE A CA 1
ATOM 2669 C C . PHE A 1 327 ? -5.883 4.401 -0.420 1.00 82.00 327 PHE A C 1
ATOM 2671 O O . PHE A 1 327 ? -6.636 3.800 -1.186 1.00 82.00 327 PHE A O 1
ATOM 2678 N N . ALA A 1 328 ? -4.553 4.320 -0.534 1.00 87.50 328 ALA A N 1
ATOM 2679 C CA . ALA A 1 328 ? -3.867 3.501 -1.537 1.00 87.50 328 ALA A CA 1
ATOM 2680 C C . ALA A 1 328 ? -4.145 2.003 -1.334 1.00 87.50 328 ALA A C 1
ATOM 2682 O O . ALA A 1 328 ? -4.541 1.300 -2.267 1.00 87.50 328 ALA A O 1
ATOM 2683 N N . ILE A 1 329 ? -4.047 1.526 -0.089 1.00 91.25 329 ILE A N 1
ATOM 2684 C CA . ILE A 1 329 ? -4.380 0.141 0.276 1.00 91.25 329 ILE A CA 1
ATOM 2685 C C . ILE A 1 329 ? -5.848 -0.167 -0.032 1.00 91.25 329 ILE A C 1
ATOM 2687 O O . ILE A 1 329 ? -6.161 -1.209 -0.612 1.00 91.25 329 ILE A O 1
ATOM 2691 N N . HIS A 1 330 ? -6.763 0.744 0.302 1.00 91.31 330 HIS A N 1
ATOM 2692 C CA . HIS A 1 330 ? -8.181 0.579 0.003 1.00 91.31 330 HIS A CA 1
ATOM 2693 C C . HIS A 1 330 ? -8.468 0.558 -1.507 1.00 91.31 330 HIS A C 1
ATOM 2695 O O . HIS A 1 330 ? -9.146 -0.350 -1.996 1.00 91.31 330 HIS A O 1
ATOM 2701 N N . THR A 1 331 ? -7.890 1.498 -2.255 1.00 91.62 331 THR A N 1
ATOM 2702 C CA . THR A 1 331 ? -8.004 1.584 -3.718 1.00 91.62 331 THR A CA 1
ATOM 2703 C C . THR A 1 331 ? -7.475 0.317 -4.389 1.00 91.62 331 THR A C 1
ATOM 2705 O O . THR A 1 331 ? -8.166 -0.282 -5.217 1.00 91.62 331 THR A O 1
ATOM 2708 N N . THR A 1 332 ? -6.290 -0.141 -3.980 1.00 95.38 332 THR A N 1
ATOM 2709 C CA . THR A 1 332 ? -5.669 -1.374 -4.478 1.00 95.38 332 THR A CA 1
ATOM 2710 C C . THR A 1 332 ? -6.540 -2.593 -4.175 1.00 95.38 332 THR A C 1
ATOM 2712 O O . THR A 1 332 ? -6.811 -3.382 -5.081 1.00 95.38 332 THR A O 1
ATOM 2715 N N . ARG A 1 333 ? -7.071 -2.715 -2.947 1.00 94.69 333 ARG A N 1
ATOM 2716 C CA . ARG A 1 333 ? -8.002 -3.794 -2.566 1.00 94.69 333 ARG A CA 1
ATOM 2717 C C . ARG A 1 333 ? -9.212 -3.836 -3.502 1.00 94.69 333 ARG A C 1
ATOM 2719 O O . ARG A 1 333 ? -9.487 -4.882 -4.084 1.00 94.69 333 ARG A O 1
ATOM 2726 N N . LYS A 1 334 ? -9.919 -2.713 -3.689 1.00 92.75 334 LYS A N 1
ATOM 2727 C CA . LYS A 1 334 ? -11.096 -2.658 -4.578 1.00 92.75 334 LYS A CA 1
ATOM 2728 C C . LYS A 1 334 ? -10.747 -3.024 -6.018 1.00 92.75 334 LYS A C 1
ATOM 2730 O O . LYS A 1 334 ? -11.520 -3.721 -6.674 1.00 92.75 334 LYS A O 1
ATOM 2735 N N . ARG A 1 335 ? -9.587 -2.580 -6.512 1.00 93.75 335 ARG A N 1
ATOM 2736 C CA . ARG A 1 335 ? -9.120 -2.902 -7.866 1.00 93.75 335 ARG A CA 1
ATOM 2737 C C . ARG A 1 335 ? -8.876 -4.400 -8.043 1.00 93.75 335 ARG A C 1
ATOM 2739 O O . ARG A 1 335 ? -9.324 -4.954 -9.042 1.00 93.75 335 ARG A O 1
ATOM 2746 N N . LEU A 1 336 ? -8.233 -5.051 -7.074 1.00 95.56 336 LEU A N 1
ATOM 2747 C CA . LEU A 1 336 ? -7.998 -6.501 -7.074 1.00 95.56 336 LEU A CA 1
ATOM 2748 C C . LEU A 1 336 ? -9.311 -7.296 -7.010 1.00 95.56 336 LEU A C 1
ATOM 2750 O O . LEU A 1 336 ? -9.499 -8.251 -7.763 1.00 95.56 336 LEU A O 1
ATOM 2754 N N . LEU A 1 337 ? -10.259 -6.862 -6.176 1.00 93.06 337 LEU A N 1
ATOM 2755 C CA . LEU A 1 337 ? -11.594 -7.464 -6.110 1.00 93.06 337 LEU A CA 1
ATOM 2756 C C . LEU A 1 337 ? -12.342 -7.358 -7.442 1.00 93.06 337 LEU A C 1
ATOM 2758 O O . LEU A 1 337 ? -12.916 -8.337 -7.912 1.00 93.06 337 LEU A O 1
ATOM 2762 N N . ALA A 1 338 ? -12.294 -6.190 -8.086 1.00 91.25 338 ALA A N 1
ATOM 2763 C CA . ALA A 1 338 ? -12.981 -5.942 -9.350 1.00 91.25 338 ALA A CA 1
ATOM 2764 C C . ALA A 1 338 ? -12.456 -6.791 -10.522 1.00 91.25 338 ALA A C 1
ATOM 2766 O O . ALA A 1 338 ? -13.205 -7.026 -11.469 1.00 91.25 338 ALA A O 1
ATOM 2767 N N . ILE A 1 339 ? -11.201 -7.249 -10.468 1.00 92.25 339 ILE A N 1
ATOM 2768 C CA . ILE A 1 339 ? -10.622 -8.151 -11.477 1.00 92.25 339 ILE A CA 1
ATOM 2769 C C . ILE A 1 339 ? -10.747 -9.636 -11.104 1.00 92.25 339 ILE A C 1
ATOM 2771 O O . ILE A 1 339 ? -10.267 -10.477 -11.857 1.00 92.25 339 ILE A O 1
ATOM 2775 N N . GLY A 1 340 ? -11.375 -9.964 -9.968 1.00 91.56 340 GLY A N 1
ATOM 2776 C CA . GLY A 1 340 ? -11.527 -11.345 -9.510 1.00 91.56 340 GLY A CA 1
ATOM 2777 C C . GLY A 1 340 ? -10.207 -11.998 -9.094 1.00 91.56 340 GLY A C 1
ATOM 2778 O O . GLY A 1 340 ? -9.986 -13.162 -9.414 1.00 91.56 340 GLY A O 1
ATOM 2779 N N . ALA A 1 341 ? -9.326 -11.249 -8.420 1.00 93.31 341 ALA A N 1
ATOM 2780 C CA . ALA A 1 341 ? -8.037 -11.757 -7.950 1.00 93.31 341 ALA A CA 1
ATOM 2781 C C . ALA A 1 341 ? -8.175 -13.034 -7.097 1.00 93.31 341 ALA A C 1
ATOM 2783 O O . ALA A 1 341 ? -9.144 -13.185 -6.338 1.00 93.31 341 ALA A O 1
ATOM 2784 N N . LYS A 1 342 ? -7.167 -13.912 -7.185 1.00 91.31 342 LYS A N 1
ATOM 2785 C CA . LYS A 1 342 ? -6.988 -15.083 -6.313 1.00 91.31 342 LYS A CA 1
ATOM 2786 C C . LYS A 1 342 ? -6.971 -14.668 -4.832 1.00 91.31 342 LYS A C 1
ATOM 2788 O O . LYS A 1 342 ? -6.709 -13.499 -4.534 1.00 91.31 342 LYS A O 1
ATOM 2793 N N . PRO A 1 343 ? -7.203 -15.604 -3.890 1.00 91.62 343 PRO A N 1
ATOM 2794 C CA . PRO A 1 343 ? -7.153 -15.293 -2.468 1.00 91.62 343 PRO A CA 1
ATOM 2795 C C . PRO A 1 343 ? -5.845 -14.592 -2.072 1.00 91.62 343 PRO A C 1
ATOM 2797 O O . PRO A 1 343 ? -4.745 -15.067 -2.376 1.00 91.62 343 PRO A O 1
ATOM 2800 N N . PHE A 1 344 ? -5.963 -13.470 -1.368 1.00 94.50 344 PHE A N 1
ATOM 2801 C CA . PHE A 1 344 ? -4.827 -12.668 -0.914 1.00 94.50 344 PHE A CA 1
ATOM 2802 C C . PHE A 1 344 ? -5.043 -12.184 0.519 1.00 94.50 344 PHE A C 1
ATOM 2804 O O . PHE A 1 344 ? -6.156 -12.214 1.050 1.00 94.50 344 PHE A O 1
ATOM 2811 N N . ILE A 1 345 ? -3.962 -11.749 1.159 1.00 94.31 345 ILE A N 1
ATOM 2812 C CA . ILE A 1 345 ? -3.985 -11.283 2.543 1.00 94.31 345 ILE A CA 1
ATOM 2813 C C . ILE A 1 345 ? -3.654 -9.799 2.635 1.00 94.31 345 ILE A C 1
ATOM 2815 O O . ILE A 1 345 ? -2.788 -9.296 1.916 1.00 94.31 345 ILE A O 1
ATOM 2819 N N . VAL A 1 346 ? -4.330 -9.109 3.551 1.00 93.06 346 VAL A N 1
ATOM 2820 C CA . VAL A 1 346 ? -3.995 -7.741 3.947 1.00 93.06 346 VAL A CA 1
ATOM 2821 C C . VAL A 1 346 ? -3.274 -7.785 5.287 1.00 93.06 346 VAL A C 1
ATOM 2823 O O . VAL A 1 346 ? -3.759 -8.395 6.246 1.00 93.06 346 VAL A O 1
ATOM 2826 N N . GLN A 1 347 ? -2.113 -7.143 5.358 1.00 90.94 347 GLN A N 1
ATOM 2827 C CA . GLN A 1 347 ? -1.235 -7.174 6.526 1.00 90.94 347 GLN A CA 1
ATOM 2828 C C . GLN A 1 347 ? -0.863 -5.771 7.003 1.00 90.94 347 GLN A C 1
ATOM 2830 O O . GLN A 1 347 ? -0.935 -4.805 6.245 1.00 90.94 347 GLN A O 1
ATOM 2835 N N . ASN A 1 348 ? -0.423 -5.662 8.254 1.00 86.69 348 ASN A N 1
ATOM 2836 C CA . ASN A 1 348 ? 0.232 -4.469 8.784 1.00 86.69 348 ASN A CA 1
ATOM 2837 C C . ASN A 1 348 ? 1.348 -4.839 9.783 1.00 86.69 348 ASN A C 1
ATOM 2839 O O . ASN A 1 348 ? 1.508 -6.003 10.154 1.00 86.69 348 ASN A O 1
ATOM 2843 N N . LEU A 1 349 ? 2.124 -3.837 10.206 1.00 75.56 349 LEU A N 1
ATOM 2844 C CA . LEU A 1 349 ? 3.144 -3.962 11.264 1.00 75.56 349 LEU A CA 1
ATOM 2845 C C . LEU A 1 349 ? 2.648 -3.495 12.649 1.00 75.56 349 LEU A C 1
ATOM 2847 O O . LEU A 1 349 ? 3.281 -3.770 13.670 1.00 75.56 349 LEU A O 1
ATOM 2851 N N . GLY A 1 350 ? 1.496 -2.810 12.663 1.00 67.69 350 GLY A N 1
ATOM 2852 C CA . GLY A 1 350 ? 0.661 -2.436 13.810 1.00 67.69 350 GLY A CA 1
ATOM 2853 C C . GLY A 1 350 ? 1.392 -2.214 15.135 1.00 67.69 350 GLY A C 1
ATOM 2854 O O . GLY A 1 350 ? 1.962 -1.155 15.380 1.00 67.69 350 GLY A O 1
ATOM 2855 N N . LYS A 1 351 ? 1.328 -3.213 16.021 1.00 67.38 351 LYS A N 1
ATOM 2856 C CA . LYS A 1 351 ? 1.845 -3.164 17.399 1.00 67.38 351 LYS A CA 1
ATOM 2857 C C . LYS A 1 351 ? 3.354 -2.912 17.475 1.00 67.38 351 LYS A C 1
ATOM 2859 O O . LYS A 1 351 ? 3.805 -2.149 18.328 1.00 67.38 351 LYS A O 1
ATOM 2864 N N . TYR A 1 352 ? 4.131 -3.567 16.622 1.00 70.12 352 TYR A N 1
ATOM 2865 C CA . TYR A 1 352 ? 5.576 -3.674 16.813 1.00 70.12 352 TYR A CA 1
ATOM 2866 C C . TYR A 1 352 ? 6.313 -2.402 16.403 1.00 70.12 352 TYR A C 1
ATOM 2868 O O . TYR A 1 352 ? 7.264 -1.989 17.063 1.00 70.12 352 TYR A O 1
ATOM 2876 N N . GLU A 1 353 ? 5.817 -1.734 15.365 1.00 73.44 353 GLU A N 1
ATOM 2877 C CA . GLU A 1 353 ? 6.302 -0.423 14.937 1.00 73.44 353 GLU A CA 1
ATOM 2878 C C . GLU A 1 353 ? 6.154 0.609 16.062 1.00 73.44 353 GLU A C 1
ATOM 2880 O O . GLU A 1 353 ? 7.101 1.321 16.392 1.00 73.44 353 GLU A O 1
ATOM 2885 N N . ARG A 1 354 ? 4.995 0.621 16.732 1.00 79.69 354 ARG A N 1
ATOM 2886 C CA . ARG A 1 354 ? 4.737 1.551 17.836 1.00 79.69 354 ARG A CA 1
ATOM 2887 C C . ARG A 1 354 ? 5.605 1.266 19.061 1.00 79.69 354 ARG A C 1
ATOM 2889 O O . ARG A 1 354 ? 6.044 2.199 19.722 1.00 79.69 354 ARG A O 1
ATOM 2896 N N . GLN A 1 355 ? 5.865 -0.007 19.366 1.00 79.25 355 GLN A N 1
ATOM 2897 C CA . GLN A 1 355 ? 6.753 -0.386 20.471 1.00 79.25 355 GLN A CA 1
ATOM 2898 C C . GLN A 1 355 ? 8.195 0.070 20.226 1.00 79.25 355 GLN A C 1
ATOM 2900 O O . GLN A 1 355 ? 8.825 0.602 21.140 1.00 79.25 355 GLN A O 1
ATOM 2905 N N . LEU A 1 356 ? 8.703 -0.102 19.000 1.00 78.56 356 LEU A N 1
ATOM 2906 C CA . LEU A 1 356 ? 10.025 0.400 18.621 1.00 78.56 356 LEU A CA 1
ATOM 2907 C C . LEU A 1 356 ? 10.093 1.921 18.692 1.00 78.56 356 LEU A C 1
ATOM 2909 O O . LEU A 1 356 ? 11.056 2.452 19.235 1.00 78.56 356 LEU A O 1
ATOM 2913 N N . TRP A 1 357 ? 9.073 2.613 18.180 1.00 83.25 357 TRP A N 1
ATOM 2914 C CA . TRP A 1 357 ? 8.985 4.068 18.276 1.00 83.25 357 TRP A CA 1
ATOM 2915 C C . TRP A 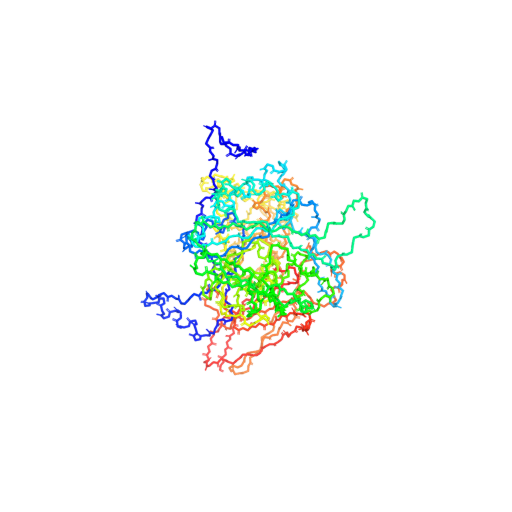1 357 ? 9.004 4.535 19.736 1.00 83.25 357 TRP A C 1
ATOM 2917 O O . TRP A 1 357 ? 9.801 5.394 20.094 1.00 83.25 357 TRP A O 1
ATOM 2927 N N . GLN A 1 358 ? 8.193 3.918 20.601 1.00 83.00 358 GLN A N 1
ATOM 2928 C CA . GLN A 1 358 ? 8.121 4.279 22.016 1.00 83.00 358 GLN A CA 1
ATOM 2929 C C . GLN A 1 358 ? 9.476 4.102 22.718 1.00 83.00 358 GLN A C 1
ATOM 2931 O O . GLN A 1 358 ? 9.856 4.932 23.540 1.00 83.00 358 GLN A O 1
ATOM 2936 N N . ALA A 1 359 ? 10.200 3.024 22.406 1.00 81.94 359 ALA A N 1
ATOM 2937 C CA . ALA A 1 359 ? 11.534 2.788 22.952 1.00 81.94 359 ALA A CA 1
ATOM 2938 C C . ALA A 1 359 ? 12.565 3.791 22.410 1.00 81.94 359 ALA A C 1
ATOM 2940 O O . ALA A 1 359 ? 13.375 4.310 23.173 1.00 81.94 359 ALA A O 1
ATOM 2941 N N . ALA A 1 360 ? 12.508 4.103 21.112 1.00 82.88 360 ALA A N 1
ATOM 2942 C CA . ALA A 1 360 ? 13.413 5.058 20.481 1.00 82.88 360 ALA A CA 1
ATOM 2943 C C . ALA A 1 360 ? 13.226 6.490 21.013 1.00 82.88 360 ALA A C 1
ATOM 2945 O O . ALA A 1 360 ? 14.215 7.190 21.215 1.00 82.88 360 ALA A O 1
ATOM 2946 N N . GLU A 1 361 ? 11.983 6.911 21.259 1.00 83.31 361 GLU A N 1
ATOM 2947 C CA . GLU A 1 361 ? 11.666 8.280 21.686 1.00 83.31 361 GLU A CA 1
ATOM 2948 C C . GLU A 1 361 ? 11.827 8.481 23.202 1.00 83.31 361 GLU A C 1
ATOM 2950 O O . GLU A 1 361 ? 12.311 9.520 23.647 1.00 83.31 361 GLU A O 1
ATOM 2955 N N . PHE A 1 362 ? 11.449 7.486 24.014 1.00 86.81 362 PHE A N 1
ATOM 2956 C CA . PHE A 1 362 ? 11.366 7.632 25.476 1.00 86.81 362 PHE A CA 1
ATOM 2957 C C . PHE A 1 362 ? 12.361 6.758 26.258 1.00 86.81 362 PHE A C 1
ATOM 2959 O O . PHE A 1 362 ? 12.328 6.741 27.491 1.00 86.81 362 PHE A O 1
ATOM 2966 N N . GLY A 1 363 ? 13.254 6.044 25.567 1.00 84.31 363 GLY A N 1
ATOM 2967 C CA . GLY A 1 363 ? 14.249 5.151 26.163 1.00 84.31 363 GLY A CA 1
ATOM 2968 C C . GLY A 1 363 ? 13.682 3.801 26.616 1.00 84.31 363 GLY A C 1
ATOM 2969 O O . GLY A 1 363 ? 12.512 3.486 26.420 1.00 84.31 363 GLY A O 1
ATOM 2970 N N . ASP A 1 364 ? 14.521 2.970 27.241 1.00 79.31 364 ASP A N 1
ATOM 2971 C CA . ASP A 1 364 ? 14.182 1.561 27.491 1.00 79.31 364 ASP A CA 1
ATOM 2972 C C . ASP A 1 364 ? 13.536 1.272 28.856 1.00 79.31 364 ASP A C 1
ATOM 2974 O O . ASP A 1 364 ? 12.843 0.258 28.992 1.00 79.31 364 ASP A O 1
ATOM 2978 N N . GLU A 1 365 ? 13.711 2.147 29.854 1.00 85.75 365 GLU A N 1
ATOM 2979 C CA . GLU A 1 365 ? 13.206 1.922 31.218 1.00 85.75 365 GLU A CA 1
ATOM 2980 C C . GLU A 1 365 ? 11.674 1.912 31.237 1.00 85.75 365 GLU A C 1
ATOM 2982 O O . GLU A 1 365 ? 11.023 2.892 30.883 1.00 85.75 365 GLU A O 1
ATOM 2987 N N . ALA A 1 366 ? 11.088 0.777 31.623 1.00 79.69 366 ALA A N 1
ATOM 2988 C CA . ALA A 1 366 ? 9.681 0.484 31.379 1.00 79.69 366 ALA A CA 1
ATOM 2989 C C . ALA A 1 366 ? 8.716 1.493 32.022 1.00 79.69 366 ALA A C 1
ATOM 2991 O O . ALA A 1 366 ? 7.736 1.884 31.383 1.00 79.69 366 ALA A O 1
ATOM 2992 N N . THR A 1 367 ? 8.976 1.928 33.256 1.00 81.75 367 THR A N 1
ATOM 2993 C CA . THR A 1 367 ? 8.048 2.796 33.995 1.00 81.75 367 THR A CA 1
ATOM 2994 C C . THR A 1 367 ? 8.107 4.228 33.476 1.00 81.75 367 THR A C 1
ATOM 2996 O O . THR A 1 367 ? 7.067 4.806 33.146 1.00 81.75 367 THR A O 1
ATOM 2999 N N . ALA A 1 368 ? 9.310 4.791 33.350 1.00 84.12 368 ALA A N 1
ATOM 3000 C CA . ALA A 1 368 ? 9.530 6.120 32.797 1.00 84.12 368 ALA A CA 1
ATOM 3001 C C . ALA A 1 368 ? 9.059 6.201 31.345 1.00 84.12 368 ALA A C 1
ATOM 3003 O O . ALA A 1 368 ? 8.381 7.163 30.996 1.00 84.12 368 ALA A O 1
ATOM 3004 N N . LYS A 1 369 ? 9.307 5.165 30.531 1.00 87.94 369 LYS A N 1
ATOM 3005 C CA . LYS A 1 369 ? 8.823 5.082 29.146 1.00 87.94 369 LYS A CA 1
ATOM 3006 C C . LYS A 1 369 ? 7.304 5.211 29.060 1.00 87.94 369 LYS A C 1
ATOM 3008 O O . LYS A 1 369 ? 6.796 5.972 28.240 1.00 87.94 369 LYS A O 1
ATOM 3013 N N . VAL A 1 370 ? 6.559 4.487 29.900 1.00 86.56 370 VAL A N 1
ATOM 3014 C CA . VAL A 1 370 ? 5.085 4.541 29.894 1.00 86.56 370 VAL A CA 1
ATOM 3015 C C . VAL A 1 370 ? 4.578 5.906 30.356 1.00 86.56 370 VAL A C 1
ATOM 3017 O O . VAL A 1 370 ? 3.634 6.431 29.765 1.00 86.56 370 VAL A O 1
ATOM 3020 N N . GLN A 1 371 ? 5.198 6.499 31.378 1.00 87.94 371 GLN A N 1
ATOM 3021 C CA . GLN A 1 371 ? 4.811 7.824 31.872 1.00 87.94 371 GLN A CA 1
ATOM 3022 C C . GLN A 1 371 ? 5.122 8.933 30.861 1.00 87.94 371 GLN A C 1
ATOM 3024 O O . GLN A 1 371 ? 4.266 9.781 30.606 1.00 87.94 371 GLN A O 1
ATOM 3029 N N . ALA A 1 372 ? 6.305 8.901 30.242 1.00 89.81 372 ALA A N 1
ATOM 3030 C CA . ALA A 1 372 ? 6.707 9.833 29.193 1.00 89.81 372 ALA A CA 1
ATOM 3031 C C . ALA A 1 372 ? 5.773 9.740 27.982 1.00 89.81 372 ALA A C 1
ATOM 3033 O O . ALA A 1 372 ? 5.232 10.754 27.553 1.00 89.81 372 ALA A O 1
ATOM 3034 N N . TYR A 1 373 ? 5.472 8.522 27.522 1.00 93.12 373 TYR A N 1
ATOM 3035 C CA . TYR A 1 373 ? 4.488 8.284 26.466 1.00 93.12 373 TYR A CA 1
ATOM 3036 C C . TYR A 1 373 ? 3.109 8.865 26.806 1.00 93.12 373 TYR A C 1
ATOM 3038 O O . TYR A 1 373 ? 2.525 9.579 25.996 1.00 93.12 373 TYR A O 1
ATOM 3046 N N . ARG A 1 374 ? 2.571 8.591 28.001 1.00 93.88 374 ARG A N 1
ATOM 3047 C CA . ARG A 1 374 ? 1.256 9.118 28.403 1.00 93.88 374 ARG A CA 1
ATOM 3048 C C . ARG A 1 374 ? 1.258 10.640 28.441 1.00 93.88 374 ARG A C 1
ATOM 3050 O O . ARG A 1 374 ? 0.320 11.251 27.945 1.00 93.88 374 ARG A O 1
ATOM 3057 N N . SER A 1 375 ? 2.314 11.230 28.994 1.00 92.38 375 SER A N 1
ATOM 3058 C CA . SER A 1 375 ? 2.464 12.683 29.097 1.00 92.38 375 SER A CA 1
ATOM 3059 C C . SER A 1 375 ? 2.524 13.322 27.712 1.00 92.38 375 SER A C 1
ATOM 3061 O O . SER A 1 375 ? 1.807 14.282 27.455 1.00 92.38 375 SER A O 1
ATOM 3063 N N . PHE A 1 376 ? 3.286 12.716 26.801 1.00 93.38 376 PHE A N 1
ATOM 3064 C CA . PHE A 1 376 ? 3.382 13.120 25.405 1.00 93.38 376 PHE A CA 1
ATOM 3065 C C . PHE A 1 376 ? 2.026 13.069 24.686 1.00 93.38 376 PHE A C 1
ATOM 3067 O O . PHE A 1 376 ? 1.608 14.053 24.088 1.00 93.38 376 PHE A O 1
ATOM 3074 N N . ILE A 1 377 ? 1.275 11.966 24.792 1.00 95.00 377 ILE A N 1
ATOM 3075 C CA . ILE A 1 377 ? -0.060 11.874 24.172 1.00 95.00 377 ILE A CA 1
ATOM 3076 C C . ILE A 1 377 ? -1.032 12.907 24.757 1.00 95.00 377 ILE A C 1
ATOM 3078 O O . ILE A 1 377 ? -1.819 13.492 24.015 1.00 95.00 377 ILE A O 1
ATOM 3082 N N . LEU A 1 378 ? -0.996 13.141 26.072 1.00 94.75 378 LEU A N 1
ATOM 3083 C CA . LEU A 1 378 ? -1.841 14.150 26.716 1.00 94.75 378 LEU A CA 1
ATOM 3084 C C . LEU A 1 378 ? -1.493 15.563 26.250 1.00 94.75 378 LEU A C 1
ATOM 3086 O O . LEU A 1 378 ? -2.407 16.346 26.003 1.00 94.75 378 LEU A O 1
ATOM 3090 N N . GLU A 1 379 ? -0.207 15.871 26.081 1.00 93.25 379 GLU A N 1
ATOM 3091 C CA . GLU A 1 379 ? 0.264 17.148 25.541 1.00 93.25 379 GLU A CA 1
ATOM 3092 C C . GLU A 1 379 ? -0.277 17.385 24.127 1.00 93.25 379 GLU A C 1
ATOM 3094 O O . GLU A 1 379 ? -0.898 18.422 23.875 1.00 93.25 379 GLU A O 1
ATOM 3099 N N . LEU A 1 380 ? -0.149 16.387 23.244 1.00 90.25 380 LEU A N 1
ATOM 3100 C CA . LEU A 1 380 ? -0.704 16.437 21.887 1.00 90.25 380 LEU A CA 1
ATOM 3101 C C . LEU A 1 380 ? -2.232 16.553 21.885 1.00 90.25 380 LEU A C 1
ATOM 3103 O O . LEU A 1 380 ? -2.808 17.197 21.014 1.00 90.25 380 LEU A O 1
ATOM 3107 N N . TYR A 1 381 ? -2.909 15.944 22.861 1.00 92.56 381 TYR A N 1
ATOM 3108 C CA . TYR A 1 381 ? -4.358 16.067 23.020 1.00 92.56 381 TYR A CA 1
ATOM 3109 C C . TYR A 1 381 ? -4.781 17.366 23.731 1.00 92.56 381 TYR A C 1
ATOM 3111 O O . TYR A 1 381 ? -5.981 17.629 23.863 1.00 92.56 381 TYR A O 1
ATOM 3119 N N . HIS A 1 382 ? -3.834 18.191 24.183 1.00 91.88 382 HIS A N 1
ATOM 3120 C CA . HIS A 1 382 ? -4.066 19.390 24.994 1.00 91.88 382 HIS A CA 1
ATOM 3121 C C . HIS A 1 382 ? -4.847 19.105 26.288 1.00 91.88 382 HIS A C 1
ATOM 3123 O O . HIS A 1 382 ? -5.760 19.843 26.670 1.00 91.88 382 HIS A O 1
ATOM 3129 N N . ALA A 1 383 ? -4.512 17.999 26.947 1.00 93.56 383 ALA A N 1
ATOM 3130 C CA . ALA A 1 383 ? -5.012 17.625 28.260 1.00 93.56 383 ALA A CA 1
ATOM 3131 C C . ALA A 1 383 ? -3.943 17.872 29.331 1.00 93.56 383 ALA A C 1
ATOM 3133 O O . ALA A 1 383 ? -2.756 17.639 29.113 1.00 93.56 383 ALA A O 1
ATOM 3134 N N . THR A 1 384 ? -4.370 18.300 30.516 1.00 93.38 384 THR A N 1
ATOM 3135 C CA . THR A 1 384 ? -3.475 18.488 31.661 1.00 93.38 384 THR A CA 1
ATOM 3136 C C . THR A 1 384 ? -3.212 17.134 32.324 1.00 93.38 384 THR A C 1
ATOM 3138 O O . THR A 1 384 ? -4.183 16.485 32.724 1.00 93.38 384 THR A O 1
ATOM 3141 N N . PRO A 1 385 ? -1.951 16.689 32.476 1.00 93.00 385 PRO A N 1
ATOM 3142 C CA . PRO A 1 385 ? -1.638 15.444 33.171 1.00 93.00 385 PRO A CA 1
ATOM 3143 C C . PRO A 1 385 ? -2.052 15.476 34.645 1.00 93.00 385 PRO A C 1
ATOM 3145 O O . PRO A 1 385 ? -1.904 16.495 35.322 1.00 93.00 385 PRO A O 1
ATOM 3148 N N . ILE A 1 386 ? -2.524 14.339 35.152 1.00 91.31 386 ILE A N 1
ATOM 3149 C CA . ILE A 1 386 ? -2.872 14.139 36.565 1.00 91.31 386 ILE A CA 1
ATOM 3150 C C . ILE A 1 386 ? -2.129 12.926 37.129 1.00 91.31 386 ILE A C 1
ATOM 3152 O O . ILE A 1 386 ? -1.632 12.074 36.396 1.00 91.31 386 ILE A O 1
ATOM 3156 N N . SER A 1 387 ? -2.041 12.844 38.454 1.00 86.19 387 SER A N 1
ATOM 3157 C CA . SER A 1 387 ? -1.347 11.762 39.161 1.00 86.19 387 SER A CA 1
ATOM 3158 C C . SER A 1 387 ? -2.218 11.205 40.286 1.00 86.19 387 SER A C 1
ATOM 3160 O O . SER A 1 387 ? -3.184 11.843 40.695 1.00 86.19 387 SER A O 1
ATOM 3162 N N . GLY A 1 388 ? -1.888 10.009 40.783 1.00 85.50 388 GLY A N 1
ATOM 3163 C CA . GLY A 1 388 ? -2.648 9.340 41.851 1.00 85.50 388 GLY A CA 1
ATOM 3164 C C . GLY A 1 388 ? -3.783 8.431 41.366 1.00 85.50 388 GLY A C 1
ATOM 3165 O O . GLY A 1 388 ? -4.488 7.853 42.188 1.00 85.50 388 GLY A O 1
ATOM 3166 N N . TYR A 1 389 ? -3.915 8.265 40.052 1.00 89.00 389 TYR A N 1
ATOM 3167 C CA . TYR A 1 389 ? -4.899 7.411 39.391 1.00 89.00 389 TYR A CA 1
ATOM 3168 C C . TYR A 1 389 ? -4.174 6.351 38.550 1.00 89.00 389 TYR A C 1
ATOM 3170 O O . TYR A 1 389 ? -3.106 6.618 37.991 1.00 89.00 389 TYR A O 1
ATOM 3178 N N . ALA A 1 390 ? -4.722 5.140 38.481 1.00 89.81 390 ALA A N 1
ATOM 3179 C CA . ALA A 1 390 ? -4.139 4.032 37.726 1.00 89.81 390 ALA A CA 1
ATOM 3180 C C . ALA A 1 390 ? -4.607 4.004 36.261 1.00 89.81 390 ALA A C 1
ATOM 3182 O O . ALA A 1 390 ? -3.842 3.590 35.387 1.00 89.81 390 ALA A O 1
ATOM 3183 N N . TRP A 1 391 ? -5.839 4.447 36.004 1.00 92.12 391 TRP A N 1
ATOM 3184 C CA . TRP A 1 391 ? -6.522 4.405 34.710 1.00 92.12 391 TRP A CA 1
ATOM 3185 C C . TRP A 1 391 ? -6.838 5.794 34.149 1.00 92.12 391 TRP A C 1
ATOM 3187 O O . TRP A 1 391 ? -7.008 5.931 32.942 1.00 92.12 391 TRP A O 1
ATOM 3197 N N . LEU A 1 392 ? -6.919 6.836 34.970 1.00 93.62 392 LEU A N 1
ATOM 3198 C CA . LEU A 1 392 ? -7.150 8.208 34.515 1.00 93.62 392 LEU A CA 1
ATOM 3199 C C . LEU A 1 392 ? -5.829 8.981 34.508 1.00 93.62 392 LEU A C 1
ATOM 3201 O O . LEU A 1 392 ? -5.145 9.069 35.518 1.00 93.62 392 LEU A O 1
ATOM 3205 N N . HIS A 1 393 ? -5.433 9.521 33.360 1.00 95.56 393 HIS A N 1
ATOM 3206 C CA . HIS A 1 393 ? -4.088 10.074 33.159 1.00 95.56 393 HIS A CA 1
ATOM 3207 C C . HIS A 1 393 ? -4.077 11.588 32.939 1.00 95.56 393 HIS A C 1
ATOM 3209 O O . HIS A 1 393 ? -3.055 12.224 33.188 1.00 95.56 393 HIS A O 1
ATOM 3215 N N . GLY A 1 394 ? -5.194 12.187 32.519 1.00 94.69 394 GLY A N 1
ATOM 3216 C CA . GLY A 1 394 ? -5.299 13.639 32.374 1.00 94.69 394 GLY A CA 1
ATOM 3217 C C . GLY A 1 394 ? -6.715 14.181 32.517 1.00 94.69 394 GLY A C 1
ATOM 3218 O O . GLY A 1 394 ? -7.666 13.425 32.713 1.00 94.69 394 GLY A O 1
ATOM 3219 N N . VAL A 1 395 ? -6.848 15.500 32.393 1.00 93.31 395 VAL A N 1
ATOM 3220 C CA . VAL A 1 395 ? -8.125 16.227 32.368 1.00 93.31 395 VAL A CA 1
ATOM 3221 C C . VAL A 1 395 ? -8.138 17.209 31.203 1.00 93.31 395 VAL A C 1
ATOM 3223 O O . VAL A 1 395 ? -7.177 17.949 30.995 1.00 93.31 395 VAL A O 1
ATOM 3226 N N . LYS A 1 396 ? -9.251 17.262 30.468 1.00 92.94 396 LYS A N 1
ATOM 3227 C CA . LYS A 1 396 ? -9.488 18.240 29.398 1.00 92.94 396 LYS A CA 1
ATOM 3228 C C . LYS A 1 396 ? -10.914 18.762 29.484 1.00 92.94 396 LYS A C 1
ATOM 3230 O O . LYS A 1 396 ? -11.862 17.985 29.443 1.00 92.94 396 LYS A O 1
ATOM 3235 N N . ALA A 1 397 ? -11.066 20.079 29.624 1.00 88.75 397 ALA A N 1
ATOM 3236 C CA . ALA A 1 397 ? -12.372 20.746 29.701 1.00 88.75 397 ALA A CA 1
ATOM 3237 C C . ALA A 1 397 ? -13.358 20.080 30.694 1.00 88.75 397 ALA A C 1
ATOM 3239 O O . ALA A 1 397 ? -14.548 19.951 30.415 1.00 88.75 397 ALA A O 1
ATOM 3240 N N . GLY A 1 398 ? -12.856 19.620 31.847 1.00 85.00 398 GLY A N 1
ATOM 3241 C CA . GLY A 1 398 ? -13.671 18.983 32.886 1.00 85.00 398 GLY A CA 1
ATOM 3242 C C . GLY A 1 398 ? -13.986 17.498 32.686 1.00 85.00 398 GLY A C 1
ATOM 3243 O O . GLY A 1 398 ? -14.638 16.899 33.546 1.00 85.00 398 GLY A O 1
ATOM 3244 N N . ARG A 1 399 ? -13.541 16.895 31.578 1.00 92.50 399 ARG A N 1
ATOM 3245 C CA . ARG A 1 399 ? -13.599 15.450 31.313 1.00 92.50 399 ARG A CA 1
ATOM 3246 C C . ARG A 1 399 ? -12.283 14.800 31.723 1.00 92.50 399 ARG A C 1
ATOM 3248 O O . ARG A 1 399 ? -11.221 15.388 31.510 1.00 92.50 399 ARG A O 1
ATOM 3255 N N . MET A 1 400 ? -12.341 13.592 32.279 1.00 94.12 400 MET A N 1
ATOM 3256 C CA . MET A 1 400 ? -11.127 12.808 32.545 1.00 94.12 400 MET A CA 1
ATOM 3257 C C . MET A 1 400 ? -10.636 12.167 31.248 1.00 94.12 400 MET A C 1
ATOM 3259 O O . MET A 1 400 ? -11.425 11.910 30.342 1.00 94.12 400 MET A O 1
ATOM 3263 N N . VAL A 1 401 ? -9.345 11.878 31.163 1.00 95.81 401 VAL A N 1
ATOM 3264 C CA . VAL A 1 401 ? -8.715 11.315 29.968 1.00 95.81 401 VAL A CA 1
ATOM 3265 C C . VAL A 1 401 ? -7.968 10.040 30.334 1.00 95.81 401 VAL A C 1
ATOM 3267 O O . VAL A 1 401 ? -7.095 10.057 31.202 1.00 95.81 401 VAL A O 1
ATOM 3270 N N . HIS A 1 402 ? -8.286 8.942 29.657 1.00 96.06 402 HIS A N 1
ATOM 3271 C CA . HIS A 1 402 ? -7.497 7.715 29.647 1.00 96.06 402 HIS A CA 1
ATOM 3272 C C . HIS A 1 402 ? -6.614 7.682 28.396 1.00 96.06 402 HIS A C 1
ATOM 3274 O O . HIS A 1 402 ? -7.050 8.049 27.309 1.00 96.06 402 HIS A O 1
ATOM 3280 N N . VAL A 1 403 ? -5.390 7.178 28.546 1.00 96.00 403 VAL A N 1
ATOM 3281 C CA . VAL A 1 403 ? -4.462 6.928 27.433 1.00 96.00 403 VAL A CA 1
ATOM 3282 C C . VAL A 1 403 ? -4.113 5.448 27.428 1.00 96.00 403 VAL A C 1
ATOM 3284 O O . VAL A 1 403 ? -3.446 4.966 28.349 1.00 96.00 403 VAL A O 1
ATOM 3287 N N . GLY A 1 404 ? -4.574 4.753 26.394 1.00 91.94 404 GLY A N 1
ATOM 3288 C CA . GLY A 1 404 ? -4.365 3.331 26.179 1.00 91.94 404 GLY A CA 1
ATOM 3289 C C . GLY A 1 404 ? -2.901 2.987 25.934 1.00 91.94 404 GLY A C 1
ATOM 3290 O O . GLY A 1 404 ? -2.077 3.834 25.569 1.00 91.94 404 GLY A O 1
ATOM 3291 N N . ALA A 1 405 ? -2.572 1.717 26.152 1.00 87.81 405 ALA A N 1
ATOM 3292 C CA . ALA A 1 405 ? -1.230 1.205 25.938 1.00 87.81 405 ALA A CA 1
ATOM 3293 C C . ALA A 1 405 ? -0.837 1.244 24.453 1.00 87.81 405 ALA A C 1
ATOM 3295 O O . ALA A 1 405 ? -1.669 1.171 23.551 1.00 87.81 405 ALA A O 1
ATOM 3296 N N . VAL A 1 406 ? 0.469 1.335 24.203 1.00 84.69 406 VAL A N 1
ATOM 3297 C CA . VAL A 1 406 ? 1.041 1.319 22.849 1.00 84.69 406 VAL A CA 1
ATOM 3298 C C . VAL A 1 406 ? 0.852 -0.039 22.169 1.00 84.69 406 VAL A C 1
ATOM 3300 O O . VAL A 1 406 ? 0.752 -0.142 20.945 1.00 84.69 406 VAL A O 1
ATOM 3303 N N . ASP A 1 407 ? 0.801 -1.103 22.959 1.00 75.38 407 ASP A N 1
ATOM 3304 C CA . ASP A 1 407 ? 0.986 -2.459 22.476 1.00 75.38 407 ASP A CA 1
ATOM 3305 C C . ASP A 1 407 ? -0.262 -3.345 22.584 1.00 75.38 407 ASP A C 1
ATOM 3307 O O . ASP A 1 407 ? -0.216 -4.517 22.211 1.00 75.38 407 ASP A O 1
ATOM 3311 N N . SER A 1 408 ? -1.370 -2.817 23.088 1.00 77.06 408 SER A N 1
ATOM 3312 C CA . SER A 1 408 ? -2.608 -3.567 23.278 1.00 77.06 408 SER A CA 1
ATOM 3313 C C . SER A 1 408 ? -3.823 -2.687 22.983 1.00 77.06 408 SER A C 1
ATOM 3315 O O . SER A 1 408 ? -3.797 -1.488 23.272 1.00 77.06 408 SER A O 1
ATOM 3317 N N . PRO A 1 409 ? -4.875 -3.249 22.359 1.00 78.56 409 PRO A N 1
ATOM 3318 C CA . PRO A 1 409 ? -6.112 -2.519 22.142 1.00 78.56 409 PRO A CA 1
ATOM 3319 C C . PRO A 1 409 ? -6.810 -2.249 23.477 1.00 78.56 409 PRO A C 1
ATOM 3321 O O . PRO A 1 409 ? -6.755 -3.077 24.385 1.00 78.56 409 PRO A O 1
ATOM 3324 N N . VAL A 1 410 ? -7.532 -1.133 23.564 1.00 82.75 410 VAL A N 1
ATOM 3325 C CA . VAL A 1 410 ? -8.420 -0.863 24.698 1.00 82.75 410 VAL A CA 1
ATOM 3326 C C . VAL A 1 410 ? -9.552 -1.892 24.692 1.00 82.75 410 VAL A C 1
ATOM 3328 O O . VAL A 1 410 ? -10.288 -2.023 23.709 1.00 82.75 410 VAL A O 1
ATOM 3331 N N . SER A 1 411 ? -9.678 -2.634 25.785 1.00 81.31 411 SER A N 1
ATOM 3332 C CA . SER A 1 411 ? -10.609 -3.749 25.951 1.00 81.31 411 SER A CA 1
ATOM 3333 C C . SER A 1 411 ? -11.856 -3.360 26.762 1.00 81.31 411 SER A C 1
ATOM 3335 O O . SER A 1 411 ? -11.835 -2.383 27.513 1.00 81.31 411 SER A O 1
ATOM 3337 N N . PRO A 1 412 ? -12.951 -4.145 26.700 1.00 74.81 412 PRO A N 1
ATOM 3338 C CA . PRO A 1 412 ? -14.113 -3.942 27.574 1.00 74.81 412 PRO A CA 1
ATOM 3339 C C . PRO A 1 412 ? -13.773 -4.011 29.074 1.00 74.81 412 PRO A C 1
ATOM 3341 O O . PRO A 1 412 ? -14.394 -3.328 29.896 1.00 74.81 412 PRO A O 1
ATOM 3344 N N . GLY A 1 413 ? -12.767 -4.817 29.435 1.00 80.94 413 GLY A N 1
ATOM 3345 C CA . GLY A 1 413 ? -12.246 -4.900 30.799 1.00 80.94 413 GLY A CA 1
ATOM 3346 C C . GLY A 1 413 ? -11.648 -3.573 31.261 1.00 80.94 413 GLY A C 1
ATOM 3347 O O . GLY A 1 413 ? -11.968 -3.114 32.358 1.00 80.94 413 GLY A O 1
ATOM 3348 N N . ASP A 1 414 ? -10.878 -2.911 30.396 1.00 87.44 414 ASP A N 1
ATOM 3349 C CA . ASP A 1 414 ? -10.289 -1.598 30.682 1.00 87.44 414 ASP A CA 1
ATOM 3350 C C . ASP A 1 414 ? -11.377 -0.552 30.927 1.00 87.44 414 ASP A C 1
ATOM 3352 O O . ASP A 1 414 ? -11.306 0.195 31.900 1.00 87.44 414 ASP A O 1
ATOM 3356 N N . ILE A 1 415 ? -12.448 -0.551 30.124 1.00 86.06 415 ILE A N 1
ATOM 3357 C CA . ILE A 1 415 ? -13.580 0.376 30.311 1.00 86.06 415 ILE A CA 1
ATOM 3358 C C . ILE A 1 415 ? -14.251 0.178 31.665 1.00 86.06 415 ILE A C 1
ATOM 3360 O O . ILE A 1 415 ? -14.603 1.148 32.336 1.00 86.06 415 ILE A O 1
ATOM 3364 N N . THR A 1 416 ? -14.388 -1.074 32.096 1.00 84.75 416 THR A N 1
ATOM 3365 C CA . THR A 1 416 ? -14.954 -1.392 33.410 1.00 84.75 416 THR A CA 1
ATOM 3366 C C . THR A 1 416 ? -14.093 -0.808 34.534 1.00 84.75 416 THR A C 1
ATOM 3368 O O . THR A 1 416 ? -14.632 -0.238 35.487 1.00 84.75 416 THR A O 1
ATOM 3371 N N . GLN A 1 417 ? -12.764 -0.890 34.415 1.00 89.19 417 GLN A N 1
ATOM 3372 C CA . GLN A 1 417 ? -11.834 -0.319 35.394 1.00 89.19 417 GLN A CA 1
ATOM 3373 C C . GLN A 1 417 ? -11.812 1.214 35.356 1.00 89.19 417 GLN A C 1
ATOM 3375 O O . GLN A 1 417 ? -11.889 1.848 36.408 1.00 89.19 417 GLN A O 1
ATOM 3380 N N . ILE A 1 418 ? -11.810 1.811 34.161 1.00 90.19 418 ILE A N 1
ATOM 3381 C CA . ILE A 1 418 ? -11.902 3.263 33.952 1.00 90.19 418 ILE A CA 1
ATOM 3382 C C . ILE A 1 418 ? -13.179 3.811 34.600 1.00 90.19 418 ILE A C 1
ATOM 3384 O O . ILE A 1 418 ? -13.122 4.771 35.366 1.00 90.19 418 ILE A O 1
ATOM 3388 N N . ALA A 1 419 ? -14.329 3.175 34.365 1.00 86.75 419 ALA A N 1
ATOM 3389 C CA . ALA A 1 419 ? -15.604 3.576 34.957 1.00 86.75 419 ALA A CA 1
ATOM 3390 C C . ALA A 1 419 ? -15.628 3.402 36.488 1.00 86.75 419 ALA A C 1
ATOM 3392 O O . ALA A 1 419 ? -16.251 4.188 37.208 1.00 86.75 419 ALA A O 1
ATOM 3393 N N . ALA A 1 420 ? -14.968 2.366 37.013 1.00 88.12 420 ALA A N 1
ATOM 3394 C CA . ALA A 1 420 ? -14.836 2.156 38.452 1.00 88.12 420 ALA A CA 1
ATOM 3395 C C . ALA A 1 420 ? -13.957 3.228 39.114 1.00 88.12 420 ALA A C 1
ATOM 3397 O O . ALA A 1 420 ? -14.330 3.743 40.169 1.00 88.12 420 ALA A O 1
ATOM 3398 N N . GLU A 1 421 ? -12.827 3.585 38.504 1.00 90.31 421 GLU A N 1
ATOM 3399 C CA . GLU A 1 421 ? -11.936 4.631 39.011 1.00 90.31 421 GLU A CA 1
ATOM 3400 C C . GLU A 1 421 ? -12.556 6.027 38.874 1.00 90.31 421 GLU A C 1
ATOM 3402 O O . GLU A 1 421 ? -12.520 6.800 39.830 1.00 90.31 421 GLU A O 1
ATOM 3407 N N . PHE A 1 422 ? -13.228 6.317 37.756 1.00 89.38 422 PHE A N 1
ATOM 3408 C CA . PHE A 1 422 ? -13.955 7.572 37.550 1.00 89.38 422 PHE A CA 1
ATOM 3409 C C . PHE A 1 422 ? -14.957 7.838 38.674 1.00 89.38 422 PHE A C 1
ATOM 3411 O O . PHE A 1 422 ? -14.944 8.910 39.273 1.00 89.38 422 PHE A O 1
ATOM 3418 N N . ARG A 1 423 ? -15.769 6.838 39.042 1.00 85.75 423 ARG A N 1
ATOM 3419 C CA . ARG A 1 423 ? -16.733 6.964 40.149 1.00 85.75 423 ARG A CA 1
ATOM 3420 C C . ARG A 1 423 ? -16.078 7.279 41.495 1.00 85.75 423 ARG A C 1
ATOM 3422 O O . ARG A 1 423 ? -16.719 7.912 42.325 1.00 85.75 423 ARG A O 1
ATOM 3429 N N . ARG A 1 424 ? -14.832 6.848 41.720 1.00 85.31 424 ARG A N 1
ATOM 3430 C CA . ARG A 1 424 ? -14.072 7.182 42.938 1.00 85.31 424 ARG A CA 1
ATOM 3431 C C . ARG A 1 424 ? -13.494 8.595 42.894 1.00 85.31 424 ARG A C 1
ATOM 3433 O O . ARG A 1 424 ? -13.319 9.179 43.952 1.00 85.31 424 ARG A O 1
ATOM 3440 N N . ALA A 1 425 ? -13.201 9.110 41.700 1.00 83.75 425 ALA A N 1
ATOM 3441 C CA . ALA A 1 425 ? -12.639 10.443 41.492 1.00 83.75 425 ALA A CA 1
ATOM 3442 C C . ALA A 1 425 ? -13.686 11.568 41.619 1.00 83.75 425 ALA A C 1
ATOM 3444 O O . ALA A 1 425 ? -13.342 12.707 41.943 1.00 83.75 425 ALA A O 1
ATOM 3445 N N . VAL A 1 426 ? -14.967 11.274 41.349 1.00 81.56 426 VAL A N 1
ATOM 3446 C CA . VAL A 1 426 ? -16.064 12.253 41.442 1.00 81.56 426 VAL A CA 1
ATOM 3447 C C . VAL A 1 426 ? -16.132 12.856 42.849 1.00 81.56 426 VAL A C 1
ATOM 3449 O O . VAL A 1 426 ? -16.317 12.152 43.838 1.00 81.56 426 VAL A O 1
ATOM 3452 N N . GLY A 1 427 ? -16.023 14.186 42.929 1.00 75.19 427 GLY A N 1
ATOM 3453 C CA . GLY A 1 427 ? -16.137 14.936 44.184 1.00 75.19 427 GLY A CA 1
ATOM 3454 C C . GLY A 1 427 ? -14.905 14.879 45.094 1.00 75.19 427 GLY A C 1
ATOM 3455 O O . GLY A 1 427 ? -14.988 15.338 46.234 1.00 75.19 427 GLY A O 1
ATOM 3456 N N . THR A 1 428 ? -13.769 14.349 44.626 1.00 72.25 428 THR A N 1
ATOM 3457 C CA . THR A 1 428 ? -12.553 14.200 45.441 1.00 72.25 428 THR A CA 1
ATOM 3458 C C . THR A 1 428 ? -11.343 14.912 44.836 1.00 72.25 428 THR A C 1
ATOM 3460 O O . THR A 1 428 ? -10.895 14.574 43.745 1.00 72.25 428 THR A O 1
ATOM 3463 N N . GLY A 1 429 ? -10.748 15.845 45.586 1.00 71.00 429 GLY A N 1
ATOM 3464 C CA . GLY A 1 429 ? -9.481 16.490 45.223 1.00 71.00 429 GLY A CA 1
ATOM 3465 C C . GLY A 1 429 ? -9.598 17.621 44.191 1.00 71.00 429 GLY A C 1
ATOM 3466 O O . GLY A 1 429 ? -10.675 17.950 43.706 1.00 71.00 429 GLY A O 1
ATOM 3467 N N . LYS A 1 430 ? -8.456 18.247 43.882 1.00 75.44 430 LYS A N 1
ATOM 3468 C CA . LYS A 1 430 ? -8.350 19.382 42.942 1.00 75.44 430 LYS A CA 1
ATOM 3469 C C . LYS A 1 430 ? -8.572 18.988 41.473 1.00 75.44 430 LYS A C 1
ATOM 3471 O O . LYS A 1 430 ? -8.911 19.840 40.664 1.00 75.44 430 LYS A O 1
ATOM 3476 N N . ASP A 1 431 ? -8.388 17.705 41.167 1.00 77.06 431 ASP A N 1
ATOM 3477 C CA . ASP A 1 431 ? -8.461 17.127 39.821 1.00 77.06 431 ASP A CA 1
ATOM 3478 C C . ASP A 1 431 ? -9.792 16.385 39.589 1.00 77.06 431 ASP A C 1
ATOM 3480 O O . ASP A 1 431 ? -9.906 15.576 38.670 1.00 77.06 431 ASP A O 1
ATOM 3484 N N . ALA A 1 432 ? -10.790 16.611 40.456 1.00 76.81 432 ALA A N 1
ATOM 3485 C CA . ALA A 1 432 ? -12.088 15.958 40.360 1.00 76.81 432 ALA A CA 1
ATOM 3486 C C . ALA A 1 432 ? -12.772 16.292 39.019 1.00 76.81 432 ALA A C 1
ATOM 3488 O O . ALA A 1 432 ? -12.777 17.459 38.608 1.00 76.81 432 ALA A O 1
ATOM 3489 N N . PRO A 1 433 ? -13.404 15.308 38.353 1.00 79.56 433 PRO A N 1
ATOM 3490 C CA . PRO A 1 433 ? -14.169 15.566 37.143 1.00 79.56 433 PRO A CA 1
ATOM 3491 C C . PRO A 1 433 ? -15.293 16.565 37.421 1.00 79.56 433 PRO A C 1
ATOM 3493 O O . PRO A 1 433 ? -16.089 16.384 38.344 1.00 79.56 433 PRO A O 1
ATOM 3496 N N . THR A 1 434 ? -15.381 17.611 36.600 1.00 81.19 434 THR A N 1
ATOM 3497 C CA . THR A 1 434 ? -16.477 18.595 36.654 1.00 81.19 434 THR A CA 1
ATOM 3498 C C . THR A 1 434 ? -17.616 18.247 35.694 1.00 81.19 434 THR A C 1
ATOM 3500 O O . THR A 1 434 ? -18.670 18.879 35.719 1.00 81.19 434 THR A O 1
ATOM 3503 N N . THR A 1 435 ? -17.426 17.212 34.872 1.00 85.75 435 THR A N 1
ATOM 3504 C CA . THR A 1 435 ? -18.431 16.626 33.982 1.00 85.75 435 THR A CA 1
ATOM 3505 C C . THR A 1 435 ? -18.493 15.115 34.188 1.00 85.75 435 THR A C 1
ATOM 3507 O O . THR A 1 435 ? -17.509 14.505 34.598 1.00 85.75 435 THR A O 1
ATOM 3510 N N . ASN A 1 436 ? -19.607 14.475 33.826 1.00 86.56 436 ASN A N 1
ATOM 3511 C CA . ASN A 1 436 ? -19.723 13.010 33.812 1.00 86.56 436 ASN A CA 1
ATOM 3512 C C . ASN A 1 436 ? -19.056 12.380 32.575 1.00 86.56 436 ASN A C 1
ATOM 3514 O O . ASN A 1 436 ? -19.640 11.524 31.918 1.00 86.56 436 ASN A O 1
ATOM 3518 N N . GLY A 1 437 ? -17.872 12.855 32.194 1.00 90.25 437 GLY A N 1
ATOM 3519 C CA . GLY A 1 437 ? -17.245 12.536 30.918 1.00 90.25 437 GLY A CA 1
ATOM 3520 C C . GLY A 1 437 ? -15.868 11.903 31.043 1.00 90.25 437 GLY A C 1
ATOM 3521 O O . GLY A 1 437 ? -15.031 12.401 31.799 1.00 90.25 437 GLY A O 1
ATOM 3522 N N . VAL A 1 438 ? -15.617 10.861 30.245 1.00 92.25 438 VAL A N 1
ATOM 3523 C CA . VAL A 1 438 ? -14.273 10.301 30.051 1.00 92.25 438 VAL A CA 1
ATOM 3524 C C . VAL A 1 438 ? -13.950 10.169 28.564 1.00 92.25 438 VAL A C 1
ATOM 3526 O O . VAL A 1 438 ? -14.718 9.586 27.796 1.00 92.25 438 VAL A O 1
ATOM 3529 N N . ASP A 1 439 ? -12.803 10.708 28.168 1.00 92.44 439 ASP A N 1
ATOM 3530 C CA . ASP A 1 439 ? -12.211 10.524 26.845 1.00 92.44 439 ASP A CA 1
ATOM 3531 C C . ASP A 1 439 ? -11.193 9.386 26.912 1.00 92.44 439 ASP A C 1
ATOM 3533 O O . ASP A 1 439 ? -10.286 9.391 27.743 1.00 92.44 439 ASP A O 1
ATOM 3537 N N . VAL A 1 440 ? -11.344 8.389 26.050 1.00 92.62 440 VAL A N 1
ATOM 3538 C CA . VAL A 1 440 ? -10.511 7.189 26.015 1.00 92.62 440 VAL A CA 1
ATOM 3539 C C . VAL A 1 440 ? -9.695 7.221 24.732 1.00 92.62 440 VAL A C 1
ATOM 3541 O O . VAL A 1 440 ? -10.213 6.923 23.655 1.00 92.62 440 VAL A O 1
ATOM 3544 N N . LEU A 1 441 ? -8.424 7.604 24.848 1.00 92.94 441 LEU A N 1
ATOM 3545 C CA . LEU A 1 441 ? -7.489 7.676 23.728 1.00 92.94 441 LEU A CA 1
ATOM 3546 C C . LEU A 1 441 ? -6.859 6.299 23.518 1.00 92.94 441 LEU A C 1
ATOM 3548 O O . LEU A 1 441 ? -6.216 5.779 24.428 1.00 92.94 441 LEU A O 1
ATOM 3552 N N . GLY A 1 442 ? -7.027 5.699 22.344 1.00 89.06 442 GLY A N 1
ATOM 3553 C CA . GLY A 1 442 ? -6.545 4.346 22.064 1.00 89.06 442 GLY A CA 1
ATOM 3554 C C . GLY A 1 442 ? -5.868 4.225 20.709 1.00 89.06 442 GLY A C 1
ATOM 3555 O O . GLY A 1 442 ? -6.348 4.751 19.705 1.00 89.06 442 GLY A O 1
ATOM 3556 N N . TRP A 1 443 ? -4.757 3.491 20.674 1.00 80.75 443 TRP A N 1
ATOM 3557 C CA . TRP A 1 443 ? -4.121 3.092 19.423 1.00 80.75 443 TRP A CA 1
ATOM 3558 C C . TRP A 1 443 ? -4.920 2.064 18.661 1.00 80.75 443 TRP A C 1
ATOM 3560 O O . TRP A 1 443 ? -4.774 2.029 17.458 1.00 80.75 443 TRP A O 1
ATOM 3570 N N . ASP A 1 444 ? -5.676 1.219 19.354 1.00 75.06 444 ASP A N 1
ATOM 3571 C CA . ASP A 1 444 ? -6.607 0.225 18.838 1.00 75.06 444 ASP A CA 1
ATOM 3572 C C . ASP A 1 444 ? -7.687 -0.007 19.893 1.00 75.06 444 ASP A C 1
ATOM 3574 O O . ASP A 1 444 ? -7.486 0.277 21.075 1.00 75.06 444 ASP A O 1
ATOM 3578 N N . PHE A 1 445 ? -8.834 -0.517 19.463 1.00 75.44 445 PHE A N 1
ATOM 3579 C CA . PHE A 1 445 ? -9.969 -0.822 20.324 1.00 75.44 445 PHE A CA 1
ATOM 3580 C C . PHE A 1 445 ? -10.423 -2.241 20.004 1.00 75.44 445 PHE A C 1
ATOM 3582 O O . PHE A 1 445 ? -10.469 -2.625 18.834 1.00 75.44 445 PHE A O 1
ATOM 3589 N N . ALA A 1 446 ? -10.689 -3.043 21.032 1.00 67.88 446 ALA A N 1
ATOM 3590 C CA . ALA A 1 446 ? -11.080 -4.432 20.840 1.00 67.88 446 ALA A CA 1
ATOM 3591 C C . ALA A 1 446 ? -12.398 -4.517 20.050 1.00 67.88 446 ALA A C 1
ATOM 3593 O O . ALA A 1 446 ? -13.311 -3.722 20.270 1.00 67.88 446 ALA A O 1
ATOM 3594 N N . PHE A 1 447 ? -12.523 -5.515 19.171 1.00 55.53 447 PHE A N 1
ATOM 3595 C CA . PHE A 1 447 ? -13.692 -5.693 18.297 1.00 55.53 447 PHE A CA 1
ATOM 3596 C C . PHE A 1 447 ? -15.034 -5.780 19.053 1.00 55.53 447 PHE A C 1
ATOM 3598 O O . PHE A 1 447 ? -16.082 -5.441 18.499 1.00 55.53 447 PHE A O 1
ATOM 3605 N N . GLU A 1 448 ? -15.016 -6.209 20.319 1.00 56.47 448 GLU A N 1
ATOM 3606 C CA . GLU A 1 448 ? -16.197 -6.348 21.186 1.00 56.47 448 GLU A CA 1
ATOM 3607 C C . GLU A 1 448 ? -16.577 -5.065 21.954 1.00 56.47 448 GLU A C 1
ATOM 3609 O O . GLU A 1 448 ? -17.578 -5.045 22.673 1.00 56.47 448 GLU A O 1
ATOM 3614 N N . LEU A 1 449 ? -15.797 -3.983 21.843 1.00 60.22 449 LEU A N 1
ATOM 3615 C CA . LEU A 1 449 ? -15.948 -2.789 22.687 1.00 60.22 449 LEU A CA 1
ATOM 3616 C C . LEU A 1 449 ? -17.262 -2.024 22.449 1.00 60.22 449 LEU A C 1
ATOM 3618 O O . LEU A 1 449 ? -17.747 -1.326 23.339 1.00 60.22 449 LEU A O 1
ATOM 3622 N N . ASN A 1 450 ? -17.849 -2.143 21.258 1.00 56.97 450 ASN A N 1
ATOM 3623 C CA . ASN A 1 450 ? -18.698 -1.082 20.720 1.00 56.97 450 ASN A CA 1
ATOM 3624 C C . ASN A 1 450 ? -20.167 -1.039 21.177 1.00 56.97 450 ASN A C 1
ATOM 3626 O O . ASN A 1 450 ? -20.839 -0.082 20.806 1.00 56.97 450 ASN A O 1
ATOM 3630 N N . GLU A 1 451 ? -20.655 -1.936 22.049 1.00 54.91 451 GLU A N 1
ATOM 3631 C CA . GLU A 1 451 ? -21.974 -1.736 22.697 1.00 54.91 451 GLU A CA 1
ATOM 3632 C C . GLU A 1 451 ? -22.049 -2.116 24.178 1.00 54.91 451 GLU A C 1
ATOM 3634 O O . GLU A 1 451 ? -22.550 -1.320 24.965 1.00 54.91 451 GLU A O 1
ATOM 3639 N N . VAL A 1 452 ? -21.509 -3.259 24.612 1.00 54.06 452 VAL A N 1
ATOM 3640 C CA . VAL A 1 452 ? -21.631 -3.689 26.024 1.00 54.06 452 VAL A CA 1
ATOM 3641 C C . VAL A 1 452 ? -20.905 -2.729 26.973 1.00 54.06 452 VAL A C 1
ATOM 3643 O O . VAL A 1 452 ? -21.424 -2.374 28.029 1.00 54.06 452 VAL A O 1
ATOM 3646 N N . ALA A 1 453 ? -19.721 -2.249 26.580 1.00 60.22 453 ALA A N 1
ATOM 3647 C CA . ALA A 1 453 ? -18.950 -1.306 27.384 1.00 60.22 453 ALA A CA 1
ATOM 3648 C C . ALA A 1 453 ? -19.606 0.087 27.435 1.00 60.22 453 ALA A C 1
ATOM 3650 O O . ALA A 1 453 ? -19.624 0.709 28.498 1.00 60.22 453 ALA A O 1
ATOM 3651 N N . LYS A 1 454 ? -20.200 0.549 26.319 1.00 58.91 454 LYS A N 1
ATOM 3652 C CA . LYS A 1 454 ? -21.002 1.785 26.280 1.00 58.91 454 LYS A CA 1
ATOM 3653 C C . LYS A 1 454 ? -22.259 1.657 27.137 1.00 58.91 454 LYS A C 1
ATOM 3655 O O . LYS A 1 454 ? -22.472 2.510 27.984 1.00 58.91 454 LYS A O 1
ATOM 3660 N N . GLN A 1 455 ? -23.018 0.569 27.010 1.00 59.69 455 GLN A N 1
ATOM 3661 C CA . GLN A 1 455 ? -24.219 0.317 27.815 1.00 59.69 455 GLN A CA 1
ATOM 3662 C C . GLN A 1 455 ? -23.902 0.245 29.313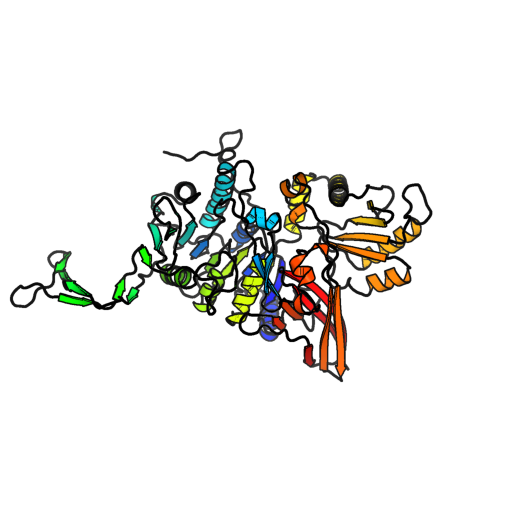 1.00 59.69 455 GLN A C 1
ATOM 3664 O O . GLN A 1 455 ? -24.615 0.836 30.117 1.00 59.69 455 GLN A O 1
ATOM 3669 N N . HIS A 1 456 ? -22.816 -0.424 29.713 1.00 64.06 456 HIS A N 1
ATOM 3670 C CA . HIS A 1 456 ? -22.389 -0.459 31.116 1.00 64.06 456 HIS A CA 1
ATOM 3671 C C . HIS A 1 456 ? -21.949 0.920 31.633 1.00 64.06 456 HIS A C 1
ATOM 3673 O O . HIS A 1 456 ? -22.228 1.265 32.782 1.00 64.06 456 HIS A O 1
ATOM 3679 N N . ALA A 1 457 ? -21.277 1.724 30.806 1.00 64.12 457 ALA A N 1
ATOM 3680 C CA . ALA A 1 457 ? -20.882 3.082 31.172 1.00 64.12 457 ALA A CA 1
ATOM 3681 C C . ALA A 1 457 ? -22.078 4.047 31.232 1.00 64.12 457 ALA A C 1
ATOM 3683 O O . ALA A 1 457 ? -22.168 4.847 32.162 1.00 64.12 457 ALA A O 1
ATOM 3684 N N . GLU A 1 458 ? -23.034 3.922 30.312 1.00 64.62 458 GLU A N 1
ATOM 3685 C CA . GLU A 1 458 ? -24.297 4.667 30.307 1.00 64.62 458 GLU A CA 1
ATOM 3686 C C . GLU A 1 458 ? -25.166 4.306 31.516 1.00 64.62 458 GLU A C 1
ATOM 3688 O O . GLU A 1 458 ? -25.673 5.198 32.193 1.00 64.62 458 GLU A O 1
ATOM 3693 N N . GLN A 1 459 ? -25.258 3.019 31.871 1.00 64.31 459 GLN A N 1
ATOM 3694 C CA . GLN A 1 459 ? -25.884 2.569 33.122 1.00 64.31 459 GLN A CA 1
ATOM 3695 C C . GLN A 1 459 ? -25.183 3.146 34.363 1.00 64.31 459 GLN A C 1
ATOM 3697 O O . GLN A 1 459 ? -25.820 3.347 35.397 1.00 64.31 459 GLN A O 1
ATOM 3702 N N . ALA A 1 460 ? -23.885 3.447 34.267 1.00 66.94 460 ALA A N 1
ATOM 3703 C CA . ALA A 1 460 ? -23.118 4.140 35.299 1.00 66.94 460 ALA A CA 1
ATOM 3704 C C . ALA A 1 460 ? -23.192 5.681 35.205 1.00 66.94 460 ALA A C 1
ATOM 3706 O O . ALA A 1 460 ? -22.525 6.357 35.990 1.00 66.94 460 ALA A O 1
ATOM 3707 N N . ASN A 1 461 ? -24.004 6.235 34.295 1.00 77.69 461 ASN A N 1
ATOM 3708 C CA . ASN A 1 461 ? -24.148 7.667 34.006 1.00 77.69 461 ASN A CA 1
ATOM 3709 C C . ASN A 1 461 ? -22.830 8.355 33.590 1.00 77.69 461 ASN A C 1
ATOM 3711 O O . ASN A 1 461 ? -22.584 9.506 33.956 1.00 77.69 461 ASN A O 1
ATOM 3715 N N . ILE A 1 462 ? -21.972 7.644 32.851 1.00 83.88 462 ILE A N 1
ATOM 3716 C CA . ILE A 1 462 ? -20.692 8.134 32.324 1.00 83.88 462 ILE A CA 1
ATOM 3717 C C . ILE A 1 462 ? -20.787 8.262 30.801 1.00 83.88 462 ILE A C 1
ATOM 3719 O O . ILE A 1 462 ? -21.064 7.297 30.093 1.00 83.88 462 ILE A O 1
ATOM 3723 N N . ASN A 1 463 ? -20.495 9.451 30.285 1.00 84.12 463 ASN A N 1
ATOM 3724 C CA . ASN A 1 463 ? -20.396 9.734 28.860 1.00 84.12 463 ASN A CA 1
ATOM 3725 C C . ASN A 1 463 ? -18.980 9.411 28.350 1.00 84.12 463 ASN A C 1
ATOM 3727 O O . ASN A 1 463 ? -18.037 10.173 28.588 1.00 84.12 463 ASN A O 1
ATOM 3731 N N . LEU A 1 464 ? -18.836 8.291 27.638 1.00 84.56 464 LEU A N 1
ATOM 3732 C CA . LEU A 1 464 ? -17.573 7.871 27.025 1.00 84.56 464 LEU A CA 1
ATOM 3733 C C . LEU A 1 464 ? -17.421 8.401 25.600 1.00 84.56 464 LEU A C 1
ATOM 3735 O O . LEU A 1 464 ? -18.335 8.259 24.790 1.00 84.56 464 LEU A O 1
ATOM 3739 N N . ARG A 1 465 ? -16.230 8.920 25.287 1.00 83.81 465 ARG A N 1
ATOM 3740 C CA . ARG A 1 465 ? -15.771 9.155 23.911 1.00 83.81 465 ARG A CA 1
ATOM 3741 C C . ARG A 1 465 ? -14.551 8.298 23.640 1.00 83.81 465 ARG A C 1
ATOM 3743 O O . ARG A 1 465 ? -13.609 8.308 24.428 1.00 83.81 465 ARG A O 1
ATOM 3750 N N . PHE A 1 466 ? -14.561 7.571 22.534 1.00 82.81 466 PHE A N 1
ATOM 3751 C CA . PHE A 1 466 ? -13.414 6.777 22.103 1.00 82.81 466 PHE A CA 1
ATOM 3752 C C . PHE A 1 466 ? -12.692 7.546 21.020 1.00 82.81 466 PHE A C 1
ATOM 3754 O O . PHE A 1 466 ? -13.267 7.735 19.955 1.00 82.81 466 PHE A O 1
ATOM 3761 N N . LEU A 1 467 ? -11.467 7.995 21.283 1.00 84.12 467 LEU A N 1
ATOM 3762 C CA . LEU A 1 467 ? -10.682 8.725 20.296 1.00 84.12 467 LEU A CA 1
ATOM 3763 C C . LEU A 1 467 ? -9.473 7.911 19.855 1.00 84.12 467 LEU A C 1
ATOM 3765 O O . LEU A 1 467 ? -8.729 7.360 20.671 1.00 84.12 467 LEU A O 1
ATOM 3769 N N . ARG A 1 468 ? -9.259 7.843 18.547 1.00 82.56 468 ARG A N 1
ATOM 3770 C CA . ARG A 1 468 ? -8.108 7.162 17.964 1.00 82.56 468 ARG A CA 1
ATOM 3771 C C . ARG A 1 468 ? -6.855 8.010 18.168 1.00 82.56 468 ARG A C 1
ATOM 3773 O O . ARG A 1 468 ? -6.852 9.195 17.846 1.00 82.56 468 ARG A O 1
ATOM 3780 N N . ILE A 1 469 ? -5.779 7.391 18.657 1.00 85.19 469 ILE A N 1
ATOM 3781 C CA . ILE A 1 469 ? -4.441 7.991 18.596 1.00 85.19 469 ILE A CA 1
ATOM 3782 C C . ILE A 1 469 ? -3.989 7.933 17.125 1.00 85.19 469 ILE A C 1
ATOM 3784 O O . ILE A 1 469 ? -3.884 6.827 16.575 1.00 85.19 469 ILE A O 1
ATOM 3788 N N . PRO A 1 470 ? -3.780 9.086 16.464 1.00 75.88 470 PRO A N 1
ATOM 3789 C CA . PRO A 1 470 ? -3.432 9.125 15.048 1.00 75.88 470 PRO A CA 1
ATOM 3790 C C . PRO A 1 470 ? -2.007 8.593 14.839 1.00 75.88 470 PRO A C 1
ATOM 3792 O O . PRO A 1 470 ? -1.147 8.711 15.715 1.00 75.88 470 PRO A O 1
ATOM 3795 N N . ARG A 1 471 ? -1.729 7.983 13.678 1.00 75.25 471 ARG A N 1
ATOM 3796 C CA . ARG A 1 471 ? -0.380 7.447 13.394 1.00 75.25 471 ARG A CA 1
ATOM 3797 C C . ARG A 1 471 ? 0.644 8.563 13.240 1.00 75.25 471 ARG A C 1
ATOM 3799 O O . ARG A 1 471 ? 1.825 8.321 13.449 1.00 75.25 471 ARG A O 1
ATOM 3806 N N . GLU A 1 472 ? 0.180 9.767 12.930 1.00 74.12 472 GLU A N 1
ATOM 3807 C CA . GLU A 1 472 ? 0.937 11.008 12.809 1.00 74.12 472 GLU A CA 1
ATOM 3808 C C . GLU A 1 472 ? 1.757 11.295 14.080 1.00 74.12 472 GLU A C 1
ATOM 3810 O O . GLU A 1 472 ? 2.798 11.930 14.007 1.00 74.12 472 GLU A O 1
ATOM 3815 N N . VAL A 1 473 ? 1.358 10.754 15.238 1.00 81.94 473 VAL A N 1
ATOM 3816 C CA . VAL A 1 473 ? 2.126 10.815 16.496 1.00 81.94 473 VAL A CA 1
ATOM 3817 C C . VAL A 1 473 ? 3.513 10.173 16.379 1.00 81.94 473 VAL A C 1
ATOM 3819 O O . VAL A 1 473 ? 4.443 10.596 17.062 1.00 81.94 473 VAL A O 1
ATOM 3822 N N . LEU A 1 474 ? 3.668 9.160 15.521 1.00 77.81 474 LEU A N 1
ATOM 3823 C CA . LEU A 1 474 ? 4.957 8.502 15.282 1.00 77.81 474 LEU A CA 1
ATOM 3824 C C . LEU A 1 474 ? 5.929 9.411 14.509 1.00 77.81 474 LEU A C 1
ATOM 3826 O O . LEU A 1 474 ? 7.113 9.097 14.388 1.00 77.81 474 LEU A O 1
ATOM 3830 N N . GLU A 1 475 ? 5.434 10.537 13.987 1.00 71.31 475 GLU A N 1
ATOM 3831 C CA . GLU A 1 475 ? 6.154 11.445 13.113 1.00 71.31 475 GLU A CA 1
ATOM 3832 C C . GLU A 1 475 ? 6.523 12.749 13.819 1.00 71.31 475 GLU A C 1
ATOM 3834 O O . GLU A 1 475 ? 5.700 13.643 14.012 1.00 71.31 475 GLU A O 1
ATOM 3839 N N . LYS A 1 476 ? 7.815 12.899 14.136 1.00 72.75 476 LYS A N 1
ATOM 3840 C CA . LYS A 1 476 ? 8.349 14.052 14.879 1.00 72.75 476 LYS A CA 1
ATOM 3841 C C . LYS A 1 476 ? 7.952 15.410 14.286 1.00 72.75 476 LYS A C 1
ATOM 3843 O O . LYS A 1 476 ? 7.660 16.342 15.022 1.00 72.75 476 LYS A O 1
ATOM 3848 N N . LYS A 1 477 ? 7.889 15.526 12.959 1.00 64.12 477 LYS A N 1
ATOM 3849 C CA . LYS A 1 477 ? 7.516 16.787 12.298 1.00 64.12 477 LYS A CA 1
ATOM 3850 C C . LYS A 1 477 ? 6.035 17.115 12.398 1.00 64.12 477 LYS A C 1
ATOM 3852 O O . LYS A 1 477 ? 5.707 18.272 12.620 1.00 64.12 477 LYS A O 1
ATOM 3857 N N . ALA A 1 478 ? 5.164 16.113 12.268 1.00 64.25 478 ALA A N 1
ATOM 3858 C CA . ALA A 1 478 ? 3.724 16.304 12.446 1.00 64.25 478 ALA A CA 1
ATOM 3859 C C . ALA A 1 478 ? 3.425 16.829 13.860 1.00 64.25 478 ALA A C 1
ATOM 3861 O O . ALA A 1 478 ? 2.562 17.683 14.057 1.00 64.25 478 ALA A O 1
ATOM 3862 N N . VAL A 1 479 ? 4.205 16.349 14.832 1.00 76.12 479 VAL A N 1
ATOM 3863 C CA . VAL A 1 479 ? 4.195 16.820 16.216 1.00 76.12 479 VAL A CA 1
ATOM 3864 C C . VAL A 1 479 ? 4.706 18.260 16.330 1.00 76.12 479 VAL A C 1
ATOM 3866 O O . VAL A 1 479 ? 4.002 19.103 16.878 1.00 76.12 479 VAL A O 1
ATOM 3869 N N . GLU A 1 480 ? 5.884 18.572 15.783 1.00 74.88 480 GLU A N 1
ATOM 3870 C CA . GLU A 1 480 ? 6.483 19.920 15.837 1.00 74.88 480 GLU A CA 1
ATOM 3871 C C . GLU A 1 480 ? 5.636 20.996 15.132 1.00 74.88 480 GLU A C 1
ATOM 3873 O O . GLU A 1 480 ? 5.635 22.151 15.556 1.00 74.88 480 GLU A O 1
ATOM 3878 N N . GLN A 1 481 ? 4.903 20.628 14.079 1.00 70.75 481 GLN A N 1
ATOM 3879 C CA . GLN A 1 481 ? 4.004 21.525 13.342 1.00 70.75 481 GLN A CA 1
ATOM 3880 C C . GLN A 1 481 ? 2.650 21.735 14.040 1.00 70.75 481 GLN A C 1
ATOM 3882 O O . GLN A 1 481 ? 1.903 22.631 13.655 1.00 70.75 481 GLN A O 1
ATOM 3887 N N . GLY A 1 482 ? 2.350 20.970 15.098 1.00 69.94 482 GLY A N 1
ATOM 3888 C CA . GLY A 1 482 ? 1.104 21.099 15.860 1.00 69.94 482 GLY A CA 1
ATOM 3889 C C . GLY A 1 482 ? -0.125 20.535 15.145 1.00 69.94 482 GLY A C 1
ATOM 3890 O O . GLY A 1 482 ? -1.252 20.896 15.473 1.00 69.94 482 GLY A O 1
ATOM 3891 N N . ASP A 1 483 ? 0.074 19.639 14.185 1.00 62.59 483 ASP A N 1
ATOM 3892 C CA . ASP A 1 483 ? -0.984 19.155 13.298 1.00 62.59 483 ASP A CA 1
ATOM 3893 C C . ASP A 1 483 ? -1.578 17.801 13.728 1.00 62.59 483 ASP A C 1
ATOM 3895 O O . ASP A 1 483 ? -2.292 17.129 12.978 1.00 62.59 483 ASP A O 1
ATOM 3899 N N . ILE A 1 484 ? -1.299 17.378 14.960 1.00 74.25 484 ILE A N 1
ATOM 3900 C CA . ILE A 1 484 ? -1.865 16.155 15.521 1.00 74.25 484 ILE A CA 1
ATOM 3901 C C . ILE A 1 484 ? -3.330 16.389 15.882 1.00 74.25 484 ILE A C 1
ATOM 3903 O O . ILE A 1 484 ? -3.664 17.239 16.706 1.00 74.25 484 ILE A O 1
ATOM 3907 N N . ARG A 1 485 ? -4.219 15.587 15.292 1.00 69.56 485 ARG A N 1
ATOM 3908 C CA . ARG A 1 485 ? -5.660 15.646 15.549 1.00 69.56 485 ARG A CA 1
ATOM 3909 C C . ARG A 1 485 ? -6.181 14.296 16.014 1.00 69.56 485 ARG A C 1
ATOM 3911 O O . ARG A 1 485 ? -5.945 13.273 15.381 1.00 69.56 485 ARG A O 1
ATOM 3918 N N . PHE A 1 486 ? -6.884 14.307 17.141 1.00 77.56 486 PHE A N 1
ATOM 3919 C CA . PHE A 1 486 ? -7.525 13.125 17.708 1.00 77.56 486 PHE A CA 1
ATOM 3920 C C . PHE A 1 486 ? -8.984 13.113 17.285 1.00 77.56 486 PHE A C 1
ATOM 3922 O O . PHE A 1 486 ? -9.713 14.063 17.566 1.00 77.56 486 PHE A O 1
ATOM 3929 N N . PHE A 1 487 ? -9.401 12.021 16.660 1.00 68.12 487 PHE A N 1
ATOM 3930 C CA . PHE A 1 487 ? -10.746 11.870 16.122 1.00 68.12 487 PHE A CA 1
ATOM 3931 C C . PHE A 1 487 ? -11.514 10.815 16.905 1.00 68.12 487 PHE A C 1
ATOM 3933 O O . PHE A 1 487 ? -10.941 9.802 17.317 1.00 68.12 487 PHE A O 1
ATOM 3940 N N . GLU A 1 488 ? -12.802 11.065 17.141 1.00 72.31 488 GLU A N 1
ATOM 3941 C CA . GLU A 1 488 ? -13.695 10.068 17.734 1.00 72.31 488 GLU A CA 1
ATOM 3942 C C . GLU A 1 488 ? -13.849 8.867 16.780 1.00 72.31 488 GLU A C 1
ATOM 3944 O O . GLU A 1 488 ? -13.694 8.993 15.572 1.00 72.31 488 GLU A O 1
ATOM 3949 N N . LEU A 1 489 ? -14.102 7.662 17.282 1.00 71.06 489 LEU A N 1
ATOM 3950 C CA . LEU A 1 489 ? -14.371 6.529 16.396 1.00 71.06 489 LEU A CA 1
ATOM 3951 C C . LEU A 1 489 ? -15.719 6.716 15.700 1.00 71.06 489 LEU A C 1
ATOM 3953 O O . LEU A 1 489 ? -16.714 7.047 16.349 1.00 71.06 489 LEU A O 1
ATOM 3957 N N . ALA A 1 490 ? -15.763 6.418 14.401 1.00 69.69 490 ALA A N 1
ATOM 3958 C CA . ALA A 1 490 ? -17.020 6.367 13.674 1.00 69.69 490 ALA A CA 1
ATOM 3959 C C . ALA A 1 490 ? -17.980 5.350 14.315 1.00 69.69 490 ALA A C 1
ATOM 3961 O O . ALA A 1 490 ? -17.586 4.266 14.761 1.00 69.69 490 ALA A O 1
ATOM 3962 N N . ALA A 1 491 ? -19.260 5.711 14.373 1.00 73.06 491 ALA A N 1
ATOM 3963 C CA . ALA A 1 491 ? -20.305 4.874 14.942 1.00 73.06 491 ALA A CA 1
ATOM 3964 C C . ALA A 1 491 ? -21.047 4.147 13.820 1.00 73.06 491 ALA A C 1
ATOM 3966 O O . ALA A 1 491 ? -21.618 4.776 12.931 1.00 73.06 491 ALA A O 1
ATOM 3967 N N . LEU A 1 492 ? -21.046 2.815 13.875 1.00 81.31 492 LEU A N 1
ATOM 3968 C CA . LEU A 1 492 ? -21.730 1.953 12.915 1.00 81.31 492 LEU A CA 1
ATOM 3969 C C . LEU A 1 492 ? -22.972 1.316 13.553 1.00 81.31 492 LEU A C 1
ATOM 3971 O O . LEU A 1 492 ? -22.879 0.646 14.588 1.00 81.31 492 LEU A O 1
ATOM 3975 N N . SER A 1 493 ? -24.123 1.466 12.903 1.00 81.12 493 SER A N 1
ATOM 3976 C CA . SER A 1 493 ? -25.380 0.821 13.288 1.00 81.12 493 SER A CA 1
ATOM 3977 C C . SER A 1 493 ? -25.754 -0.255 12.275 1.00 81.12 493 SER A C 1
ATOM 3979 O O . SER A 1 493 ? -25.755 -0.028 11.063 1.00 81.12 493 SER A O 1
ATOM 3981 N N . VAL A 1 494 ? -26.044 -1.451 12.790 1.00 87.38 494 VAL A N 1
ATOM 3982 C CA . VAL A 1 494 ? -26.392 -2.630 11.995 1.00 87.38 494 VAL A CA 1
ATOM 3983 C C . VAL A 1 494 ? -27.575 -3.313 12.655 1.00 87.38 494 VAL A C 1
ATOM 3985 O O . VAL A 1 494 ? -27.470 -3.756 13.800 1.00 87.38 494 VAL A O 1
ATOM 3988 N N . ASP A 1 495 ? -28.669 -3.426 11.916 1.00 90.50 495 ASP A N 1
ATOM 3989 C CA . ASP A 1 495 ? -29.838 -4.191 12.324 1.00 90.50 495 ASP A CA 1
ATOM 3990 C C . ASP A 1 495 ? -29.632 -5.667 11.983 1.00 90.50 495 ASP A C 1
ATOM 3992 O O . ASP A 1 495 ? -29.143 -6.012 10.902 1.00 90.50 495 ASP A O 1
ATOM 3996 N N . VAL A 1 496 ? -30.052 -6.541 12.898 1.00 93.25 496 VAL A N 1
ATOM 3997 C CA . VAL A 1 496 ? -29.978 -7.996 12.744 1.00 93.25 496 VAL A CA 1
ATOM 3998 C C . VAL A 1 496 ? -31.384 -8.575 12.822 1.00 93.25 496 VAL A C 1
ATOM 4000 O O . VAL A 1 496 ? -32.053 -8.466 13.848 1.00 93.25 496 VAL A O 1
ATOM 4003 N N . ALA A 1 497 ? -31.823 -9.232 11.753 1.00 94.50 497 ALA A N 1
ATOM 4004 C CA . ALA A 1 497 ? -33.069 -9.990 11.730 1.00 94.50 497 ALA A CA 1
ATOM 4005 C C . ALA A 1 497 ? -32.768 -11.487 11.622 1.00 94.50 497 ALA A C 1
ATOM 4007 O O . ALA A 1 497 ? -32.002 -11.905 10.756 1.00 94.50 497 ALA A O 1
ATOM 4008 N N . THR A 1 498 ? -33.391 -12.305 12.472 1.00 92.75 498 THR A N 1
ATOM 4009 C CA . THR A 1 498 ? -33.222 -13.764 12.473 1.00 92.75 498 THR A CA 1
ATOM 4010 C C . THR A 1 498 ? -34.540 -14.462 12.134 1.00 92.75 498 THR A C 1
ATOM 4012 O O . THR A 1 498 ? -35.609 -14.111 12.638 1.00 92.75 498 THR A O 1
ATOM 4015 N N . LYS A 1 499 ? -34.489 -15.469 11.257 1.00 92.44 499 LYS A N 1
ATOM 4016 C CA . LYS A 1 499 ? -35.632 -16.327 10.910 1.00 92.44 499 LYS A CA 1
ATOM 4017 C C . LYS A 1 499 ? -35.170 -17.777 10.777 1.00 92.44 499 LYS A C 1
ATOM 4019 O O . LYS A 1 499 ? -34.677 -18.193 9.729 1.00 92.44 499 LYS A O 1
ATOM 4024 N N . GLY A 1 500 ? -35.342 -18.554 11.848 1.00 91.81 500 GLY A N 1
ATOM 4025 C CA . GLY A 1 500 ? -34.751 -19.892 11.957 1.00 91.81 500 GLY A CA 1
ATOM 4026 C C . GLY A 1 500 ? -33.225 -19.800 11.900 1.00 91.81 500 GLY A C 1
ATOM 4027 O O . GLY A 1 500 ? -32.623 -19.088 12.703 1.00 91.81 500 GLY A O 1
ATOM 4028 N N . ARG A 1 501 ? -32.623 -20.436 10.886 1.00 92.88 501 ARG A N 1
ATOM 4029 C CA . ARG A 1 501 ? -31.175 -20.389 10.611 1.00 92.88 501 ARG A CA 1
ATOM 4030 C C . ARG A 1 501 ? -30.731 -19.239 9.702 1.00 92.88 501 ARG A C 1
ATOM 4032 O O . ARG A 1 501 ? -29.537 -19.086 9.468 1.00 92.88 501 ARG A O 1
ATOM 4039 N N . ALA A 1 502 ? -31.665 -18.454 9.165 1.00 94.81 502 ALA A N 1
ATOM 4040 C CA . ALA A 1 502 ? -31.342 -17.312 8.317 1.00 94.81 502 ALA A CA 1
ATOM 4041 C C . ALA A 1 502 ? -31.131 -16.049 9.160 1.00 94.81 502 ALA A C 1
ATOM 4043 O O . ALA A 1 502 ? -31.950 -15.733 10.026 1.00 94.81 502 ALA A O 1
ATOM 4044 N N . VAL A 1 503 ? -30.062 -15.317 8.870 1.00 96.31 503 VAL A N 1
ATOM 4045 C CA . VAL A 1 503 ? -29.704 -14.039 9.485 1.00 96.31 503 VAL A CA 1
ATOM 4046 C C . VAL A 1 503 ? -29.562 -13.001 8.390 1.00 96.31 503 VAL A C 1
ATOM 4048 O O . VAL A 1 503 ? -28.816 -13.209 7.437 1.00 96.31 503 VAL A O 1
ATOM 4051 N N . THR A 1 504 ? -30.253 -11.880 8.541 1.00 97.38 504 THR A N 1
ATOM 4052 C CA . THR A 1 504 ? -30.139 -10.723 7.656 1.00 97.38 504 THR A CA 1
ATOM 4053 C C . THR A 1 504 ? -29.509 -9.573 8.420 1.00 97.38 504 THR A C 1
ATOM 4055 O O . THR A 1 504 ? -30.035 -9.157 9.452 1.00 97.38 504 THR A O 1
ATOM 4058 N N . LEU A 1 505 ? -28.405 -9.049 7.894 1.00 97.00 505 LEU A N 1
ATOM 4059 C CA . LEU A 1 505 ? -27.761 -7.832 8.378 1.00 97.00 505 LEU A CA 1
ATOM 4060 C C . LEU A 1 505 ? -28.182 -6.666 7.498 1.00 97.00 505 LEU A C 1
ATOM 4062 O O . LEU A 1 505 ? -28.196 -6.803 6.274 1.00 97.00 505 LEU A O 1
ATOM 4066 N N . THR A 1 506 ? -28.487 -5.521 8.100 1.00 95.50 506 THR A N 1
ATOM 4067 C CA . THR A 1 506 ? -28.773 -4.285 7.364 1.00 95.50 506 THR A CA 1
ATOM 4068 C C . THR A 1 506 ? -28.031 -3.122 7.996 1.00 95.50 506 THR A C 1
ATOM 4070 O O . THR A 1 506 ? -28.235 -2.828 9.169 1.00 95.50 506 THR A O 1
ATOM 4073 N N . LEU A 1 507 ? -27.180 -2.448 7.223 1.00 92.75 507 LEU A N 1
ATOM 4074 C CA . LEU A 1 507 ? -26.583 -1.185 7.646 1.00 92.75 507 LEU A CA 1
ATOM 4075 C C . LEU A 1 507 ? -27.692 -0.128 7.746 1.00 92.75 507 LEU A C 1
ATOM 4077 O O . LEU A 1 507 ? -28.378 0.132 6.750 1.00 92.75 507 LEU A O 1
ATOM 4081 N N . THR A 1 508 ? -27.876 0.462 8.926 1.00 88.50 508 THR A N 1
ATOM 4082 C CA . THR A 1 508 ? -28.961 1.424 9.193 1.00 88.50 508 THR A CA 1
ATOM 4083 C C . THR A 1 508 ? -28.475 2.838 9.444 1.00 88.50 508 THR A C 1
ATOM 4085 O O . THR A 1 508 ? -29.206 3.776 9.123 1.00 88.50 508 THR A O 1
ATOM 4088 N N . ASP A 1 509 ? -27.251 2.994 9.944 1.00 81.00 509 ASP A N 1
ATOM 4089 C CA . ASP A 1 509 ? -26.611 4.291 10.134 1.00 81.00 509 ASP A CA 1
ATOM 4090 C C . ASP A 1 509 ? -25.083 4.160 10.164 1.00 81.00 509 ASP A C 1
ATOM 4092 O O . ASP A 1 509 ? -24.541 3.123 10.564 1.00 81.00 509 ASP A O 1
ATOM 4096 N N . PHE A 1 510 ? -24.389 5.216 9.749 1.00 83.56 510 PHE A N 1
ATOM 4097 C CA . PHE A 1 510 ? -22.938 5.322 9.857 1.00 83.56 510 PHE A CA 1
ATOM 4098 C C . PHE A 1 510 ? -22.528 6.780 10.040 1.00 83.56 510 PHE A C 1
ATOM 4100 O O . PHE A 1 510 ? -22.664 7.607 9.135 1.00 83.56 510 PHE A O 1
ATOM 4107 N N . VAL A 1 511 ? -22.009 7.085 11.221 1.00 75.88 511 VAL A N 1
ATOM 4108 C CA . VAL A 1 511 ? -21.617 8.438 11.600 1.00 75.88 511 VAL A CA 1
ATOM 4109 C C . VAL A 1 511 ? -20.103 8.510 11.627 1.00 75.88 511 VAL A C 1
ATOM 4111 O O . VAL A 1 511 ? -19.473 7.889 12.480 1.00 75.88 511 VAL A O 1
ATOM 4114 N N . ILE A 1 512 ? -19.532 9.290 10.714 1.00 71.50 512 ILE A N 1
ATOM 4115 C CA . ILE A 1 512 ? -18.137 9.721 10.797 1.00 71.50 512 ILE A CA 1
ATOM 4116 C C . ILE A 1 512 ? -18.111 11.020 11.612 1.00 71.50 512 ILE A C 1
ATOM 4118 O O . ILE A 1 512 ? -18.972 11.882 11.394 1.00 71.50 512 ILE A O 1
ATOM 4122 N N . PRO A 1 513 ? -17.175 11.185 12.561 1.00 62.00 513 PRO A N 1
ATOM 4123 C CA . PRO A 1 513 ? -17.014 12.452 13.254 1.00 62.00 513 PRO A CA 1
ATOM 4124 C C . PRO A 1 513 ? -16.766 13.582 12.245 1.00 62.00 513 PRO A C 1
ATOM 4126 O O . PRO A 1 513 ? -15.996 13.400 11.302 1.00 62.00 513 PRO A O 1
ATOM 4129 N N . PRO A 1 514 ? -17.363 14.771 12.436 1.00 53.84 514 PRO A N 1
ATOM 4130 C CA . PRO A 1 514 ? -17.218 15.870 11.486 1.00 53.84 514 PRO A CA 1
ATOM 4131 C C . PRO A 1 514 ? -15.751 16.229 11.233 1.00 53.84 514 PRO A C 1
ATOM 4133 O O . PRO A 1 514 ? -15.393 16.623 10.129 1.00 53.84 514 PRO A O 1
ATOM 4136 N N . ASP A 1 515 ? -14.903 16.112 12.250 1.00 52.53 515 ASP A N 1
ATOM 4137 C CA . ASP A 1 515 ? -13.539 16.636 12.234 1.00 52.53 515 ASP A CA 1
ATOM 4138 C C . ASP A 1 515 ? -12.615 15.945 11.206 1.00 52.53 515 ASP A C 1
ATOM 4140 O O . ASP A 1 515 ? -11.611 16.541 10.815 1.00 52.53 515 ASP A O 1
ATOM 4144 N N . ASP A 1 516 ? -12.984 14.752 10.716 1.00 50.50 516 ASP A N 1
ATOM 4145 C CA . ASP A 1 516 ? -12.249 13.966 9.706 1.00 50.50 516 ASP A CA 1
ATOM 4146 C C . ASP A 1 516 ? -12.477 14.429 8.258 1.00 50.50 516 ASP A C 1
ATOM 4148 O O . ASP A 1 516 ? -11.860 13.913 7.321 1.00 50.50 516 ASP A O 1
ATOM 4152 N N . VAL A 1 517 ? -13.390 15.377 8.046 1.00 61.97 517 VAL A N 1
ATOM 4153 C CA . VAL A 1 517 ? -13.947 15.626 6.722 1.00 61.97 517 VAL A CA 1
ATOM 4154 C C . VAL A 1 517 ? -13.839 17.107 6.334 1.00 61.97 517 VAL A C 1
ATOM 4156 O O . VAL A 1 517 ? -14.323 17.966 7.079 1.00 61.97 517 VAL A O 1
ATOM 4159 N N . PRO A 1 518 ? -13.264 17.423 5.152 1.00 66.50 518 PRO A N 1
ATOM 4160 C CA . PRO A 1 518 ? -13.373 18.747 4.545 1.00 66.50 518 PRO A CA 1
ATOM 4161 C C . PRO A 1 518 ? -14.816 19.278 4.558 1.00 66.50 518 PRO A C 1
ATOM 4163 O O . PRO A 1 518 ? -15.772 18.529 4.350 1.00 66.50 518 PRO A O 1
ATOM 4166 N N . GLU A 1 519 ? -14.985 20.572 4.843 1.00 67.69 519 GLU A N 1
ATOM 4167 C CA . GLU A 1 519 ? -16.308 21.185 5.049 1.00 67.69 519 GLU A CA 1
ATOM 4168 C C . GLU A 1 519 ? -17.223 21.050 3.826 1.00 67.69 519 GLU A C 1
ATOM 4170 O O . GLU A 1 519 ? -18.418 20.799 3.963 1.00 67.69 519 GLU A O 1
ATOM 4175 N N . ASP A 1 520 ? -16.657 21.159 2.630 1.00 67.69 520 ASP A N 1
ATOM 4176 C CA . ASP A 1 520 ? -17.336 20.937 1.356 1.00 67.69 520 ASP A CA 1
ATOM 4177 C C . ASP A 1 520 ? -17.861 19.499 1.222 1.00 67.69 520 ASP A C 1
ATOM 4179 O O . ASP A 1 520 ? -19.025 19.296 0.872 1.00 67.69 520 ASP A O 1
ATOM 4183 N N . VAL A 1 521 ? -17.053 18.499 1.585 1.00 71.25 521 VAL A N 1
ATOM 4184 C CA . VAL A 1 521 ? -17.475 17.090 1.601 1.00 71.25 521 VAL A CA 1
ATOM 4185 C C . VAL A 1 521 ? -18.574 16.867 2.645 1.00 71.25 521 VAL A C 1
ATOM 4187 O O . VAL A 1 521 ? -19.554 16.177 2.358 1.00 71.25 521 VAL A O 1
ATOM 4190 N N . ARG A 1 522 ? -18.468 17.474 3.838 1.00 73.00 522 ARG A N 1
ATOM 4191 C CA . ARG A 1 522 ? -19.516 17.383 4.876 1.00 73.00 522 ARG A CA 1
ATOM 4192 C C . ARG A 1 522 ? -20.852 17.910 4.374 1.00 73.00 522 ARG A C 1
ATOM 4194 O O . ARG A 1 522 ? -21.876 17.275 4.604 1.00 73.00 522 ARG A O 1
ATOM 4201 N N . GLN A 1 523 ? -20.840 19.051 3.690 1.00 76.81 523 GLN A N 1
ATOM 4202 C CA . GLN A 1 523 ? -22.046 19.682 3.151 1.00 76.81 523 GLN A CA 1
ATOM 4203 C C . GLN A 1 523 ? -22.664 18.888 1.990 1.00 76.81 523 GLN A C 1
ATOM 4205 O O . GLN A 1 523 ? -23.883 18.920 1.804 1.00 76.81 523 GLN A O 1
ATOM 4210 N N . ALA A 1 524 ? -21.847 18.171 1.217 1.00 78.44 524 ALA A N 1
ATOM 4211 C CA . ALA A 1 524 ? -22.309 17.359 0.095 1.00 78.44 524 ALA A CA 1
ATOM 4212 C C . ALA A 1 524 ? -22.995 16.053 0.524 1.00 78.44 524 ALA A C 1
ATOM 4214 O O . ALA A 1 524 ? -23.886 15.558 -0.175 1.00 78.44 524 ALA A O 1
ATOM 4215 N N . ILE A 1 525 ? -22.611 15.496 1.675 1.00 78.56 525 ILE A N 1
ATOM 4216 C CA . ILE A 1 525 ? -23.186 14.255 2.193 1.00 78.56 525 ILE A CA 1
ATOM 4217 C C . ILE A 1 525 ? -24.555 14.539 2.819 1.00 78.56 525 ILE A C 1
ATOM 4219 O O . ILE A 1 525 ? -24.683 15.163 3.868 1.00 78.56 525 ILE A O 1
ATOM 4223 N N . LYS A 1 526 ? -25.604 14.024 2.178 1.00 82.12 526 LYS A N 1
ATOM 4224 C CA . LYS A 1 526 ? -27.008 14.178 2.592 1.00 82.12 526 LYS A CA 1
ATOM 4225 C C . LYS A 1 526 ? -27.545 12.949 3.320 1.00 82.12 526 LYS A C 1
ATOM 4227 O O . LYS A 1 526 ? -28.575 13.023 3.984 1.00 82.12 526 LYS A O 1
ATOM 4232 N N . HIS A 1 527 ? -26.882 11.808 3.166 1.00 85.25 527 HIS A N 1
ATOM 4233 C CA . HIS A 1 527 ? -27.293 10.528 3.719 1.00 85.25 527 HIS A CA 1
ATOM 4234 C C . HIS A 1 527 ? -26.064 9.712 4.139 1.00 85.25 527 HIS A C 1
ATOM 4236 O O . HIS A 1 527 ? -25.137 9.535 3.352 1.00 85.25 527 HIS A O 1
ATOM 4242 N N . TRP A 1 528 ? -26.091 9.122 5.340 1.00 84.31 528 TRP A N 1
ATOM 4243 C CA . TRP A 1 528 ? -24.959 8.395 5.938 1.00 84.31 528 TRP A CA 1
ATOM 4244 C C . TRP A 1 528 ? -24.322 7.352 5.008 1.00 84.31 528 TRP A C 1
ATOM 4246 O O . TRP A 1 528 ? -23.110 7.211 4.950 1.00 84.31 528 TRP A O 1
ATOM 4256 N N . ALA A 1 529 ? -25.132 6.630 4.226 1.00 87.12 529 ALA A N 1
ATOM 4257 C CA . ALA A 1 529 ? -24.646 5.576 3.331 1.00 87.12 529 ALA A CA 1
ATOM 4258 C C . ALA A 1 529 ? -23.686 6.077 2.242 1.00 87.12 529 ALA A C 1
ATOM 4260 O O . ALA A 1 529 ? -23.005 5.264 1.620 1.00 87.12 529 ALA A O 1
ATOM 4261 N N . GLN A 1 530 ? -23.649 7.383 1.976 1.00 85.75 530 GLN A N 1
ATOM 4262 C CA . GLN A 1 530 ? -22.692 7.987 1.052 1.00 85.75 530 GLN A CA 1
ATOM 4263 C C . GLN A 1 530 ? -21.271 8.019 1.627 1.00 85.75 530 GLN A C 1
ATOM 4265 O O . GLN A 1 530 ? -20.319 8.023 0.858 1.00 85.75 530 GLN A O 1
ATOM 4270 N N . TRP A 1 531 ? -21.122 7.960 2.954 1.00 84.44 531 TRP A N 1
ATOM 4271 C CA . TRP A 1 531 ? -19.826 7.775 3.603 1.00 84.44 531 TRP A CA 1
ATOM 4272 C C . TRP A 1 531 ? -19.244 6.385 3.377 1.00 84.44 531 TRP A C 1
ATOM 4274 O O . TRP A 1 531 ? -18.031 6.225 3.423 1.00 84.44 531 TRP A O 1
ATOM 4284 N N . VAL A 1 532 ? -20.092 5.378 3.156 1.00 89.69 532 VAL A N 1
ATOM 4285 C CA . VAL A 1 532 ? -19.661 3.988 3.016 1.00 89.69 532 VAL A CA 1
ATOM 4286 C C . VAL A 1 532 ? -19.276 3.711 1.567 1.00 89.69 532 VAL A C 1
ATOM 4288 O O . VAL A 1 532 ? -20.125 3.688 0.667 1.00 89.69 532 VAL A O 1
ATOM 4291 N N . ASP A 1 533 ? -17.987 3.463 1.357 1.00 89.44 533 ASP A N 1
ATOM 4292 C CA . ASP A 1 533 ? -17.419 3.100 0.058 1.00 89.44 533 ASP A CA 1
ATOM 4293 C C . ASP A 1 533 ? -17.315 1.578 -0.104 1.00 89.44 533 ASP A C 1
ATOM 4295 O O . ASP A 1 533 ? -17.484 1.036 -1.196 1.00 89.44 533 ASP A O 1
ATOM 4299 N N . TYR A 1 534 ? -17.091 0.873 1.004 1.00 93.50 534 TYR A N 1
ATOM 4300 C CA . TYR A 1 534 ? -16.952 -0.576 1.056 1.00 93.50 534 TYR A CA 1
ATOM 4301 C C . TYR A 1 534 ? -17.454 -1.108 2.393 1.00 93.50 534 TYR A C 1
ATOM 4303 O O . TYR A 1 534 ? -17.253 -0.487 3.434 1.00 93.50 534 TYR A O 1
ATOM 4311 N N . TRP A 1 535 ? -18.046 -2.295 2.393 1.00 95.19 535 TRP A N 1
ATOM 4312 C CA . TRP A 1 535 ? -18.235 -3.059 3.617 1.00 95.19 535 TRP A CA 1
ATOM 4313 C C . TRP A 1 535 ? -18.163 -4.557 3.362 1.00 95.19 535 TRP A C 1
ATOM 4315 O O . TRP A 1 535 ? -18.414 -5.022 2.251 1.00 95.19 535 TRP A O 1
ATOM 4325 N N . ALA A 1 536 ? -17.798 -5.296 4.400 1.00 95.25 536 ALA A N 1
ATOM 4326 C CA . ALA A 1 536 ? -17.627 -6.734 4.378 1.00 95.25 536 ALA A CA 1
ATOM 4327 C C . ALA A 1 536 ? -18.124 -7.376 5.673 1.00 95.25 536 ALA A C 1
ATOM 4329 O O . ALA A 1 536 ? -18.237 -6.718 6.713 1.00 95.25 536 ALA A O 1
ATOM 4330 N N . VAL A 1 537 ? -18.403 -8.673 5.598 1.00 95.94 537 VAL A N 1
ATOM 4331 C CA . VAL A 1 537 ? -18.922 -9.473 6.705 1.00 95.94 537 VAL A CA 1
ATOM 4332 C C . VAL A 1 537 ? -18.082 -10.734 6.878 1.00 95.94 537 VAL A C 1
ATOM 4334 O O . VAL A 1 537 ? -17.804 -11.448 5.911 1.00 95.94 537 VAL A O 1
ATOM 4337 N N . ASP A 1 538 ? -17.723 -10.995 8.130 1.00 93.94 538 ASP A N 1
ATOM 4338 C CA . ASP A 1 538 ? -17.271 -12.284 8.640 1.00 93.94 538 ASP A CA 1
ATOM 4339 C C . ASP A 1 538 ? -18.415 -12.863 9.481 1.00 93.94 538 ASP A C 1
ATOM 4341 O O . ASP A 1 538 ? -18.806 -12.279 10.493 1.00 93.94 538 ASP A O 1
ATOM 4345 N N . TRP A 1 539 ? -19.020 -13.955 9.024 1.00 94.12 539 TRP A N 1
ATOM 4346 C CA . TRP A 1 539 ? -20.219 -14.532 9.630 1.00 94.12 539 TRP A CA 1
ATOM 4347 C C . TRP A 1 539 ? -19.920 -15.363 10.878 1.00 94.12 539 TRP A C 1
ATOM 4349 O O . TRP A 1 539 ? -20.840 -15.667 11.632 1.00 94.12 539 TRP A O 1
ATOM 4359 N N . ASP A 1 540 ? -18.665 -15.735 11.121 1.00 90.81 540 ASP A N 1
ATOM 4360 C CA . ASP A 1 540 ? -18.309 -16.554 12.278 1.00 90.81 540 ASP A CA 1
ATOM 4361 C C . ASP A 1 540 ? -16.856 -16.327 12.706 1.00 90.81 540 ASP A C 1
ATOM 4363 O O . ASP A 1 540 ? -16.003 -17.217 12.630 1.00 90.81 540 ASP A O 1
ATOM 4367 N N . ASN A 1 541 ? -16.576 -15.106 13.150 1.00 85.94 541 ASN A N 1
ATOM 4368 C CA . ASN A 1 541 ? -15.249 -14.722 13.591 1.00 85.94 541 ASN A CA 1
ATOM 4369 C C . ASN A 1 541 ? -14.890 -15.411 14.917 1.00 85.94 541 ASN A C 1
ATOM 4371 O O . ASN A 1 541 ? -15.678 -15.412 15.868 1.00 85.94 541 ASN A O 1
ATOM 4375 N N . LYS A 1 542 ? -13.677 -15.968 15.015 1.00 80.88 542 LYS A N 1
ATOM 4376 C CA . LYS A 1 542 ? -13.211 -16.700 16.207 1.00 80.88 542 LYS A CA 1
ATOM 4377 C C . LYS A 1 542 ? -12.307 -15.865 17.115 1.00 80.88 542 LYS A C 1
ATOM 4379 O O . LYS A 1 542 ? -11.610 -16.418 17.963 1.00 80.88 542 LYS A O 1
ATOM 4384 N N . GLY A 1 543 ? -12.335 -14.540 16.964 1.00 70.94 543 GLY A N 1
ATOM 4385 C CA . GLY A 1 543 ? -11.429 -13.619 17.653 1.00 70.94 543 GLY A CA 1
ATOM 4386 C C . GLY A 1 543 ? -10.027 -13.582 17.038 1.00 70.94 543 GLY A C 1
ATOM 4387 O O . GLY A 1 543 ? -9.075 -13.189 17.711 1.00 70.94 543 GLY A O 1
ATOM 4388 N N . ASP A 1 544 ? -9.895 -14.019 15.788 1.00 78.19 544 ASP A N 1
ATOM 4389 C CA . ASP A 1 544 ? -8.659 -14.129 15.018 1.00 78.19 544 ASP A CA 1
ATOM 4390 C C . ASP A 1 544 ? -8.607 -13.099 13.870 1.00 78.19 544 ASP A C 1
ATOM 4392 O O . ASP A 1 544 ? -8.923 -11.920 14.058 1.00 78.19 544 ASP A O 1
ATOM 4396 N N . THR A 1 545 ? -8.130 -13.490 12.687 1.00 83.75 545 THR A N 1
ATOM 4397 C CA . THR A 1 545 ? -8.091 -12.616 11.512 1.00 83.75 545 THR A CA 1
ATOM 4398 C C . THR A 1 545 ? -9.506 -12.390 10.979 1.00 83.75 545 THR A C 1
ATOM 4400 O O . THR A 1 545 ? -10.303 -13.313 10.896 1.00 83.75 545 THR A O 1
ATOM 4403 N N . PHE A 1 546 ? -9.820 -11.164 10.550 1.00 87.19 546 PHE A N 1
ATOM 4404 C CA . PHE A 1 546 ? -11.090 -10.910 9.872 1.00 87.19 546 PHE A CA 1
ATOM 4405 C C . PHE A 1 546 ? -11.145 -11.680 8.548 1.00 87.19 546 PHE A C 1
ATOM 4407 O O . PHE A 1 546 ? -10.325 -11.460 7.646 1.00 87.19 546 PHE A O 1
ATOM 4414 N N . HIS A 1 547 ? -12.129 -12.555 8.410 1.00 90.38 547 HIS A N 1
ATOM 4415 C CA . HIS A 1 547 ? -12.321 -13.324 7.200 1.00 90.38 547 HIS A CA 1
ATOM 4416 C C . HIS A 1 547 ? -13.407 -12.708 6.333 1.00 90.38 547 HIS A C 1
ATOM 4418 O O . HIS A 1 547 ? -14.593 -12.782 6.644 1.00 90.38 547 HIS A O 1
ATOM 4424 N N . ASN A 1 548 ? -13.008 -12.126 5.208 1.00 92.12 548 ASN A N 1
ATOM 4425 C CA . ASN A 1 548 ? -13.946 -11.526 4.279 1.00 92.12 548 ASN A CA 1
ATOM 4426 C C . ASN A 1 548 ? -14.714 -12.616 3.516 1.00 92.12 548 ASN A C 1
ATOM 4428 O O . ASN A 1 548 ? -14.227 -13.165 2.526 1.00 92.12 548 ASN A O 1
ATOM 4432 N N . GLN A 1 549 ? -15.904 -12.948 4.013 1.00 92.94 549 GLN A N 1
ATOM 4433 C CA . GLN A 1 549 ? -16.777 -13.973 3.435 1.00 92.94 549 GLN A CA 1
ATOM 4434 C C . GLN A 1 549 ? -17.841 -13.381 2.509 1.00 92.94 549 GLN A C 1
ATOM 4436 O O . GLN A 1 549 ? -18.398 -14.082 1.665 1.00 92.94 549 GLN A O 1
ATOM 4441 N N . TRP A 1 550 ? -18.142 -12.096 2.671 1.00 93.88 550 TRP A N 1
ATOM 4442 C CA . TRP A 1 550 ? -19.023 -11.344 1.792 1.00 93.88 550 TRP A CA 1
ATOM 4443 C C . TRP A 1 550 ? -18.645 -9.865 1.823 1.00 93.88 550 TRP A C 1
ATOM 4445 O O . TRP A 1 550 ? -18.223 -9.363 2.861 1.00 93.88 550 TRP A O 1
ATOM 4455 N N . GLN A 1 551 ? -18.854 -9.162 0.711 1.00 94.44 551 GLN A N 1
ATOM 4456 C CA . GLN A 1 551 ? -18.535 -7.743 0.575 1.00 94.44 551 GLN A CA 1
ATOM 4457 C C . GLN A 1 551 ? -19.441 -7.034 -0.438 1.00 94.44 551 GLN A C 1
ATOM 4459 O O . GLN A 1 551 ? -19.903 -7.642 -1.405 1.00 94.44 551 GLN A O 1
ATOM 4464 N N . ALA A 1 552 ? -19.613 -5.726 -0.265 1.00 93.69 552 ALA A N 1
ATOM 4465 C CA . ALA A 1 552 ? -20.163 -4.823 -1.269 1.00 93.69 552 ALA A CA 1
ATOM 4466 C C . ALA A 1 552 ? -19.403 -3.496 -1.256 1.00 93.69 552 ALA A C 1
ATOM 4468 O O . ALA A 1 552 ? -19.013 -2.998 -0.201 1.00 93.69 552 ALA A O 1
ATOM 4469 N N . TYR A 1 553 ? -19.186 -2.917 -2.434 1.00 92.44 553 TYR A N 1
ATOM 4470 C CA . TYR A 1 553 ? -18.395 -1.702 -2.581 1.00 92.44 553 TYR A CA 1
ATOM 4471 C C . TYR A 1 553 ? -18.778 -0.911 -3.819 1.00 92.44 553 TYR A C 1
ATOM 4473 O O . TYR A 1 553 ? -19.273 -1.465 -4.804 1.00 92.44 553 TYR A O 1
ATOM 4481 N N . ARG A 1 554 ? -18.514 0.392 -3.773 1.00 87.62 554 ARG A N 1
ATOM 4482 C CA . ARG A 1 554 ? -18.797 1.301 -4.875 1.00 87.62 554 ARG A CA 1
ATOM 4483 C C . ARG A 1 554 ? -17.671 1.259 -5.896 1.00 87.62 554 ARG A C 1
ATOM 4485 O O . ARG A 1 554 ? -16.476 1.264 -5.582 1.00 87.62 554 ARG A O 1
ATOM 4492 N N . THR A 1 555 ? -18.068 1.249 -7.159 1.00 80.62 555 THR A N 1
ATOM 4493 C CA . THR A 1 555 ? -17.173 1.446 -8.297 1.00 80.62 555 THR A CA 1
ATOM 4494 C C . THR A 1 555 ? -17.778 2.468 -9.242 1.00 80.62 555 THR A C 1
ATOM 4496 O O . THR A 1 555 ? -18.957 2.800 -9.161 1.00 80.62 555 THR A O 1
ATOM 4499 N N . ARG A 1 556 ? -16.991 2.922 -10.217 1.00 71.88 556 ARG A N 1
ATOM 4500 C CA . ARG A 1 556 ? -17.501 3.784 -11.286 1.00 71.88 556 ARG A CA 1
ATOM 4501 C C . ARG A 1 556 ? -18.670 3.157 -12.058 1.00 71.88 556 ARG A C 1
ATOM 4503 O O . ARG A 1 556 ? -19.552 3.876 -12.511 1.00 71.88 556 ARG A O 1
ATOM 4510 N N . LYS A 1 557 ? -18.654 1.830 -12.227 1.00 74.06 557 LYS A N 1
ATOM 4511 C CA . LYS A 1 557 ? -19.685 1.075 -12.957 1.00 74.06 557 LYS A CA 1
ATOM 4512 C C . LYS A 1 557 ? -20.892 0.730 -12.078 1.00 74.06 557 LYS A C 1
ATOM 4514 O O . LYS A 1 557 ? -21.990 0.602 -12.602 1.00 74.06 557 LYS A O 1
ATOM 4519 N N . SER A 1 558 ? -20.677 0.616 -10.770 1.00 78.75 558 SER A N 1
ATOM 4520 C CA . SER A 1 558 ? -21.694 0.277 -9.772 1.00 78.75 558 SER A CA 1
ATOM 4521 C C . SER A 1 558 ? -21.599 1.270 -8.611 1.00 78.75 558 SER A C 1
ATOM 4523 O O . SER A 1 558 ? -20.933 0.975 -7.616 1.00 78.75 558 SER A O 1
ATOM 4525 N N . PRO A 1 559 ? -22.178 2.476 -8.758 1.00 79.31 559 PRO A N 1
ATOM 4526 C CA . PRO A 1 559 ? -22.075 3.518 -7.745 1.00 79.31 559 PRO A CA 1
ATOM 4527 C C . PRO A 1 559 ? -22.951 3.226 -6.528 1.00 79.31 559 PRO A C 1
ATOM 4529 O O . PRO A 1 559 ? -22.645 3.733 -5.456 1.00 79.31 559 PRO A O 1
ATOM 4532 N N . ASP A 1 560 ? -24.005 2.418 -6.664 1.00 85.06 560 ASP A N 1
ATOM 4533 C CA . ASP A 1 560 ? -24.903 2.059 -5.568 1.00 85.06 560 ASP A CA 1
ATOM 4534 C C . ASP A 1 560 ? -24.282 1.033 -4.620 1.00 85.06 560 ASP A C 1
ATOM 4536 O O . ASP A 1 560 ? -23.612 0.088 -5.035 1.00 85.06 560 ASP A O 1
ATOM 4540 N N . LEU A 1 561 ? -24.565 1.196 -3.328 1.00 89.62 561 LEU A N 1
ATOM 4541 C CA . LEU A 1 561 ? -24.115 0.280 -2.289 1.00 89.62 561 LEU A CA 1
ATOM 4542 C C . LEU A 1 561 ? -25.266 -0.620 -1.832 1.00 89.62 561 LEU A C 1
ATOM 4544 O O . LEU A 1 561 ? -26.279 -0.133 -1.323 1.00 89.62 561 LEU A O 1
ATOM 4548 N N . GLN A 1 562 ? -25.087 -1.937 -1.943 1.00 93.44 562 GLN A N 1
ATOM 4549 C CA . GLN A 1 562 ? -25.970 -2.908 -1.297 1.00 93.44 562 GLN A CA 1
ATOM 4550 C C . GLN A 1 562 ? -25.824 -2.791 0.224 1.00 93.44 562 GLN A C 1
ATOM 4552 O O . GLN A 1 562 ? -24.736 -2.992 0.749 1.00 93.44 562 GLN A O 1
ATOM 4557 N N . LYS A 1 563 ? -26.917 -2.484 0.932 1.00 94.62 563 LYS A N 1
ATOM 4558 C CA . LYS A 1 563 ? -26.908 -2.214 2.387 1.00 94.62 563 LYS A CA 1
ATOM 4559 C C . LYS A 1 563 ? -27.360 -3.394 3.245 1.00 94.62 563 LYS A C 1
ATOM 4561 O O . LYS A 1 563 ? -27.291 -3.311 4.465 1.00 94.62 563 LYS A O 1
ATOM 4566 N N . SER A 1 564 ? -27.869 -4.455 2.621 1.00 96.12 564 SER A N 1
ATOM 4567 C CA . SER A 1 564 ? -28.421 -5.615 3.317 1.00 96.12 564 SER A CA 1
ATOM 4568 C C . SER A 1 564 ? -27.928 -6.914 2.699 1.00 96.12 564 SER A C 1
ATOM 4570 O O . SER A 1 564 ? -27.805 -7.010 1.476 1.00 96.12 564 SER A O 1
ATOM 4572 N N . ILE A 1 565 ? -27.652 -7.909 3.535 1.00 96.94 565 ILE A N 1
ATOM 4573 C CA . ILE A 1 565 ? -27.230 -9.245 3.115 1.00 96.94 565 ILE A CA 1
ATOM 4574 C C . ILE A 1 565 ? -27.819 -10.295 4.053 1.00 96.94 565 ILE A C 1
ATOM 4576 O O . ILE A 1 565 ? -27.879 -10.093 5.265 1.00 96.94 565 ILE A O 1
ATOM 4580 N N . ALA A 1 566 ? -28.249 -11.417 3.480 1.00 95.62 566 ALA A N 1
ATOM 4581 C CA . ALA A 1 566 ? -28.723 -12.574 4.220 1.00 95.62 566 ALA A CA 1
ATOM 4582 C C . ALA A 1 566 ? -27.719 -13.729 4.124 1.00 95.62 566 ALA A C 1
ATOM 4584 O O . ALA A 1 566 ? -27.159 -13.988 3.059 1.00 95.62 566 ALA A O 1
ATOM 4585 N N . HIS A 1 567 ? -27.548 -14.449 5.225 1.00 95.75 567 HIS A N 1
ATOM 4586 C CA . HIS A 1 567 ? -26.767 -15.675 5.326 1.00 95.75 567 HIS A CA 1
ATOM 4587 C C . HIS A 1 567 ? -27.587 -16.737 6.056 1.00 95.75 567 HIS A C 1
ATOM 4589 O O . HIS A 1 567 ? -28.377 -16.416 6.940 1.00 95.75 567 HIS A O 1
ATOM 4595 N N . THR A 1 568 ? -27.436 -18.004 5.677 1.00 95.69 568 THR A N 1
ATOM 4596 C CA . THR A 1 568 ? -28.114 -19.119 6.350 1.00 95.69 568 THR A CA 1
ATOM 4597 C C . THR A 1 568 ? -27.069 -20.050 6.931 1.00 95.69 568 THR A C 1
ATOM 4599 O O . THR A 1 568 ? -26.247 -20.569 6.185 1.00 95.69 568 THR A O 1
ATOM 4602 N N . TYR A 1 569 ? -27.130 -20.265 8.243 1.00 93.75 569 TYR A N 1
ATOM 4603 C CA . TYR A 1 569 ? -26.215 -21.157 8.945 1.00 93.75 569 TYR A CA 1
ATOM 4604 C C . TYR A 1 569 ? -26.607 -22.622 8.755 1.00 93.75 569 TYR A C 1
ATOM 4606 O O . TYR A 1 569 ? -27.791 -22.976 8.720 1.00 93.75 569 TYR A O 1
ATOM 4614 N N . ASP A 1 570 ? -25.604 -23.494 8.709 1.00 92.06 570 ASP A N 1
ATOM 4615 C CA . ASP A 1 570 ? -25.816 -24.938 8.610 1.00 92.06 570 ASP A CA 1
ATOM 4616 C C . ASP A 1 570 ? -26.284 -25.550 9.936 1.00 92.06 570 ASP A C 1
ATOM 4618 O O . ASP A 1 570 ? -27.077 -26.494 9.937 1.00 92.06 570 ASP A O 1
ATOM 4622 N N . ALA A 1 571 ? -25.867 -24.992 11.074 1.00 92.88 571 ALA A N 1
ATOM 4623 C CA . ALA A 1 571 ? -26.207 -25.488 12.403 1.00 92.88 571 ALA A CA 1
ATOM 4624 C C . ALA A 1 571 ? -26.840 -24.391 13.279 1.00 92.88 571 ALA A C 1
ATOM 4626 O O . ALA A 1 571 ? -26.560 -23.208 13.085 1.00 92.88 571 ALA A O 1
ATOM 4627 N N . PRO A 1 572 ? -27.712 -24.760 14.237 1.00 94.25 572 PRO A N 1
ATOM 4628 C CA . PRO A 1 572 ? -28.102 -23.853 15.307 1.00 94.25 572 PRO A CA 1
ATOM 4629 C C . PRO A 1 572 ? -26.902 -23.586 16.225 1.00 94.25 572 PRO A C 1
ATOM 4631 O O . PRO A 1 572 ? -26.062 -24.464 16.435 1.00 94.25 572 PRO A O 1
ATOM 4634 N N . GLY A 1 573 ? -26.835 -22.392 16.803 1.00 93.19 573 GLY A N 1
ATOM 4635 C CA . GLY A 1 573 ? -25.702 -22.002 17.635 1.00 93.19 573 GLY A CA 1
ATOM 4636 C C . GLY A 1 573 ? -25.623 -20.506 17.895 1.00 93.19 573 GLY A C 1
ATOM 4637 O O . GLY A 1 573 ? -26.467 -19.726 17.446 1.00 93.19 573 GLY A O 1
ATOM 4638 N N . GLU A 1 574 ? -24.591 -20.127 18.642 1.00 91.31 574 GLU A N 1
ATOM 4639 C CA . GLU A 1 574 ? -24.186 -18.738 18.825 1.00 91.31 574 GLU A CA 1
ATOM 4640 C C . GLU A 1 574 ? -22.980 -18.443 17.940 1.00 91.31 574 GLU A C 1
ATOM 4642 O O . GLU A 1 574 ? -21.993 -19.181 17.954 1.00 91.31 574 GLU A O 1
ATOM 4647 N N . TYR A 1 575 ? -23.073 -17.353 17.189 1.00 90.94 575 TYR A N 1
ATOM 4648 C CA . TYR A 1 575 ? -22.076 -16.921 16.222 1.00 90.94 575 TYR A CA 1
ATOM 4649 C C . TYR A 1 575 ? -21.670 -15.476 16.508 1.00 90.94 575 TYR A C 1
ATOM 4651 O O . TYR A 1 575 ? -22.509 -14.641 16.868 1.00 90.94 575 TYR A O 1
ATOM 4659 N N . ALA A 1 576 ? -20.381 -15.179 16.352 1.00 88.06 576 ALA A N 1
ATOM 4660 C CA . ALA A 1 576 ? -19.851 -13.824 16.423 1.00 88.06 576 ALA A CA 1
ATOM 4661 C C . ALA A 1 576 ? -19.670 -13.291 14.999 1.00 88.06 576 ALA A C 1
ATOM 4663 O O . ALA A 1 576 ? -18.731 -13.647 14.294 1.00 88.06 576 ALA A O 1
ATOM 4664 N N . VAL A 1 577 ? -20.595 -12.435 14.577 1.00 90.88 577 VAL A N 1
ATOM 4665 C CA . VAL A 1 577 ? -20.587 -11.819 13.252 1.00 90.88 577 VAL A CA 1
ATOM 4666 C C . VAL A 1 577 ? -19.829 -10.501 13.331 1.00 90.88 577 VAL A C 1
ATOM 4668 O O . VAL A 1 577 ? -20.202 -9.626 14.113 1.00 90.88 577 VAL A O 1
ATOM 4671 N N . VAL A 1 578 ? -18.796 -10.320 12.516 1.00 88.81 578 VAL A N 1
ATOM 4672 C CA . VAL A 1 578 ? -18.055 -9.056 12.427 1.00 88.81 578 VAL A CA 1
ATOM 4673 C C . VAL A 1 578 ? -18.407 -8.355 11.124 1.00 88.81 578 VAL A C 1
ATOM 4675 O O . VAL A 1 578 ? -18.266 -8.905 10.036 1.00 88.81 578 VAL A O 1
ATOM 4678 N N . VAL A 1 579 ? -18.842 -7.106 11.237 1.00 91.50 579 VAL A N 1
ATOM 4679 C CA . VAL A 1 579 ? -19.106 -6.206 10.117 1.00 91.50 579 VAL A CA 1
ATOM 4680 C C . VAL A 1 579 ? -17.970 -5.198 10.038 1.00 91.50 579 VAL A C 1
ATOM 4682 O O . VAL A 1 579 ? -17.681 -4.515 11.020 1.00 91.50 579 VAL A O 1
ATOM 4685 N N . LYS A 1 580 ? -17.330 -5.091 8.875 1.00 91.12 580 LYS A N 1
ATOM 4686 C CA . LYS A 1 580 ? -16.286 -4.103 8.586 1.00 91.12 580 LYS A CA 1
ATOM 4687 C C . LYS A 1 580 ? -16.799 -3.121 7.545 1.00 91.12 580 LYS A C 1
ATOM 4689 O O . LYS A 1 580 ? -17.227 -3.542 6.481 1.00 91.12 580 LYS A O 1
ATOM 4694 N N . VAL A 1 581 ? -16.712 -1.831 7.824 1.00 90.56 581 VAL A N 1
ATOM 4695 C CA . VAL A 1 581 ? -16.995 -0.729 6.901 1.00 90.56 581 VAL A CA 1
ATOM 4696 C C . VAL A 1 581 ? -15.689 -0.004 6.610 1.00 90.56 581 VAL A C 1
ATOM 4698 O O . VAL A 1 581 ? -14.886 0.190 7.517 1.00 90.56 581 VAL A O 1
ATOM 4701 N N . ILE A 1 582 ? -15.470 0.381 5.357 1.00 88.19 582 ILE A N 1
ATOM 4702 C CA . ILE A 1 582 ? -14.429 1.325 4.962 1.00 88.19 582 ILE A CA 1
ATOM 4703 C C . ILE A 1 582 ? -15.110 2.528 4.319 1.00 88.19 582 ILE A C 1
ATOM 4705 O O . ILE A 1 582 ? -15.953 2.380 3.424 1.00 88.19 582 ILE A O 1
ATOM 4709 N N . ASP A 1 583 ? -14.767 3.709 4.815 1.00 85.12 583 ASP A N 1
ATOM 4710 C CA . ASP A 1 583 ? -15.327 4.958 4.327 1.00 85.12 583 ASP A CA 1
ATOM 4711 C C . ASP A 1 583 ? -14.649 5.467 3.044 1.00 85.12 583 ASP A C 1
ATOM 4713 O O . ASP A 1 583 ? -13.627 4.945 2.593 1.00 85.12 583 ASP A O 1
ATOM 4717 N N . ILE A 1 584 ? -15.218 6.522 2.460 1.00 80.75 584 ILE A N 1
ATOM 4718 C CA . ILE A 1 584 ? -14.687 7.199 1.265 1.00 80.75 584 ILE A CA 1
ATOM 4719 C C . ILE A 1 584 ? -13.286 7.815 1.455 1.00 80.75 584 ILE A C 1
ATOM 4721 O O . ILE A 1 584 ? -12.654 8.200 0.470 1.00 80.75 584 ILE A O 1
ATOM 4725 N N . LEU A 1 585 ? -12.788 7.914 2.692 1.00 75.00 585 LEU A N 1
ATOM 4726 C CA . LEU A 1 585 ? -11.450 8.410 3.030 1.00 75.00 585 LEU A CA 1
ATOM 4727 C C . LEU A 1 585 ? -10.437 7.268 3.225 1.00 75.00 585 LEU A C 1
ATOM 4729 O O . LEU A 1 585 ? -9.234 7.534 3.322 1.00 75.00 585 LEU A O 1
ATOM 4733 N N . GLY A 1 586 ? -10.903 6.014 3.232 1.00 76.38 586 GLY A N 1
ATOM 4734 C CA . GLY A 1 586 ? -10.111 4.804 3.427 1.00 76.38 586 GLY A CA 1
ATOM 4735 C C . GLY A 1 586 ? -9.981 4.356 4.887 1.00 76.38 586 GLY A C 1
ATOM 4736 O O . GLY A 1 586 ? -9.187 3.447 5.156 1.00 76.38 586 GLY A O 1
ATOM 4737 N N . ASN A 1 587 ? -10.715 4.956 5.830 1.00 77.19 587 ASN A N 1
ATOM 4738 C CA . ASN A 1 587 ? -10.688 4.537 7.233 1.00 77.19 587 ASN A CA 1
ATOM 4739 C C . ASN A 1 587 ? -11.626 3.359 7.469 1.00 77.19 587 ASN A C 1
ATOM 4741 O O . ASN A 1 587 ? -12.740 3.312 6.951 1.00 77.19 587 ASN A O 1
ATOM 4745 N N . ASP A 1 588 ? -11.171 2.405 8.275 1.00 79.12 588 ASP A N 1
ATOM 4746 C CA . ASP A 1 588 ? -11.917 1.208 8.614 1.00 79.12 588 ASP A CA 1
ATOM 4747 C C . ASP A 1 588 ? -12.615 1.331 9.975 1.00 79.12 588 ASP A C 1
ATOM 4749 O O . ASP A 1 588 ? -12.046 1.793 10.960 1.00 79.12 588 ASP A O 1
ATOM 4753 N N . THR A 1 589 ? -13.866 0.881 10.033 1.00 80.25 589 THR A N 1
ATOM 4754 C CA . THR A 1 589 ? -14.675 0.763 11.251 1.00 80.25 589 THR A CA 1
ATOM 4755 C C . THR A 1 589 ? -15.224 -0.649 11.341 1.00 80.25 589 THR A C 1
ATOM 4757 O O . THR A 1 589 ? -15.716 -1.191 10.353 1.00 80.25 589 THR A O 1
ATOM 4760 N N . THR A 1 590 ? -15.157 -1.264 12.520 1.00 81.06 590 THR A N 1
ATOM 4761 C CA . THR A 1 590 ? -15.660 -2.627 12.731 1.00 81.06 590 THR A CA 1
ATOM 4762 C C . THR A 1 590 ? -16.697 -2.686 13.848 1.00 81.06 590 THR A C 1
ATOM 4764 O O . THR A 1 590 ? -16.633 -1.939 14.829 1.00 81.06 590 THR A O 1
ATOM 4767 N N . LYS A 1 591 ? -17.672 -3.585 13.692 1.00 81.19 591 LYS A N 1
ATOM 4768 C CA . LYS A 1 591 ? -18.697 -3.891 14.692 1.00 81.19 591 LYS A CA 1
ATOM 4769 C C . LYS A 1 591 ? -18.874 -5.396 14.815 1.00 81.19 591 LYS A C 1
ATOM 4771 O O . LYS A 1 591 ? -19.129 -6.065 13.820 1.00 81.19 591 LYS A O 1
ATOM 4776 N N . THR A 1 592 ? -18.781 -5.904 16.040 1.00 80.56 592 THR A N 1
ATOM 4777 C CA . THR A 1 592 ? -19.064 -7.310 16.355 1.00 80.56 592 THR A CA 1
ATOM 4778 C C . THR A 1 592 ? -20.478 -7.447 16.896 1.00 80.56 592 THR A C 1
ATOM 4780 O O . THR A 1 592 ? -20.897 -6.675 17.758 1.00 80.56 592 THR A O 1
ATOM 4783 N N . LEU A 1 593 ? -21.206 -8.438 16.399 1.00 82.62 593 LEU A N 1
ATOM 4784 C CA . LEU A 1 593 ? -22.588 -8.746 16.737 1.00 82.62 593 LEU A CA 1
ATOM 4785 C C . LEU A 1 593 ? -22.650 -10.203 17.199 1.00 82.62 593 LEU A C 1
ATOM 4787 O O . LEU A 1 593 ? -22.178 -11.097 16.499 1.00 82.62 593 LEU A O 1
ATOM 4791 N N . LYS A 1 594 ? -23.250 -10.462 18.362 1.00 86.00 594 LYS A N 1
ATOM 4792 C CA . LYS A 1 594 ? -23.550 -11.833 18.797 1.00 86.00 594 LYS A CA 1
ATOM 4793 C C . LYS A 1 594 ? -24.915 -12.227 18.257 1.00 86.00 594 LYS A C 1
ATOM 4795 O O . LYS A 1 594 ? -25.903 -11.551 18.541 1.00 86.00 594 LYS A O 1
ATOM 4800 N N . VAL A 1 595 ? -24.970 -13.302 17.479 1.00 87.69 595 VAL A N 1
ATOM 4801 C CA . VAL A 1 595 ? -26.202 -13.775 16.845 1.00 87.69 595 VAL A CA 1
ATOM 4802 C C . VAL A 1 595 ? -26.480 -15.210 17.265 1.00 87.69 595 VAL A C 1
ATOM 4804 O O . VAL A 1 595 ? -25.645 -16.091 17.088 1.00 87.69 595 VAL A O 1
ATOM 4807 N N . THR A 1 596 ? -27.676 -15.451 17.798 1.00 89.88 596 THR A N 1
ATOM 4808 C CA . THR A 1 596 ? -28.160 -16.796 18.125 1.00 89.88 596 THR A CA 1
ATOM 4809 C C . THR A 1 596 ? -29.154 -17.243 17.062 1.00 89.88 596 THR A C 1
ATOM 4811 O O . THR A 1 596 ? -30.187 -16.598 16.862 1.00 89.88 596 THR A O 1
ATOM 4814 N N . VAL A 1 597 ? -28.872 -18.365 16.406 1.00 91.50 597 VAL A N 1
ATOM 4815 C CA . VAL A 1 597 ? -29.773 -19.007 15.437 1.00 91.50 597 VAL A CA 1
ATOM 4816 C C . VAL A 1 597 ? -30.307 -20.320 15.996 1.00 91.50 597 VAL A C 1
ATOM 4818 O O . VAL A 1 597 ? -29.591 -21.046 16.689 1.00 91.50 597 VAL A O 1
ATOM 4821 N N . ARG A 1 598 ? -31.588 -20.598 15.734 1.00 84.50 598 ARG A N 1
ATOM 4822 C CA . ARG A 1 598 ? -32.330 -21.742 16.287 1.00 84.50 598 ARG A CA 1
ATOM 4823 C C . ARG A 1 598 ? -32.801 -22.699 15.207 1.00 84.50 598 ARG A C 1
ATOM 4825 O O . ARG A 1 598 ? -33.163 -22.218 14.106 1.00 84.50 598 ARG A O 1
#

pLDDT: mean 84.73, std 12.57, range [41.16, 98.88]